Protein AF-0000000083491959 (afdb_homodimer)

Secondary structure (DSSP, 8-state):
-------------------EEE----EEEETTS-EEEEEEEETT--EEEEEETTEEEEEEETTTEEE--STTEEEEEEEETTEEEEEEEE-S--GGG-EEEEEE-SSSSPPEEEEEEEEB--EEEESS-S-EEETT-EEEEEEEEEEEBSPPEEEEEETTEEPPGGGEEEEEEE-STT-EEEEEEEEEE-SS-EEEEEEEE-TT-SS-EEEEEEEEEE-----TTHHHHHHHHHHHHHHHHHHHHHHHHHHHHHHHHHHHHHHHHHTTGGGTS-------------------------------/-------------------EEE----EEEETTS-EEEEEEEETT--EEEEEETTEEEEEEETTTEEE--STTEEEEEEEETTEEEEEEEE-S--GGG-EEEEEE-SSSSPPEEEEEEEEB--EEEESS-S-EEETT-EEEEEEEEEEEBSPPEEEEEETTEEPPGGGEEEEEEE-STT-EEEEEEEEEE-SS-EEEEEEEE-TT-SS-EEEEEEEEEE-----TTHHHHHHHHHHHHHHHHHHHHHHHHHHHHHHHHHHHHHHHHHTTGGGSS-------------------------------

pLDDT: mean 78.05, std 27.42, range [15.56, 98.88]

Radius of gyration: 73.19 Å; Cα contacts (8 Å, |Δi|>4): 1102; chains: 2; bounding box: 113×275×173 Å

Foldseek 3Di:
DPPPPPPPPPPVCPVPPKDWPDWWEEDEAEAQAKDKTKTKIFAPQAKKFKDQVRHTQWMQGPVPGIDHDDVQWDWDWDDDDGMIMIMIMGGRDDQVSWAKMWIDSPPPDDTGIYTYHYWYFFDKEKPPFADEAEAQDKDKIKMKGPFTPPFWDKWKDKPNHTDDPVQKDKDWDADPPRGIMIMIIGIDGDRAKIKMKMWTDDPNDPGTDIYIGIYGYDYPPPPCVVVVVVVVVVVVVVVVVVVVVVVVVVVVVVVVVVVVVVVVVPVPPVVPDDDDPDDDDDDDDDDDDDDDDDDDDDDDDDDD/DPPPPPPPPPPVCPVPPKDWPDWWEEDEAEAQAKDKTKIKIFAPQAKKFKDQVNHTQWMQGPVPGIDHDDVQWDWDWDDDDGMIMIMIMGGRDDQVSWAKMWIDSPPPDDTGIYTYHYWYFFDKEKPPFADEDEAQDKDKIKMKGPFTPPFWDKWKDKPNHTDDPVQKDKDWDADPPRGIMIMIIGIDGDRAKIKMKMWTDDPNDPGTDIYIGIYGYDYPPPPCCVVVVVVVVVVVCVVVVVVVVVVVVVVVVVVVVVVVVVVVVPVPPVVPDPPDDDDDDDDPDDDDDDDDDYDDDDDDDDDD

InterPro domains:
  IPR003599 Immunoglobulin domain subtype [SM00409] (24-119)
  IPR003599 Immunoglobulin domain subtype [SM00409] (128-218)
  IPR007110 Immunoglobulin-like domain [PS50835] (12-106)
  IPR007110 Immunoglobulin-like domain [PS50835] (110-214)
  IPR013151 Immunoglobulin-like beta-sandwich domain [PF00047] (26-104)
  IPR013783 Immunoglobulin-like fold [G3DSA:2.60.40.10] (18-122)
  IPR013783 Immunoglobulin-like fold [G3DSA:2.60.40.10] (125-220)
  IPR036179 Immunoglobulin-like domain superfamily [SSF48726] (19-121)
  IPR036179 Immunoglobulin-like domain superfamily [SSF48726] (123-214)
  IPR053896 Butyrophilin subfamily 3 member A2-like, Ig-C domain [PF22705] (133-201)

Organism: NCBI:txid38772

Nearest PDB structures (foldseek):
  2jll-assembly1_A  TM=4.864E-01  e=1.071E-10  Homo sapiens
  2xyc-assembly1_A  TM=4.582E-01  e=5.267E-10  Homo sapiens
  6x4g-assembly1_C  TM=5.563E-01  e=1.494E-08  Homo sapiens
  4i0k-assembly1_A-2  TM=4.812E-01  e=1.847E-08  Mus musculus
  1f97-assembly1_A  TM=4.291E-01  e=1.444E-09  Mus musculus

Sequence (608 aa):
CWYIYNLVFFFPGFGFGYSVINGPANATVLAGSEARFNCTVSQGWQIIIWLLNGNAVLTTTHLGGAVVTIDRFTQQNYTSGETFTSELIIHNVQQNDSGKIECSIQLGIPNSYAFLSVQVNGSLFIKDHNSTVRKNETIEIVCEALGWAPAPNMTWMINNSFVDKSRYVTNHSQGSNDLHNEVSTLTLTLMANETLTCLAYIEALPKPQNATVTLIVQDSLAENGNQEDSTRTRTIILAVTLSIGFLLLIIIIFIIIYCCLKNKESTYQKELRKVSTKKTNDGSVKTRRSSGNDNSGYSPEDPVCWYIYNLVFFFPGFGFGYSVINGPANATVLAGSEARFNCTVSQGWQIIIWLLNGNAVLTTTHLGGAVVTIDRFTQQNYTSGETFTSELIIHNVQQNDSGKIECSIQLGIPNSYAFLSVQVNGSLFIKDHNSTVRKNETIEIVCEALGWAPAPNMTWMINNSFVDKSRYVTNHSQGSNDLHNEVSTLTLTLMANETLTCLAYIEALPKPQNATVTLIVQDSLAENGNQEDSTRTRTIILAVTLSIGFLLLIIIIFIIIYCCLKNKESTYQKELRKVSTKKTNDGSVKTRRSSGNDNSGYSPEDPV

Structure (mmCIF, N/CA/C/O backbone):
data_AF-0000000083491959-model_v1
#
loop_
_entity.id
_entity.type
_entity.pdbx_description
1 polymer 'Ig-like domain-containing protein'
#
loop_
_atom_site.group_PDB
_atom_site.id
_atom_site.type_symbol
_atom_site.label_atom_id
_atom_site.label_alt_id
_atom_site.label_comp_id
_atom_site.label_asym_id
_atom_site.label_entity_id
_atom_site.label_seq_id
_atom_site.pdbx_PDB_ins_code
_atom_site.Cartn_x
_atom_site.Cartn_y
_atom_site.Cartn_z
_atom_site.occupancy
_atom_site.B_iso_or_equiv
_atom_site.auth_seq_id
_atom_site.auth_comp_id
_atom_site.auth_asym_id
_atom_site.auth_atom_id
_atom_site.pdb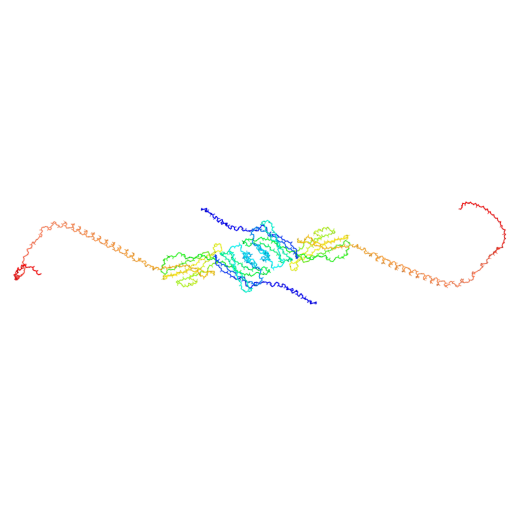x_PDB_model_num
ATOM 1 N N . CYS A 1 1 ? -52.469 -21.266 -32.625 1 30.16 1 CYS A N 1
ATOM 2 C CA . CYS A 1 1 ? -51.219 -21.734 -32.062 1 30.16 1 CYS A CA 1
ATOM 3 C C . CYS A 1 1 ? -50.125 -20.672 -32.219 1 30.16 1 CYS A C 1
ATOM 5 O O . CYS A 1 1 ? -49.5 -20.578 -33.281 1 30.16 1 CYS A O 1
ATOM 7 N N . TRP A 1 2 ? -50.406 -19.453 -31.734 1 33.31 2 TRP A N 1
ATOM 8 C CA . TRP A 1 2 ? -49.562 -18.25 -31.688 1 33.31 2 TRP A CA 1
ATOM 9 C C . TRP A 1 2 ? -48.281 -18.531 -30.938 1 33.31 2 TRP A C 1
ATOM 11 O O . TRP A 1 2 ? -48.281 -19 -29.797 1 33.31 2 TRP A O 1
ATOM 21 N N . TYR A 1 3 ? -47.125 -18.859 -31.703 1 34.81 3 TYR A N 1
ATOM 22 C CA . TYR A 1 3 ? -45.75 -19 -31.234 1 34.81 3 TYR A CA 1
ATOM 23 C C . TYR A 1 3 ? -45.281 -17.734 -30.516 1 34.81 3 TYR A C 1
ATOM 25 O O . TYR A 1 3 ? -45.219 -16.656 -31.109 1 34.81 3 TYR A O 1
ATOM 33 N N . ILE A 1 4 ? -45.625 -17.531 -29.234 1 36.09 4 ILE A N 1
ATOM 34 C CA . ILE A 1 4 ? -44.969 -16.531 -28.375 1 36.09 4 ILE A CA 1
ATOM 35 C C . ILE A 1 4 ? -43.469 -16.797 -28.297 1 36.09 4 ILE A C 1
ATOM 37 O O . ILE A 1 4 ? -43.031 -17.828 -27.797 1 36.09 4 ILE A O 1
ATOM 41 N N . TYR A 1 5 ? -42.75 -16.281 -29.344 1 35.59 5 TYR A N 1
ATOM 42 C CA . TYR A 1 5 ? -41.281 -16.188 -29.234 1 35.59 5 TYR A CA 1
ATOM 43 C C . TYR A 1 5 ? -40.875 -15.422 -27.984 1 35.59 5 TYR A C 1
ATOM 45 O O . TYR A 1 5 ? -41.125 -14.211 -27.891 1 35.59 5 TYR A O 1
ATOM 53 N N . ASN A 1 6 ? -40.875 -16.078 -26.812 1 34.25 6 ASN A N 1
ATOM 54 C CA . ASN A 1 6 ? -40.188 -15.508 -25.641 1 34.25 6 ASN A CA 1
ATOM 55 C C . ASN A 1 6 ? -38.75 -15.109 -25.953 1 34.25 6 ASN A C 1
ATOM 57 O O . ASN A 1 6 ? -37.906 -15.977 -26.141 1 34.25 6 ASN A O 1
ATOM 61 N N . LEU A 1 7 ? -38.562 -14.047 -26.688 1 31.81 7 LEU A N 1
ATOM 62 C CA . LEU A 1 7 ? -37.219 -13.477 -26.766 1 31.81 7 LEU A CA 1
ATOM 63 C C . LEU A 1 7 ? -36.656 -13.227 -25.359 1 31.81 7 LEU A C 1
ATOM 65 O O . LEU A 1 7 ? -37.125 -12.336 -24.656 1 31.81 7 LEU A O 1
ATOM 69 N N . VAL A 1 8 ? -36.188 -14.258 -24.719 1 35.12 8 VAL A N 1
ATOM 70 C CA . VAL A 1 8 ? -35.312 -14.023 -23.562 1 35.12 8 VAL A CA 1
ATOM 71 C C . VAL A 1 8 ? -34.188 -13.086 -23.922 1 35.12 8 VAL A C 1
ATOM 73 O O . VAL A 1 8 ? -33.344 -13.43 -24.75 1 35.12 8 VAL A O 1
ATOM 76 N N . PHE A 1 9 ? -34.469 -11.797 -24.016 1 35.19 9 PHE A N 1
ATOM 77 C CA . PHE A 1 9 ? -33.375 -10.828 -24.016 1 35.19 9 PHE A CA 1
ATOM 78 C C . PHE A 1 9 ? -32.344 -11.148 -22.938 1 35.19 9 PHE A C 1
ATOM 80 O O . PHE A 1 9 ? -32.688 -11.141 -21.75 1 35.19 9 PHE A O 1
ATOM 87 N N . PHE A 1 10 ? -31.547 -12.094 -23.219 1 32.41 10 PHE A N 1
ATOM 88 C CA . PHE A 1 10 ? -30.328 -12.148 -22.406 1 32.41 10 PHE A CA 1
ATOM 89 C C . PHE A 1 10 ? -29.641 -10.789 -22.391 1 32.41 10 PHE A C 1
ATOM 91 O O . PHE A 1 10 ? -29.141 -10.32 -23.406 1 32.41 10 PHE A O 1
ATOM 98 N N . PHE A 1 11 ? -30.188 -9.852 -21.641 1 34.31 11 PHE A N 1
ATOM 99 C CA . PHE A 1 11 ? -29.312 -8.719 -21.406 1 34.31 11 PHE A CA 1
ATOM 100 C C . PHE A 1 11 ? -27.906 -9.195 -21.047 1 34.31 11 PHE A C 1
ATOM 102 O O . PHE A 1 11 ? -27.734 -10 -20.125 1 34.31 11 PHE A O 1
ATOM 109 N N . PRO A 1 12 ? -27.156 -9.391 -22.016 1 37.5 12 PRO A N 1
ATOM 110 C CA . PRO A 1 12 ? -25.797 -9.516 -21.469 1 37.5 12 PRO A CA 1
ATOM 111 C C . PRO A 1 12 ? -25.547 -8.57 -20.297 1 37.5 12 PRO A C 1
ATOM 113 O O . PRO A 1 12 ? -25.984 -7.414 -20.328 1 37.5 12 PRO A O 1
ATOM 116 N N . GLY A 1 13 ? -25.812 -8.945 -19.109 1 35.78 13 GLY A N 1
ATOM 117 C CA . GLY A 1 13 ? -25.266 -8.117 -18.031 1 35.78 13 GLY A CA 1
ATOM 118 C C . GLY A 1 13 ? -23.984 -7.418 -18.406 1 35.78 13 GLY A C 1
ATOM 119 O O . GLY A 1 13 ? -22.906 -8.016 -18.328 1 35.78 13 GLY A O 1
ATOM 120 N N . PHE A 1 14 ? -23.891 -6.844 -19.562 1 39.88 14 PHE A N 1
ATOM 121 C CA . PHE A 1 14 ? -22.781 -5.902 -19.5 1 39.88 14 PHE A CA 1
ATOM 122 C C . PHE A 1 14 ? -22.688 -5.266 -18.125 1 39.88 14 PHE A C 1
ATOM 124 O O . PHE A 1 14 ? -23.516 -4.43 -17.766 1 39.88 14 PHE A O 1
ATOM 131 N N . GLY A 1 15 ? -22.547 -5.969 -17.109 1 44.03 15 GLY A N 1
ATOM 132 C CA . GLY A 1 15 ? -22.312 -5.238 -15.875 1 44.03 15 GLY A CA 1
ATOM 133 C C . GLY A 1 15 ? -21.75 -3.848 -16.109 1 44.03 15 GLY A C 1
ATOM 134 O O . GLY A 1 15 ? -20.609 -3.701 -16.547 1 44.03 15 GLY A O 1
ATOM 135 N N . PHE A 1 16 ? -22.328 -2.969 -16.781 1 52.81 16 PHE A N 1
ATOM 136 C CA . PHE A 1 16 ? -21.969 -1.559 -16.844 1 52.81 16 PHE A CA 1
ATOM 137 C C . PHE A 1 16 ? -21.234 -1.128 -15.586 1 52.81 16 PHE A C 1
ATOM 139 O O . PHE A 1 16 ? -21.844 -0.979 -14.523 1 52.81 16 PHE A O 1
ATOM 146 N N . GLY A 1 17 ? -19.984 -1.666 -15.375 1 74.94 17 GLY A N 1
ATOM 147 C CA . GLY A 1 17 ? -19.156 -1.394 -14.211 1 74.94 17 GLY A CA 1
ATOM 148 C C . GLY A 1 17 ? -19.125 0.077 -13.836 1 74.94 17 GLY A C 1
ATOM 149 O O . GLY A 1 17 ? -19.344 0.944 -14.688 1 74.94 17 GLY A O 1
ATOM 150 N N . TYR A 1 18 ? -19.656 0.54 -12.805 1 90.75 18 TYR A N 1
ATOM 151 C CA . TYR A 1 18 ? -19.547 1.89 -12.266 1 90.75 18 TYR A CA 1
ATOM 152 C C . TYR A 1 18 ? -18.078 2.314 -12.172 1 90.75 18 TYR A C 1
ATOM 154 O O . TYR A 1 18 ? -17.188 1.493 -12.352 1 90.75 18 TYR A O 1
ATOM 162 N N . SER A 1 19 ? -17.906 3.631 -12.242 1 95 19 SER A N 1
ATOM 163 C CA . SER A 1 19 ? -16.547 4.172 -12.242 1 95 19 SER A CA 1
ATOM 164 C C . SER A 1 19 ? -16.453 5.418 -11.367 1 95 19 SER A C 1
ATOM 166 O O . SER A 1 19 ? -17.469 5.98 -10.961 1 95 19 SER A O 1
ATOM 168 N N . VAL A 1 20 ? -15.266 5.742 -11.133 1 96.81 20 VAL A N 1
ATOM 169 C CA . VAL A 1 20 ? -15.008 7.012 -10.461 1 96.81 20 VAL A CA 1
ATOM 170 C C . VAL A 1 20 ? -15.07 8.156 -11.477 1 96.81 20 VAL A C 1
ATOM 172 O O . VAL A 1 20 ? -14.352 8.141 -12.477 1 96.81 20 VAL A O 1
ATOM 175 N N . ILE A 1 21 ? -15.93 9.07 -11.227 1 96.69 21 ILE A N 1
ATOM 176 C CA . ILE A 1 21 ? -16.078 10.242 -12.086 1 96.69 21 ILE A CA 1
ATOM 177 C C . ILE A 1 21 ? -15.086 11.32 -11.656 1 96.69 21 ILE A C 1
ATOM 179 O O . ILE A 1 21 ? -14.391 11.906 -12.492 1 96.69 21 ILE A O 1
ATOM 183 N N . ASN A 1 22 ? -15.039 11.656 -10.344 1 97.19 22 ASN A N 1
ATOM 184 C CA . ASN A 1 22 ? -14.094 12.602 -9.75 1 97.19 22 ASN A CA 1
ATOM 185 C C . ASN A 1 22 ? -13.43 12.023 -8.508 1 97.19 22 ASN A C 1
ATOM 187 O O . ASN A 1 22 ? -14.109 11.594 -7.574 1 97.19 22 ASN A O 1
ATOM 191 N N . GLY A 1 23 ? -12.086 12.078 -8.5 1 98.25 23 GLY A N 1
ATOM 192 C CA . GLY A 1 23 ? -11.328 11.625 -7.344 1 98.25 23 GLY A CA 1
ATOM 193 C C . GLY A 1 23 ? -11.023 12.734 -6.359 1 98.25 23 GLY A C 1
ATOM 194 O O . GLY A 1 23 ? -11.406 13.883 -6.578 1 98.25 23 GLY A O 1
ATOM 195 N N . PRO A 1 24 ? -10.43 12.336 -5.281 1 98.81 24 PRO A N 1
ATOM 196 C CA . PRO A 1 24 ? -10.086 13.352 -4.277 1 98.81 24 PRO A CA 1
ATOM 197 C C . PRO A 1 24 ? -9.016 14.328 -4.77 1 98.81 24 PRO A C 1
ATOM 199 O O . PRO A 1 24 ? -8.297 14.031 -5.727 1 98.81 24 PRO A O 1
ATOM 202 N N . ALA A 1 25 ? -9 15.477 -4.105 1 98.69 25 ALA A N 1
ATOM 203 C CA . ALA A 1 25 ? -7.996 16.5 -4.402 1 98.69 25 ALA A CA 1
ATOM 204 C C . ALA A 1 25 ? -7.039 16.688 -3.225 1 98.69 25 ALA A C 1
ATOM 206 O O . ALA A 1 25 ? -7.414 16.453 -2.072 1 98.69 25 ALA A O 1
ATOM 207 N N . ASN A 1 26 ? -5.844 17.125 -3.609 1 98.75 26 ASN A N 1
ATOM 208 C CA . ASN A 1 26 ? -4.859 17.391 -2.564 1 98.75 26 ASN A CA 1
ATOM 209 C C . ASN A 1 26 ? -5.379 18.391 -1.549 1 98.75 26 ASN A C 1
ATOM 211 O O . ASN A 1 26 ? -6.172 19.281 -1.892 1 98.75 26 ASN A O 1
ATOM 215 N N . ALA A 1 27 ? -4.945 18.234 -0.367 1 98.62 27 ALA A N 1
ATOM 216 C CA . ALA A 1 27 ? -5.316 19.156 0.695 1 98.62 27 ALA A CA 1
ATOM 217 C C . ALA A 1 27 ? -4.129 19.453 1.612 1 98.62 27 ALA A C 1
ATOM 219 O O . ALA A 1 27 ? -3.34 18.547 1.915 1 98.62 27 ALA A O 1
ATOM 220 N N . THR A 1 28 ? -3.982 20.641 2.002 1 98.56 28 THR A N 1
ATOM 221 C CA . THR A 1 28 ? -3.037 21.078 3.02 1 98.56 28 THR A CA 1
ATOM 222 C C . THR A 1 28 ? -3.771 21.719 4.203 1 98.56 28 THR A C 1
ATOM 224 O O . THR A 1 28 ? -4.469 22.719 4.043 1 98.56 28 THR A O 1
ATOM 227 N N . VAL A 1 29 ? -3.561 21.141 5.391 1 98.5 29 VAL A N 1
ATOM 228 C CA . VAL A 1 29 ? -4.328 21.609 6.539 1 98.5 29 VAL A CA 1
ATOM 229 C C . VAL A 1 29 ? -3.42 21.719 7.762 1 98.5 29 VAL A C 1
ATOM 231 O O . VAL A 1 29 ? -2.297 21.203 7.754 1 98.5 29 VAL A O 1
ATOM 234 N N . LEU A 1 30 ? -3.965 22.438 8.789 1 98.06 30 LEU A N 1
ATOM 235 C CA . LEU A 1 30 ? -3.242 22.562 10.047 1 98.06 30 LEU A CA 1
ATOM 236 C C . LEU A 1 30 ? -3.529 21.359 10.953 1 98.06 30 LEU A C 1
ATOM 238 O O . LEU A 1 30 ? -4.664 20.891 11.016 1 98.06 30 LEU A O 1
ATOM 242 N N . ALA A 1 31 ? -2.496 20.969 11.664 1 97.38 31 ALA A N 1
ATOM 243 C CA . ALA A 1 31 ? -2.713 19.938 12.672 1 97.38 31 ALA A CA 1
ATOM 244 C C . ALA A 1 31 ? -3.832 20.328 13.633 1 97.38 31 ALA A C 1
ATOM 246 O O . ALA A 1 31 ? -3.932 21.484 14.039 1 97.38 31 ALA A O 1
ATOM 247 N N . GLY A 1 32 ? -4.672 19.328 13.922 1 97.56 32 GLY A N 1
ATOM 248 C CA . GLY A 1 32 ? -5.777 19.562 14.828 1 97.56 32 GLY A CA 1
ATOM 249 C C . GLY A 1 32 ? -7.062 19.953 14.125 1 97.56 32 GLY A C 1
ATOM 250 O O . GLY A 1 32 ? -8.141 19.906 14.711 1 97.56 32 GLY A O 1
ATOM 251 N N . SER A 1 33 ? -6.949 20.344 12.875 1 97.75 33 SER A N 1
ATOM 252 C CA . SER A 1 33 ? -8.125 20.75 12.109 1 97.75 33 SER A CA 1
ATOM 253 C C . SER A 1 33 ? -8.758 19.547 11.406 1 97.75 33 SER A C 1
ATOM 255 O O . SER A 1 33 ? -8.492 18.406 11.766 1 97.75 33 SER A O 1
ATOM 257 N N . GLU A 1 34 ? -9.68 19.828 10.445 1 98.31 34 GLU A N 1
ATOM 258 C CA . GLU A 1 34 ? -10.336 18.781 9.672 1 98.31 34 GLU A CA 1
ATOM 259 C C . GLU A 1 34 ? -9.844 18.781 8.227 1 98.31 34 GLU A C 1
ATOM 261 O O . GLU A 1 34 ? -9.5 19.828 7.676 1 98.31 34 GLU A O 1
ATOM 266 N N . ALA A 1 35 ? -9.75 17.641 7.707 1 98.75 35 ALA A N 1
ATOM 267 C CA . ALA A 1 35 ? -9.492 17.484 6.277 1 98.75 35 ALA A CA 1
ATOM 268 C C . ALA A 1 35 ? -10.672 16.781 5.59 1 98.75 35 ALA A C 1
ATOM 270 O O . ALA A 1 35 ? -11.305 15.906 6.168 1 98.75 35 ALA A O 1
ATOM 271 N N . ARG A 1 36 ? -10.945 17.172 4.34 1 98.69 36 ARG A N 1
ATOM 272 C CA . ARG A 1 36 ? -12.094 16.656 3.605 1 98.69 36 ARG A CA 1
ATOM 273 C C . ARG A 1 36 ? -11.695 16.203 2.205 1 98.69 36 ARG A C 1
ATOM 275 O O . ARG A 1 36 ? -10.93 16.875 1.523 1 98.69 36 ARG A O 1
ATOM 282 N N . PHE A 1 37 ? -12.195 15.094 1.801 1 98.88 37 PHE A N 1
ATOM 283 C CA . PHE A 1 37 ? -11.906 14.547 0.48 1 98.88 37 PHE A CA 1
ATOM 284 C C . PHE A 1 37 ? -13.172 13.992 -0.159 1 98.88 37 PHE A C 1
ATOM 286 O O . PHE A 1 37 ? -13.969 13.328 0.508 1 98.88 37 PHE A O 1
ATOM 293 N N . ASN A 1 38 ? -13.297 14.227 -1.499 1 98.69 38 ASN A N 1
ATOM 294 C CA . ASN A 1 38 ? -14.484 13.758 -2.209 1 98.69 38 ASN A CA 1
ATOM 295 C C . ASN A 1 38 ? -14.125 12.703 -3.252 1 98.69 38 ASN A C 1
ATOM 297 O O . ASN A 1 38 ? -13.109 12.82 -3.941 1 98.69 38 ASN A O 1
ATOM 301 N N . CYS A 1 39 ? -14.961 11.75 -3.381 1 98.56 39 CYS A N 1
ATOM 302 C CA . CYS A 1 39 ? -14.93 10.742 -4.441 1 98.56 39 CYS A CA 1
ATOM 303 C C . CYS A 1 39 ? -16.312 10.547 -5.047 1 98.56 39 CYS A C 1
ATOM 305 O O . CYS A 1 39 ? -17.234 10.102 -4.359 1 98.56 39 CYS A O 1
ATOM 307 N N . THR A 1 40 ? -16.422 10.891 -6.305 1 98.25 40 THR A N 1
ATOM 308 C CA . THR A 1 40 ? -17.688 10.805 -6.996 1 98.25 40 THR A CA 1
ATOM 309 C C . THR A 1 40 ? -17.719 9.609 -7.938 1 98.25 40 THR A C 1
ATOM 311 O O . THR A 1 40 ? -16.812 9.422 -8.742 1 98.25 40 THR A O 1
ATOM 314 N N . VAL A 1 41 ? -18.797 8.836 -7.789 1 97.69 41 VAL A N 1
ATOM 315 C CA . VAL A 1 41 ? -18.906 7.633 -8.602 1 97.69 41 VAL A CA 1
ATOM 316 C C . VAL A 1 41 ? -20.219 7.664 -9.398 1 97.69 41 VAL A C 1
ATOM 318 O O . VAL A 1 41 ? -21.156 8.375 -9.031 1 97.69 41 VAL A O 1
ATOM 321 N N . SER A 1 42 ? -20.188 6.965 -10.438 1 96.56 42 SER A N 1
ATOM 322 C CA . SER A 1 42 ? -21.359 6.891 -11.297 1 96.56 42 SER A CA 1
ATOM 323 C C . SER A 1 42 ? -22.422 5.961 -10.719 1 96.56 42 SER A C 1
ATOM 325 O O . SER A 1 42 ? -22.188 5.301 -9.703 1 96.56 42 SER A O 1
ATOM 327 N N . GLN A 1 43 ? -23.547 5.965 -11.344 1 93.38 43 GLN A N 1
ATOM 328 C CA . GLN A 1 43 ? -24.641 5.105 -10.914 1 93.38 43 GLN A CA 1
ATOM 329 C C . GLN A 1 43 ? -24.234 3.637 -10.93 1 93.38 43 GLN A C 1
ATOM 331 O O . GLN A 1 43 ? -23.406 3.227 -11.742 1 93.38 43 GLN A O 1
ATOM 336 N N . GLY A 1 44 ? -24.875 2.873 -10.008 1 93.62 44 GLY A N 1
ATOM 337 C CA . GLY A 1 44 ? -24.594 1.446 -9.961 1 93.62 44 GLY A CA 1
ATOM 338 C C . GLY A 1 44 ? -23.422 1.098 -9.062 1 93.62 44 GLY A C 1
ATOM 339 O O . GLY A 1 44 ? -22.953 -0.046 -9.055 1 93.62 44 GLY A O 1
ATOM 340 N N . TRP A 1 45 ? -22.922 2.104 -8.391 1 94.75 45 TRP A N 1
ATOM 341 C CA . TRP A 1 45 ? -21.781 1.852 -7.508 1 94.75 45 TRP A CA 1
ATOM 342 C C . TRP A 1 45 ? -22.172 0.883 -6.395 1 94.75 45 TRP A C 1
ATOM 344 O O . TRP A 1 45 ? -23.344 0.824 -5.988 1 94.75 45 TRP A O 1
ATOM 354 N N . GLN A 1 46 ? -21.188 0.108 -5.906 1 96.25 46 GLN A N 1
ATOM 355 C CA . GLN A 1 46 ? -21.469 -0.902 -4.891 1 96.25 46 GLN A CA 1
ATOM 356 C C . GLN A 1 46 ? -20.734 -0.594 -3.59 1 96.25 46 GLN A C 1
ATOM 358 O O . GLN A 1 46 ? -21.25 -0.836 -2.502 1 96.25 46 GLN A O 1
ATOM 363 N N . ILE A 1 47 ? -19.562 -0.016 -3.801 1 97.62 47 ILE A N 1
ATOM 364 C CA . ILE A 1 47 ? -18.766 0.142 -2.598 1 97.62 47 ILE A CA 1
ATOM 365 C C . ILE A 1 47 ? -17.703 1.215 -2.828 1 97.62 47 ILE A C 1
ATOM 367 O O . ILE A 1 47 ? -17.188 1.358 -3.939 1 97.62 47 ILE A O 1
ATOM 371 N N . ILE A 1 48 ? -17.406 1.97 -1.847 1 98.31 48 ILE A N 1
ATOM 372 C CA . ILE A 1 48 ? -16.297 2.916 -1.807 1 98.31 48 ILE A CA 1
ATOM 373 C C . ILE A 1 48 ? -15.484 2.707 -0.528 1 98.31 48 ILE A C 1
ATOM 375 O O . ILE A 1 48 ? -16.031 2.723 0.574 1 98.31 48 ILE A O 1
ATOM 379 N N . ILE A 1 49 ? -14.18 2.482 -0.674 1 98.75 49 ILE A N 1
ATOM 380 C CA . ILE A 1 49 ? -13.281 2.305 0.458 1 98.75 49 ILE A CA 1
ATOM 381 C C . ILE A 1 49 ? -12.25 3.432 0.477 1 98.75 49 ILE A C 1
ATOM 383 O O . ILE A 1 49 ? -11.508 3.623 -0.492 1 98.75 49 ILE A O 1
ATOM 387 N N . TRP A 1 50 ? -12.242 4.137 1.552 1 98.69 50 TRP A N 1
ATOM 388 C CA . TRP A 1 50 ? -11.219 5.16 1.736 1 98.69 50 TRP A CA 1
ATOM 389 C C . TRP A 1 50 ? -9.984 4.578 2.418 1 98.69 50 TRP A C 1
ATOM 391 O O . TRP A 1 50 ? -10.102 3.895 3.438 1 98.69 50 TRP A O 1
ATOM 401 N N . LEU A 1 51 ? -8.828 4.852 1.798 1 98.44 51 LEU A N 1
ATOM 402 C CA . LEU A 1 51 ? -7.555 4.406 2.352 1 98.44 51 LEU A CA 1
ATOM 403 C C . LEU A 1 51 ? -6.672 5.598 2.707 1 98.44 51 LEU A C 1
ATOM 405 O O . LEU A 1 51 ? -6.566 6.551 1.932 1 98.44 51 LEU A O 1
ATOM 409 N N . LEU A 1 52 ? -6.148 5.539 3.865 1 98.25 52 LEU A N 1
ATOM 410 C CA . LEU A 1 52 ? -5.109 6.469 4.289 1 98.25 52 LEU A CA 1
ATOM 411 C C . LEU A 1 52 ? -3.77 5.754 4.438 1 98.25 52 LEU A C 1
ATOM 413 O O . LEU A 1 52 ? -3.604 4.914 5.324 1 98.25 52 LEU A O 1
ATOM 417 N N . ASN A 1 53 ? -2.84 6.113 3.543 1 97 53 ASN A N 1
ATOM 418 C CA . ASN A 1 53 ? -1.53 5.469 3.527 1 97 53 ASN A CA 1
ATOM 419 C C . ASN A 1 53 ? -1.651 3.951 3.459 1 97 53 ASN A C 1
ATOM 421 O O . ASN A 1 53 ? -0.989 3.236 4.211 1 97 53 ASN A O 1
ATOM 425 N N . GLY A 1 54 ? -2.627 3.51 2.635 1 95.06 54 GLY A N 1
ATOM 426 C CA . GLY A 1 54 ? -2.764 2.088 2.359 1 95.06 54 GLY A CA 1
ATOM 427 C C . GLY A 1 54 ? -3.67 1.374 3.344 1 95.06 54 GLY A C 1
ATOM 428 O O . GLY A 1 54 ? -4.02 0.209 3.143 1 95.06 54 GLY A O 1
ATOM 429 N N . ASN A 1 55 ? -4.105 2.059 4.363 1 96.81 55 ASN A N 1
ATOM 430 C CA . ASN A 1 55 ? -4.98 1.468 5.367 1 96.81 55 ASN A CA 1
ATOM 431 C C . ASN A 1 55 ? -6.426 1.924 5.188 1 96.81 55 ASN A C 1
ATOM 433 O O . ASN A 1 55 ? -6.691 3.117 5.035 1 96.81 55 ASN A O 1
ATOM 437 N N . ALA A 1 56 ? -7.25 0.96 5.254 1 98.31 56 ALA A N 1
ATOM 438 C CA . ALA A 1 56 ? -8.664 1.312 5.16 1 98.31 56 ALA A CA 1
ATOM 439 C C . ALA A 1 56 ? -9.125 2.051 6.414 1 98.31 56 ALA A C 1
ATOM 441 O O . ALA A 1 56 ? -8.875 1.606 7.535 1 98.31 56 ALA A O 1
ATOM 442 N N . VAL A 1 57 ? -9.891 3.162 6.18 1 98.12 57 VAL A N 1
ATOM 443 C CA . VAL A 1 57 ? -10.281 3.949 7.344 1 98.12 57 VAL A CA 1
ATOM 444 C C . VAL A 1 57 ? -11.797 4.148 7.344 1 98.12 57 VAL A C 1
ATOM 446 O O . VAL A 1 57 ? -12.391 4.426 8.383 1 98.12 57 VAL A O 1
ATOM 449 N N . LEU A 1 58 ? -12.391 4.031 6.195 1 98.44 58 LEU A N 1
ATOM 450 C CA . LEU A 1 58 ? -13.836 4.195 6.051 1 98.44 58 LEU A CA 1
ATOM 451 C C . LEU A 1 58 ? -14.344 3.471 4.812 1 98.44 58 LEU A C 1
ATOM 453 O O . LEU A 1 58 ? -13.719 3.539 3.748 1 98.44 58 LEU A O 1
ATOM 457 N N . THR A 1 59 ? -15.477 2.809 4.957 1 98.56 59 THR A N 1
ATOM 458 C CA . THR A 1 59 ? -16.094 2.094 3.844 1 98.56 59 THR A CA 1
ATOM 459 C C . THR A 1 59 ? -17.578 2.418 3.75 1 98.56 59 THR A C 1
ATOM 461 O O . THR A 1 59 ? -18.281 2.475 4.766 1 98.56 59 THR A O 1
ATOM 464 N N . THR A 1 60 ? -18.031 2.674 2.57 1 97.56 60 THR A N 1
ATOM 465 C CA . THR A 1 60 ? -19.453 2.855 2.326 1 97.56 60 THR A CA 1
ATOM 466 C C . THR A 1 60 ? -19.953 1.867 1.278 1 97.56 60 THR A C 1
ATOM 468 O O . THR A 1 60 ? -19.344 1.726 0.213 1 97.56 60 THR A O 1
ATOM 471 N N . THR A 1 61 ? -20.953 1.146 1.64 1 96.81 61 THR A N 1
ATOM 472 C CA . THR A 1 61 ? -21.578 0.238 0.687 1 96.81 61 THR A CA 1
ATOM 473 C C . THR A 1 61 ? -22.938 0.781 0.237 1 96.81 61 THR A C 1
ATOM 475 O O . THR A 1 61 ? -23.625 1.452 1.005 1 96.81 61 THR A O 1
ATOM 478 N N . HIS A 1 62 ? -23.234 0.465 -0.943 1 93.88 62 HIS A N 1
ATOM 479 C CA . HIS A 1 62 ? -24.484 0.962 -1.502 1 93.88 62 HIS A CA 1
ATOM 480 C C . HIS A 1 62 ? -25.688 0.504 -0.672 1 93.88 62 HIS A C 1
ATOM 482 O O . HIS A 1 62 ? -26.594 1.292 -0.394 1 93.88 62 HIS A O 1
ATOM 488 N N . LEU A 1 63 ? -25.656 -0.655 -0.191 1 90.31 63 LEU A N 1
ATOM 489 C CA . LEU A 1 63 ? -26.797 -1.248 0.502 1 90.31 63 LEU A CA 1
ATOM 490 C C . LEU A 1 63 ? -26.734 -0.958 1.997 1 90.31 63 LEU A C 1
ATOM 492 O O . LEU A 1 63 ? -27.766 -0.727 2.633 1 90.31 63 LEU A O 1
ATOM 496 N N . GLY A 1 64 ? -25.578 -0.867 2.572 1 90.81 64 GLY A N 1
ATOM 497 C CA . GLY A 1 64 ? -25.453 -0.819 4.02 1 90.81 64 GLY A CA 1
ATOM 498 C C . GLY A 1 64 ? -25.031 0.541 4.539 1 90.81 64 GLY A C 1
ATOM 499 O O . GLY A 1 64 ? -25.062 0.789 5.746 1 90.81 64 GLY A O 1
ATOM 500 N N . GLY A 1 65 ? -24.609 1.414 3.639 1 93.75 65 GLY A N 1
ATOM 501 C CA . GLY A 1 65 ? -24.141 2.719 4.074 1 93.75 65 GLY A CA 1
ATOM 502 C C . GLY A 1 65 ? -22.719 2.693 4.594 1 93.75 65 GLY A C 1
ATOM 503 O O . GLY A 1 65 ? -21.953 1.786 4.27 1 93.75 65 GLY A O 1
ATOM 504 N N . ALA A 1 66 ? -22.469 3.707 5.391 1 96 66 ALA A N 1
ATOM 505 C CA . ALA A 1 66 ? -21.094 3.879 5.867 1 96 66 ALA A CA 1
ATOM 506 C C . ALA A 1 66 ? -20.812 2.975 7.062 1 96 66 ALA A C 1
ATOM 508 O O . ALA A 1 66 ? -21.641 2.844 7.961 1 96 66 ALA A O 1
ATOM 509 N N . VAL A 1 67 ? -19.703 2.336 7.008 1 97 67 VAL A N 1
ATOM 510 C CA . VAL A 1 67 ? -19.188 1.575 8.141 1 97 67 VAL A CA 1
ATOM 511 C C . VAL A 1 67 ? -18.062 2.352 8.82 1 97 67 VAL A C 1
ATOM 513 O O . VAL A 1 67 ? -16.922 2.373 8.32 1 97 67 VAL A O 1
ATOM 516 N N . VAL A 1 68 ? -18.375 2.949 9.945 1 96.69 68 VAL A N 1
ATOM 517 C CA . VAL A 1 68 ? -17.406 3.738 10.711 1 96.69 68 VAL A CA 1
ATOM 518 C C . VAL A 1 68 ? -16.875 2.908 11.875 1 96.69 68 VAL A C 1
ATOM 520 O O . VAL A 1 68 ? -17.625 2.492 12.75 1 96.69 68 VAL A O 1
ATOM 523 N N . THR A 1 69 ? -15.57 2.678 11.836 1 96.88 69 THR A N 1
ATOM 524 C CA . THR A 1 69 ? -14.984 1.859 12.891 1 96.88 69 THR A CA 1
ATOM 525 C C . THR A 1 69 ? -14.078 2.701 13.789 1 96.88 69 THR A C 1
ATOM 527 O O . THR A 1 69 ? -13.766 2.309 14.914 1 96.88 69 THR A O 1
ATOM 530 N N . ILE A 1 70 ? -13.562 3.74 13.281 1 95.88 70 ILE A N 1
ATOM 531 C CA . ILE A 1 70 ? -12.766 4.723 14.008 1 95.88 70 ILE A CA 1
ATOM 532 C C . ILE A 1 70 ? -13.484 6.07 14.016 1 95.88 70 ILE A C 1
ATOM 534 O O . ILE A 1 70 ? -13.742 6.648 12.953 1 95.88 70 ILE A O 1
ATOM 538 N N . ASP A 1 71 ? -13.719 6.684 15.062 1 95.94 71 ASP A N 1
ATOM 539 C CA . ASP A 1 71 ? -14.609 7.828 15.242 1 95.94 71 ASP A CA 1
ATOM 540 C C . ASP A 1 71 ? -14.086 9.055 14.5 1 95.94 71 ASP A C 1
ATOM 542 O O . ASP A 1 71 ? -14.867 9.891 14.047 1 95.94 71 ASP A O 1
ATOM 546 N N . ARG A 1 72 ? -12.781 9.141 14.352 1 97 72 ARG A N 1
ATOM 547 C CA . ARG A 1 72 ? -12.242 10.359 13.758 1 97 72 ARG A CA 1
ATOM 548 C C . ARG A 1 72 ? -12.445 10.375 12.25 1 97 72 ARG A C 1
ATOM 550 O O . ARG A 1 72 ? -12.195 11.383 11.586 1 97 72 ARG A O 1
ATOM 557 N N . PHE A 1 73 ? -12.844 9.258 11.656 1 98.31 73 PHE A N 1
ATOM 558 C CA . PHE A 1 73 ? -13.164 9.203 10.234 1 98.31 73 PHE A CA 1
ATOM 559 C C . PHE A 1 73 ? -14.672 9.125 10.023 1 98.31 73 PHE A C 1
ATOM 561 O O . PHE A 1 73 ? -15.305 8.125 10.367 1 98.31 73 PHE A O 1
ATOM 568 N N . THR A 1 74 ? -15.227 10.156 9.422 1 98.12 74 THR A N 1
ATOM 569 C CA . THR A 1 74 ? -16.656 10.188 9.172 1 98.12 74 THR A CA 1
ATOM 570 C C . THR A 1 74 ? -16.953 10.484 7.707 1 98.12 74 THR A C 1
ATOM 572 O O . THR A 1 74 ? -16.047 10.797 6.938 1 98.12 74 THR A O 1
ATOM 575 N N . GLN A 1 75 ? -18.234 10.281 7.363 1 97 75 GLN A N 1
ATOM 576 C CA . GLN A 1 75 ? -18.625 10.461 5.969 1 97 75 GLN A CA 1
ATOM 577 C C . GLN A 1 75 ? -19.828 11.375 5.852 1 97 75 GLN A C 1
ATOM 579 O O . GLN A 1 75 ? -20.719 11.359 6.707 1 97 75 GLN A O 1
ATOM 584 N N . GLN A 1 76 ? -19.781 12.195 4.898 1 96.5 76 GLN A N 1
ATOM 585 C CA . GLN A 1 76 ? -20.953 12.867 4.363 1 96.5 76 GLN A CA 1
ATOM 586 C C . GLN A 1 76 ? -21.219 12.453 2.916 1 96.5 76 GLN A C 1
ATOM 588 O O . GLN A 1 76 ? -20.266 12.25 2.146 1 96.5 76 GLN A O 1
ATOM 593 N N . ASN A 1 77 ? -22.453 12.203 2.547 1 94.38 77 ASN A N 1
ATOM 594 C CA . ASN A 1 77 ? -22.766 11.773 1.187 1 94.38 77 ASN A CA 1
ATOM 595 C C . ASN A 1 77 ? -23.656 12.797 0.473 1 94.38 77 ASN A C 1
ATOM 597 O O . ASN A 1 77 ? -24.469 13.461 1.106 1 94.38 77 ASN A O 1
ATOM 601 N N . TYR A 1 78 ? -23.375 12.883 -0.816 1 92.38 78 TYR A N 1
ATOM 602 C CA . TYR A 1 78 ? -24.172 13.711 -1.708 1 92.38 78 TYR A CA 1
ATOM 603 C C . TYR A 1 78 ? -24.625 12.93 -2.93 1 92.38 78 TYR A C 1
ATOM 605 O O . TYR A 1 78 ? -23.844 12.148 -3.5 1 92.38 78 TYR A O 1
ATOM 613 N N . THR A 1 79 ? -25.922 13.016 -3.227 1 89.88 79 THR A N 1
ATOM 614 C CA . THR A 1 79 ? -26.438 12.367 -4.43 1 89.88 79 THR A CA 1
ATOM 615 C C . THR A 1 79 ? -26.953 13.406 -5.422 1 89.88 79 THR A C 1
ATOM 617 O O . THR A 1 79 ? -27.688 14.328 -5.043 1 89.88 79 THR A O 1
ATOM 620 N N . SER A 1 80 ? -26.375 13.453 -6.512 1 87.44 80 SER A N 1
ATOM 621 C CA . SER A 1 80 ? -26.844 14.336 -7.574 1 87.44 80 SER A CA 1
ATOM 622 C C . SER A 1 80 ? -27.203 13.547 -8.828 1 87.44 80 SER A C 1
ATOM 624 O O . SER A 1 80 ? -26.312 13.094 -9.562 1 87.44 80 SER A O 1
ATOM 626 N N . GLY A 1 81 ? -28.469 13.438 -9.133 1 85.56 81 GLY A N 1
ATOM 627 C CA . GLY A 1 81 ? -28.859 12.727 -10.336 1 85.56 81 GLY A CA 1
ATOM 628 C C . GLY A 1 81 ? -28.406 11.273 -10.344 1 85.56 81 GLY A C 1
ATOM 629 O O . GLY A 1 81 ? -28.797 10.492 -9.484 1 85.56 81 GLY A O 1
ATOM 630 N N . GLU A 1 82 ? -27.359 11.055 -11.25 1 89.94 82 GLU A N 1
ATOM 631 C CA . GLU A 1 82 ? -26.891 9.688 -11.484 1 89.94 82 GLU A CA 1
ATOM 632 C C . GLU A 1 82 ? -25.531 9.453 -10.828 1 89.94 82 GLU A C 1
ATOM 634 O O . GLU A 1 82 ? -24.844 8.484 -11.156 1 89.94 82 GLU A O 1
ATOM 639 N N . THR A 1 83 ? -25.203 10.461 -9.93 1 95.25 83 THR A N 1
ATOM 640 C CA . THR A 1 83 ? -23.891 10.297 -9.328 1 95.25 83 THR A CA 1
ATOM 641 C C . THR A 1 83 ? -23.984 10.281 -7.805 1 95.25 83 THR A C 1
ATOM 643 O O . THR A 1 83 ? -24.969 10.766 -7.238 1 95.25 83 THR A O 1
ATOM 646 N N . PHE A 1 84 ? -23.141 9.633 -7.164 1 96.88 84 PHE A N 1
ATOM 647 C CA . PHE A 1 84 ? -23 9.594 -5.711 1 96.88 84 PHE A CA 1
ATOM 648 C C . PHE A 1 84 ? -21.609 10.078 -5.289 1 96.88 84 PHE A C 1
ATOM 650 O O . PHE A 1 84 ? -20.609 9.641 -5.844 1 96.88 84 PHE A O 1
ATOM 657 N N . THR A 1 85 ? -21.547 10.984 -4.332 1 97.94 85 THR A N 1
ATOM 658 C CA . THR A 1 85 ? -20.281 11.492 -3.816 1 97.94 85 THR A CA 1
ATOM 659 C C . THR A 1 85 ? -20.109 11.117 -2.348 1 97.94 85 THR A C 1
ATOM 661 O O . THR A 1 85 ? -20.953 11.445 -1.515 1 97.94 85 THR A O 1
ATOM 664 N N . SER A 1 86 ? -19.109 10.391 -2.074 1 98.12 86 SER A N 1
ATOM 665 C CA . SER A 1 86 ? -18.688 10.141 -0.696 1 98.12 86 SER A CA 1
ATOM 666 C C . SER A 1 86 ? -17.641 11.148 -0.243 1 98.12 86 SER A C 1
ATOM 668 O O . SER A 1 86 ? -16.578 11.258 -0.853 1 98.12 86 SER A O 1
ATOM 670 N N . GLU A 1 87 ? -17.969 11.836 0.806 1 98.5 87 GLU A N 1
ATOM 671 C CA . GLU A 1 87 ? -17 12.758 1.393 1 98.5 87 GLU A CA 1
ATOM 672 C C . GLU A 1 87 ? -16.391 12.188 2.672 1 98.5 87 GLU A C 1
ATOM 674 O O . GLU A 1 87 ? -17.109 11.93 3.641 1 98.5 87 GLU A O 1
ATOM 679 N N . LEU A 1 88 ? -15.141 12.016 2.668 1 98.75 88 LEU A N 1
ATOM 680 C CA . LEU A 1 88 ? -14.414 11.633 3.873 1 98.75 88 LEU A CA 1
ATOM 681 C C . LEU A 1 88 ? -14.023 12.867 4.684 1 98.75 88 LEU A C 1
ATOM 683 O O . LEU A 1 88 ? -13.438 13.805 4.148 1 98.75 88 LEU A O 1
ATOM 687 N N . ILE A 1 89 ? -14.336 12.82 5.91 1 98.81 89 ILE A N 1
ATOM 688 C CA . ILE A 1 89 ? -13.922 13.867 6.832 1 98.81 89 ILE A CA 1
ATOM 689 C C . ILE A 1 89 ? -13 13.281 7.902 1 98.81 89 ILE A C 1
ATOM 691 O O . ILE A 1 89 ? -13.391 12.367 8.633 1 98.81 89 ILE A O 1
ATOM 695 N N . ILE A 1 90 ? -11.836 13.805 7.953 1 98.75 90 ILE A N 1
ATOM 696 C CA . ILE A 1 90 ? -10.883 13.414 8.984 1 98.75 90 ILE A CA 1
ATOM 697 C C . ILE A 1 90 ? -10.828 14.492 10.062 1 98.75 90 ILE A C 1
ATOM 699 O O . ILE A 1 90 ? -10.453 15.633 9.797 1 98.75 90 ILE A O 1
ATOM 703 N N . HIS A 1 91 ? -11.156 14.086 11.219 1 98.56 91 HIS A N 1
ATOM 704 C CA . HIS A 1 91 ? -11.148 15.023 12.336 1 98.56 91 HIS A CA 1
ATOM 705 C C . HIS A 1 91 ? -9.82 14.984 13.086 1 98.56 91 HIS A C 1
ATOM 707 O O . HIS A 1 91 ? -9.148 13.945 13.102 1 98.56 91 HIS A O 1
ATOM 713 N N . ASN A 1 92 ? -9.438 16.141 13.688 1 98.06 92 ASN A N 1
ATOM 714 C CA . ASN A 1 92 ? -8.227 16.234 14.5 1 98.06 92 ASN A CA 1
ATOM 715 C C . ASN A 1 92 ? -7.027 15.633 13.781 1 98.06 92 ASN A C 1
ATOM 717 O O . ASN A 1 92 ? -6.359 14.75 14.328 1 98.06 92 ASN A O 1
ATOM 721 N N . VAL A 1 93 ? -6.789 16.172 12.641 1 98.12 93 VAL A N 1
ATOM 722 C CA . VAL A 1 93 ? -5.723 15.648 11.797 1 98.12 93 VAL A CA 1
ATOM 723 C C . VAL A 1 93 ? -4.379 15.789 12.508 1 98.12 93 VAL A C 1
ATOM 725 O O . VAL A 1 93 ? -4.117 16.812 13.148 1 98.12 93 VAL A O 1
ATOM 728 N N . GLN A 1 94 ? -3.516 14.766 12.344 1 96.62 94 GLN A N 1
ATOM 729 C CA . GLN A 1 94 ? -2.184 14.75 12.938 1 96.62 94 GLN A CA 1
ATOM 730 C C . GLN A 1 94 ? -1.1 14.75 11.867 1 96.62 94 GLN A C 1
ATOM 732 O O . GLN A 1 94 ? -1.36 14.406 10.711 1 96.62 94 GLN A O 1
ATOM 737 N N . GLN A 1 95 ? 0.073 15.133 12.289 1 95.62 95 GLN A N 1
ATOM 738 C CA . GLN A 1 95 ? 1.182 15.188 11.344 1 95.62 95 GLN A CA 1
ATOM 739 C C . GLN A 1 95 ? 1.403 13.836 10.672 1 95.62 95 GLN A C 1
ATOM 741 O O . GLN A 1 95 ? 1.726 13.781 9.484 1 95.62 95 GLN A O 1
ATOM 746 N N . ASN A 1 96 ? 1.161 12.789 11.422 1 95 96 ASN A N 1
ATOM 747 C CA . ASN A 1 96 ? 1.41 11.445 10.906 1 95 96 ASN A CA 1
ATOM 748 C C . ASN A 1 96 ? 0.323 11.008 9.93 1 95 96 ASN A C 1
ATOM 750 O O . ASN A 1 96 ? 0.442 9.961 9.297 1 95 96 ASN A O 1
ATOM 754 N N . ASP A 1 97 ? -0.688 11.844 9.789 1 97.75 97 ASP A N 1
ATOM 755 C CA . ASP A 1 97 ? -1.722 11.562 8.797 1 97.75 97 ASP A CA 1
ATOM 756 C C . ASP A 1 97 ? -1.263 11.969 7.402 1 97.75 97 ASP A C 1
ATOM 758 O O . ASP A 1 97 ? -1.882 11.586 6.406 1 97.75 97 ASP A O 1
ATOM 762 N N . SER A 1 98 ? -0.219 12.719 7.336 1 98.31 98 SER A N 1
ATOM 763 C CA . SER A 1 98 ? 0.25 13.148 6.02 1 98.31 98 SER A CA 1
ATOM 764 C C . SER A 1 98 ? 0.55 11.953 5.125 1 98.31 98 SER A C 1
ATOM 766 O O . SER A 1 98 ? 1.133 10.961 5.574 1 98.31 98 SER A O 1
ATOM 768 N N . GLY A 1 99 ? 0.121 12.078 3.912 1 98.56 99 GLY A N 1
ATOM 769 C CA . GLY A 1 99 ? 0.371 10.992 2.979 1 98.56 99 GLY A CA 1
ATOM 770 C C . GLY A 1 99 ? -0.731 10.82 1.95 1 98.56 99 GLY A C 1
ATOM 771 O O . GLY A 1 99 ? -1.437 11.781 1.626 1 98.56 99 GLY A O 1
ATOM 772 N N . LYS A 1 100 ? -0.763 9.688 1.436 1 98.62 100 LYS A N 1
ATOM 773 C CA . LYS A 1 100 ? -1.646 9.383 0.312 1 98.62 100 LYS A CA 1
ATOM 774 C C . LYS A 1 100 ? -3.053 9.047 0.794 1 98.62 100 LYS A C 1
ATOM 776 O O . LYS A 1 100 ? -3.221 8.281 1.749 1 98.62 100 LYS A O 1
ATOM 781 N N . ILE A 1 101 ? -4.023 9.656 0.192 1 98.75 101 ILE A N 1
ATOM 782 C CA . ILE A 1 101 ? -5.445 9.375 0.377 1 98.75 101 ILE A CA 1
ATOM 783 C C . ILE A 1 101 ? -6.016 8.75 -0.894 1 98.75 101 ILE A C 1
ATOM 785 O O . ILE A 1 101 ? -5.828 9.273 -1.992 1 98.75 101 ILE A O 1
ATOM 789 N N . GLU A 1 102 ? -6.711 7.609 -0.691 1 98.62 102 GLU A N 1
ATOM 790 C CA . GLU A 1 102 ? -7.234 6.926 -1.871 1 98.62 102 GLU A CA 1
ATOM 791 C C . GLU A 1 102 ? -8.711 6.57 -1.693 1 98.62 102 GLU A C 1
ATOM 793 O O . GLU A 1 102 ? -9.172 6.352 -0.571 1 98.62 102 GLU A O 1
ATOM 798 N N . CYS A 1 103 ? -9.391 6.566 -2.766 1 98.38 103 CYS A N 1
ATOM 799 C CA . CYS A 1 103 ? -10.734 5.988 -2.801 1 98.38 103 CYS A CA 1
ATOM 800 C C . CYS A 1 103 ? -10.789 4.809 -3.764 1 98.38 103 CYS A C 1
ATOM 802 O O . CYS A 1 103 ? -10.547 4.965 -4.961 1 98.38 103 CYS A O 1
ATOM 804 N N . SER A 1 104 ? -11.086 3.629 -3.219 1 98.38 104 SER A N 1
ATOM 805 C CA . SER A 1 104 ? -11.164 2.383 -3.975 1 98.38 104 SER A CA 1
ATOM 806 C C . SER A 1 104 ? -12.617 1.973 -4.211 1 98.38 104 SER A C 1
ATOM 808 O O . SER A 1 104 ? -13.453 2.092 -3.314 1 98.38 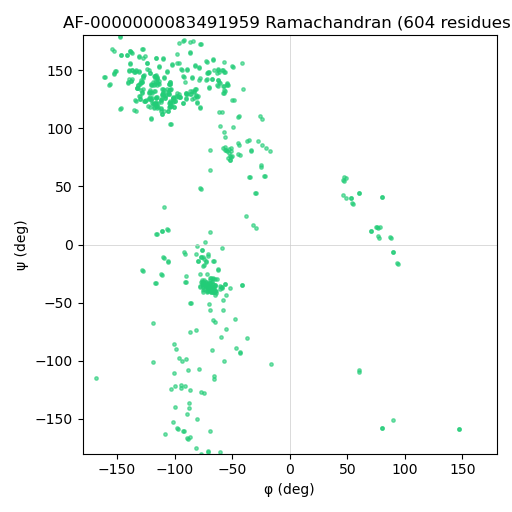104 SER A O 1
ATOM 810 N N . ILE A 1 105 ? -12.859 1.514 -5.434 1 98.19 105 ILE A N 1
ATOM 811 C CA . ILE A 1 105 ? -14.203 1.021 -5.715 1 98.19 105 ILE A CA 1
ATOM 812 C C . ILE A 1 105 ? -14.172 -0.494 -5.902 1 98.19 105 ILE A C 1
ATOM 814 O O . ILE A 1 105 ? -15.109 -1.078 -6.453 1 98.19 105 ILE A O 1
ATOM 818 N N . GLN A 1 106 ? -13.102 -1.144 -5.578 1 97.69 106 GLN A N 1
ATOM 819 C CA . GLN A 1 106 ? -12.914 -2.59 -5.496 1 97.69 106 GLN A CA 1
ATOM 820 C C . GLN A 1 106 ? -13.172 -3.252 -6.848 1 97.69 106 GLN A C 1
ATOM 822 O O . GLN A 1 106 ? -13.891 -4.25 -6.93 1 97.69 106 GLN A O 1
ATOM 827 N N . LEU A 1 107 ? -12.625 -2.643 -7.949 1 95.5 107 LEU A N 1
ATOM 828 C CA . LEU A 1 107 ? -12.789 -3.201 -9.281 1 95.5 107 LEU A CA 1
ATOM 829 C C . LEU A 1 107 ? -11.445 -3.637 -9.867 1 95.5 107 LEU A C 1
ATOM 831 O O . LEU A 1 107 ? -11.352 -3.939 -11.055 1 95.5 107 LEU A O 1
ATOM 835 N N . GLY A 1 108 ? -10.414 -3.623 -9.07 1 90.56 108 GLY A N 1
ATOM 836 C CA . GLY A 1 108 ? -9.117 -4.086 -9.523 1 90.56 108 GLY A CA 1
ATOM 837 C C . GLY A 1 108 ? -8.398 -3.076 -10.398 1 90.56 108 GLY A C 1
ATOM 838 O O . GLY A 1 108 ? -7.422 -3.414 -11.07 1 90.56 108 GLY A O 1
ATOM 839 N N . ILE A 1 109 ? -8.984 -1.973 -10.492 1 92.62 109 ILE A N 1
ATOM 840 C CA . ILE A 1 109 ? -8.336 -0.882 -11.219 1 92.62 109 ILE A CA 1
ATOM 841 C C . ILE A 1 109 ? -7.605 0.031 -10.234 1 92.62 109 ILE A C 1
ATOM 843 O O . ILE A 1 109 ? -7.883 0.009 -9.031 1 92.62 109 ILE A O 1
ATOM 847 N N . PRO A 1 110 ? -6.598 0.759 -10.727 1 94.31 110 PRO A N 1
ATOM 848 C CA . PRO A 1 110 ? -5.895 1.67 -9.82 1 94.31 110 PRO A CA 1
ATOM 849 C C . PRO A 1 110 ? -6.84 2.641 -9.109 1 94.31 110 PRO A C 1
ATOM 851 O O . PRO A 1 110 ? -7.77 3.166 -9.727 1 94.31 110 PRO A O 1
ATOM 854 N N . ASN A 1 111 ? -6.625 2.854 -7.934 1 97.88 111 ASN A N 1
ATOM 855 C CA . ASN A 1 111 ? -7.441 3.76 -7.137 1 97.88 111 ASN A CA 1
ATOM 856 C C . ASN A 1 111 ? -7.199 5.219 -7.516 1 97.88 111 ASN A C 1
ATOM 858 O O . ASN A 1 111 ? -6.098 5.578 -7.934 1 97.88 111 ASN A O 1
ATOM 862 N N . SER A 1 112 ? -8.258 6.039 -7.402 1 98.12 112 SER A N 1
ATOM 863 C CA . SER A 1 112 ? -8.055 7.484 -7.418 1 98.12 112 SER A CA 1
ATOM 864 C C . SER A 1 112 ? -7.406 7.965 -6.125 1 98.12 112 SER A C 1
ATOM 866 O O . SER A 1 112 ? -7.723 7.461 -5.043 1 98.12 112 SER A O 1
ATOM 868 N N . TYR A 1 113 ? -6.496 8.953 -6.27 1 98.5 113 TYR A N 1
ATOM 869 C CA . TYR A 1 113 ? -5.797 9.305 -5.043 1 98.5 113 TYR A CA 1
ATOM 870 C C . TYR A 1 113 ? -5.473 10.797 -5.012 1 98.5 113 TYR A C 1
ATOM 872 O O . TYR A 1 113 ? -5.605 11.484 -6.027 1 98.5 113 TYR A O 1
ATOM 880 N N . ALA A 1 114 ? -5.176 11.25 -3.877 1 98.88 114 ALA A N 1
ATOM 881 C CA . ALA A 1 114 ? -4.66 12.578 -3.561 1 98.88 114 ALA A CA 1
ATOM 882 C C . ALA A 1 114 ? -3.719 12.531 -2.361 1 98.88 114 ALA A C 1
ATOM 884 O O . ALA A 1 114 ? -3.434 11.453 -1.83 1 98.88 114 ALA A O 1
ATOM 885 N N . PHE A 1 115 ? -3.172 13.727 -2.006 1 98.88 115 PHE A N 1
ATOM 886 C CA . PHE A 1 115 ? -2.266 13.773 -0.864 1 98.88 115 PHE A CA 1
ATOM 887 C C . PHE A 1 115 ? -2.793 14.719 0.206 1 98.88 115 PHE A C 1
ATOM 889 O O . PHE A 1 115 ? -3.322 15.789 -0.11 1 98.88 115 PHE A O 1
ATOM 896 N N . LEU A 1 116 ? -2.645 14.234 1.351 1 98.88 116 LEU A N 1
ATOM 897 C CA . LEU A 1 116 ? -2.895 15.07 2.525 1 98.88 116 LEU A CA 1
ATOM 898 C C . LEU A 1 116 ? -1.587 15.594 3.109 1 98.88 116 LEU A C 1
ATOM 900 O O . LEU A 1 116 ? -0.673 14.812 3.393 1 98.88 116 LEU A O 1
ATOM 904 N N . SER A 1 117 ? -1.463 16.891 3.225 1 98.56 117 SER A N 1
ATOM 905 C CA . SER A 1 117 ? -0.335 17.531 3.896 1 98.56 117 SER A CA 1
ATOM 906 C C . SER A 1 117 ? -0.773 18.219 5.188 1 98.56 117 SER A C 1
ATOM 908 O O . SER A 1 117 ? -1.594 19.141 5.164 1 98.56 117 SER A O 1
ATOM 910 N N . VAL A 1 118 ? -0.23 17.734 6.234 1 98.38 118 VAL A N 1
ATOM 911 C CA . VAL A 1 118 ? -0.561 18.312 7.531 1 98.38 118 VAL A CA 1
ATOM 912 C C . VAL A 1 118 ? 0.603 19.172 8.023 1 98.38 118 VAL A C 1
ATOM 914 O O . VAL A 1 118 ? 1.713 18.672 8.219 1 98.38 118 VAL A O 1
ATOM 917 N N . GLN A 1 119 ? 0.313 20.422 8.258 1 98.25 119 GLN A N 1
ATOM 918 C CA . GLN A 1 119 ? 1.336 21.344 8.734 1 98.25 119 GLN A CA 1
ATOM 919 C C . GLN A 1 119 ? 1.077 21.75 10.18 1 98.25 119 GLN A C 1
ATOM 921 O O . GLN A 1 119 ? -0.026 21.562 10.695 1 98.25 119 GLN A O 1
ATOM 926 N N . VAL A 1 120 ? 2.121 22.25 10.844 1 97.44 120 VAL A N 1
ATOM 927 C CA . VAL A 1 120 ? 2.045 22.625 12.25 1 97.44 120 VAL A CA 1
ATOM 928 C C . VAL A 1 120 ? 2.518 24.062 12.438 1 97.44 120 VAL A C 1
ATOM 930 O O . VAL A 1 120 ? 3.609 24.422 11.992 1 97.44 120 VAL A O 1
ATOM 933 N N . ASN A 1 121 ? 1.671 24.844 13.008 1 96.75 121 ASN A N 1
ATOM 934 C CA . ASN A 1 121 ? 2.141 26.156 13.422 1 96.75 121 ASN A CA 1
ATOM 935 C C . ASN A 1 121 ? 2.68 26.156 14.844 1 96.75 121 ASN A C 1
ATOM 937 O O . ASN A 1 121 ? 2.055 25.578 15.742 1 96.75 121 ASN A O 1
ATOM 941 N N . GLY A 1 122 ? 3.857 26.703 14.961 1 96.88 122 GLY A N 1
ATOM 942 C CA . GLY A 1 122 ? 4.48 26.781 16.266 1 96.88 122 GLY A CA 1
ATOM 943 C C . GLY A 1 122 ? 4.293 28.141 16.938 1 96.88 122 GLY A C 1
ATOM 944 O O . GLY A 1 122 ? 3.287 28.812 16.703 1 96.88 122 GLY A O 1
ATOM 945 N N . SER A 1 123 ? 5.246 28.344 17.875 1 97 123 SER A N 1
ATOM 946 C CA . SER A 1 123 ? 5.223 29.625 18.594 1 97 123 SER A CA 1
ATOM 947 C C . SER A 1 123 ? 6.059 30.672 17.859 1 97 123 SER A C 1
ATOM 949 O O . SER A 1 123 ? 6.98 30.328 17.125 1 97 123 SER A O 1
ATOM 951 N N . LEU A 1 124 ? 5.641 31.906 18.031 1 97.88 124 LEU A N 1
ATOM 952 C CA . LEU A 1 124 ? 6.348 33.062 17.484 1 97.88 124 LEU A CA 1
ATOM 953 C C . LEU A 1 124 ? 6.504 34.156 18.516 1 97.88 124 LEU A C 1
ATOM 955 O O . LEU A 1 124 ? 5.512 34.594 19.109 1 97.88 124 LEU A O 1
ATOM 959 N N . PHE A 1 125 ? 7.785 34.531 18.719 1 95.69 125 PHE A N 1
ATOM 960 C CA . PHE A 1 125 ? 7.957 35.625 19.688 1 95.69 125 PHE A CA 1
ATOM 961 C C . PHE A 1 125 ? 9.219 36.406 19.391 1 95.69 125 PHE A C 1
ATOM 963 O O . PHE A 1 125 ? 10.164 35.906 18.797 1 95.69 125 PHE A O 1
ATOM 970 N N . ILE A 1 126 ? 9.25 37.688 19.656 1 94.69 126 ILE A N 1
ATOM 971 C CA . ILE A 1 126 ? 10.398 38.594 19.578 1 94.69 126 ILE A CA 1
ATOM 972 C C . ILE A 1 126 ? 11.125 38.625 20.922 1 94.69 126 ILE A C 1
ATOM 974 O O . ILE A 1 126 ? 10.508 38.812 21.969 1 94.69 126 ILE A O 1
ATOM 978 N N . LYS A 1 127 ? 12.461 38.344 20.75 1 89.62 127 LYS A N 1
ATOM 979 C CA . LYS A 1 127 ? 13.242 38.281 21.984 1 89.62 127 LYS A CA 1
ATOM 980 C C . LYS A 1 127 ? 13.438 39.688 22.562 1 89.62 127 LYS A C 1
ATOM 982 O O . LYS A 1 127 ? 13.625 40.656 21.828 1 89.62 127 LYS A O 1
ATOM 987 N N . ASP A 1 128 ? 13.719 39.844 23.859 1 70.94 128 ASP A N 1
ATOM 988 C CA . ASP A 1 128 ? 14.156 40.969 24.672 1 70.94 128 ASP A CA 1
ATOM 989 C C . ASP A 1 128 ? 13.328 42.219 24.344 1 70.94 128 ASP A C 1
ATOM 991 O O . ASP A 1 128 ? 13.828 43.156 23.719 1 70.94 128 ASP A O 1
ATOM 995 N N . HIS A 1 129 ? 12.039 42.312 24.391 1 60.66 129 HIS A N 1
ATOM 996 C CA . HIS A 1 129 ? 10.945 43.219 24.062 1 60.66 129 HIS A CA 1
ATOM 997 C C . HIS A 1 129 ? 11.289 44.656 24.469 1 60.66 129 HIS A C 1
ATOM 999 O O . HIS A 1 129 ? 11.172 45.594 23.656 1 60.66 129 HIS A O 1
ATOM 1005 N N . ASN A 1 130 ? 10.906 45.062 25.625 1 57.34 130 ASN A N 1
ATOM 1006 C CA . ASN A 1 130 ? 10.539 46.406 26.047 1 57.34 130 ASN A CA 1
ATOM 1007 C C . ASN A 1 130 ? 11.766 47.281 26.297 1 57.34 130 ASN A C 1
ATOM 1009 O O . ASN A 1 130 ? 12.016 47.719 27.422 1 57.34 130 ASN A O 1
ATOM 1013 N N . SER A 1 131 ? 12.688 47.219 25.25 1 66.56 131 SER A N 1
ATOM 1014 C CA . SER A 1 131 ? 13.844 47.906 25.797 1 66.56 131 SER A CA 1
ATOM 1015 C C . SER A 1 131 ? 14.016 49.281 25.141 1 66.56 131 SER A C 1
ATOM 1017 O O . SER A 1 131 ? 13.555 49.5 24.016 1 66.56 131 SER A O 1
ATOM 1019 N N . THR A 1 132 ? 14.156 50.344 25.781 1 77.06 132 THR A N 1
ATOM 1020 C CA . THR A 1 132 ? 14.625 51.688 25.406 1 77.06 132 THR A CA 1
ATOM 1021 C C . THR A 1 132 ? 15.961 51.594 24.672 1 77.06 132 THR A C 1
ATOM 1023 O O . THR A 1 132 ? 16.859 50.844 25.094 1 77.06 132 THR A O 1
ATOM 1026 N N . VAL A 1 133 ? 15.852 52.219 23.453 1 82.5 133 VAL A N 1
ATOM 1027 C CA . VAL A 1 133 ? 17.078 52.25 22.656 1 82.5 133 VAL A CA 1
ATOM 1028 C C . VAL A 1 133 ? 17.562 53.688 22.469 1 82.5 133 VAL A C 1
ATOM 1030 O O . VAL A 1 133 ? 16.75 54.594 22.391 1 82.5 133 VAL A O 1
ATOM 1033 N N . ARG A 1 134 ? 18.875 53.844 22.484 1 85.81 134 ARG A N 1
ATOM 1034 C CA . ARG A 1 134 ? 19.438 55.156 22.219 1 85.81 134 ARG A CA 1
ATOM 1035 C C . ARG A 1 134 ? 19.266 55.562 20.75 1 85.81 134 ARG A C 1
ATOM 1037 O O . ARG A 1 134 ? 19.359 54.719 19.875 1 85.81 134 ARG A O 1
ATOM 1044 N N . LYS A 1 135 ? 19.141 56.844 20.656 1 86.5 135 LYS A N 1
ATOM 1045 C CA . LYS A 1 135 ? 19.031 57.375 19.297 1 86.5 135 LYS A CA 1
ATOM 1046 C C . LYS A 1 135 ? 20.281 57.094 18.484 1 86.5 135 LYS A C 1
ATOM 1048 O O . LYS A 1 135 ? 21.406 57.219 18.984 1 86.5 135 LYS A O 1
ATOM 1053 N N . ASN A 1 136 ? 20.109 56.656 17.203 1 86.5 136 ASN A N 1
ATOM 1054 C CA . ASN A 1 136 ? 21.172 56.406 16.219 1 86.5 136 ASN A CA 1
ATOM 1055 C C . ASN A 1 136 ? 21.984 55.188 16.594 1 86.5 136 ASN A C 1
ATOM 1057 O O . ASN A 1 136 ? 23.125 55.031 16.156 1 86.5 136 ASN A O 1
ATOM 1061 N N . GLU A 1 137 ? 21.469 54.469 17.547 1 86.06 137 GLU A N 1
ATOM 1062 C CA . GLU A 1 137 ? 22.125 53.219 17.891 1 86.06 137 GLU A CA 1
ATOM 1063 C C . GLU A 1 137 ? 21.656 52.094 17 1 86.06 137 GLU A C 1
ATOM 1065 O O . GLU A 1 137 ? 20.453 51.938 16.75 1 86.06 137 GLU A O 1
ATOM 1070 N N . THR A 1 138 ? 22.609 51.312 16.453 1 89.69 138 THR A N 1
ATOM 1071 C CA . THR A 1 138 ? 22.25 50.125 15.695 1 89.69 138 THR A CA 1
ATOM 1072 C C . THR A 1 138 ? 22.031 48.906 16.625 1 89.69 138 THR A C 1
ATOM 1074 O O . THR A 1 138 ? 22.875 48.594 17.453 1 89.69 138 THR A O 1
ATOM 1077 N N . ILE A 1 139 ? 20.828 48.375 16.422 1 89.19 139 ILE A N 1
ATOM 1078 C CA . ILE A 1 139 ? 20.5 47.25 17.297 1 89.19 139 ILE A CA 1
ATOM 1079 C C . ILE A 1 139 ? 20.078 46.031 16.453 1 89.19 139 ILE A C 1
ATOM 1081 O O . ILE A 1 139 ? 19.797 46.188 15.266 1 89.19 139 ILE A O 1
ATOM 1085 N N . GLU A 1 140 ? 20.141 44.844 17.156 1 92.25 140 GLU A N 1
ATOM 1086 C CA . GLU A 1 140 ? 19.625 43.594 16.578 1 92.25 140 GLU A CA 1
ATOM 1087 C C . GLU A 1 140 ? 18.391 43.125 17.328 1 92.25 140 GLU A C 1
ATOM 1089 O O . GLU A 1 140 ? 18.406 43 18.547 1 92.25 140 GLU A O 1
ATOM 1094 N N . ILE A 1 141 ? 17.406 43 16.594 1 92.88 141 ILE A N 1
ATOM 1095 C CA . ILE A 1 141 ? 16.172 42.438 17.156 1 92.88 141 ILE A CA 1
ATOM 1096 C C . ILE A 1 141 ? 15.969 41 16.625 1 92.88 141 ILE A C 1
ATOM 1098 O O . ILE A 1 141 ? 16.047 40.781 15.414 1 92.88 141 ILE A O 1
ATOM 1102 N N . VAL A 1 142 ? 15.641 40.125 17.562 1 95.69 142 VAL A N 1
ATOM 1103 C CA . VAL A 1 142 ? 15.586 38.719 17.188 1 95.69 142 VAL A CA 1
ATOM 1104 C C . VAL A 1 142 ? 14.156 38.188 17.328 1 95.69 142 VAL A C 1
ATOM 1106 O O . VAL A 1 142 ? 13.516 38.406 18.359 1 95.69 142 VAL A O 1
ATOM 1109 N N . CYS A 1 143 ? 13.641 37.625 16.328 1 97.06 143 CYS A N 1
ATOM 1110 C CA . CYS A 1 143 ? 12.359 36.938 16.312 1 97.06 143 CYS A CA 1
ATOM 1111 C C . CYS A 1 143 ? 12.555 35.438 16.156 1 97.06 143 CYS A C 1
ATOM 1113 O O . CYS A 1 143 ? 13.289 35 15.281 1 97.06 143 CYS A O 1
ATOM 1115 N N . GLU A 1 144 ? 11.82 34.688 17.016 1 97.19 144 GLU A N 1
ATOM 1116 C CA . GLU A 1 144 ? 11.992 33.219 17.016 1 97.19 144 GLU A CA 1
ATOM 1117 C C . GLU A 1 144 ? 10.68 32.5 16.688 1 97.19 144 GLU A C 1
ATOM 1119 O O . GLU A 1 144 ? 9.656 32.781 17.328 1 97.19 144 GLU A O 1
ATOM 1124 N N . ALA A 1 145 ? 10.719 31.703 15.734 1 97.94 145 ALA A N 1
ATOM 1125 C CA . ALA A 1 145 ? 9.648 30.766 15.43 1 97.94 145 ALA A CA 1
ATOM 1126 C C . ALA A 1 145 ? 10.039 29.344 15.852 1 97.94 145 ALA A C 1
ATOM 1128 O O . ALA A 1 145 ? 10.953 28.75 15.281 1 97.94 145 ALA A O 1
ATOM 1129 N N . LEU A 1 146 ? 9.242 28.75 16.812 1 97.38 146 LEU A N 1
ATOM 1130 C CA . LEU A 1 146 ? 9.648 27.469 17.375 1 97.38 146 LEU A CA 1
ATOM 1131 C C . LEU A 1 146 ? 8.57 26.406 17.141 1 97.38 146 LEU A C 1
ATOM 1133 O O . LEU A 1 146 ? 7.391 26.656 17.391 1 97.38 146 LEU A O 1
ATOM 1137 N N . GLY A 1 147 ? 9 25.203 16.656 1 97 147 GLY A N 1
ATOM 1138 C CA . GLY A 1 147 ? 8.125 24.047 16.578 1 97 147 GLY A CA 1
ATOM 1139 C C . GLY A 1 147 ? 7.195 24.078 15.375 1 97 147 GLY A C 1
ATOM 1140 O O . GLY A 1 147 ? 6 23.812 15.508 1 97 147 GLY A O 1
ATOM 1141 N N . TRP A 1 148 ? 7.727 24.484 14.281 1 97.62 148 TRP A N 1
ATOM 1142 C CA . TRP A 1 148 ? 6.918 24.594 13.078 1 97.62 148 TRP A CA 1
ATOM 1143 C C . TRP A 1 148 ? 7.188 23.406 12.141 1 97.62 148 TRP A C 1
ATOM 1145 O O . TRP A 1 148 ? 8.258 22.797 12.203 1 97.62 148 TRP A O 1
ATOM 1155 N N . ALA A 1 149 ? 6.234 23.125 11.344 1 97.44 149 ALA A N 1
ATOM 1156 C CA . ALA A 1 149 ? 6.402 22.172 10.25 1 97.44 149 ALA A CA 1
ATOM 1157 C C . ALA A 1 149 ? 5.547 22.547 9.047 1 97.44 149 ALA A C 1
ATOM 1159 O O . ALA A 1 149 ? 4.316 22.516 9.117 1 97.44 149 ALA A O 1
ATOM 1160 N N . PRO A 1 150 ? 6.035 22.859 7.898 1 96.81 150 PRO A N 1
ATOM 1161 C CA . PRO A 1 150 ? 7.465 23.047 7.641 1 96.81 150 PRO A CA 1
ATOM 1162 C C . PRO A 1 150 ? 8.008 24.328 8.281 1 96.81 150 PRO A C 1
ATOM 1164 O O . PRO A 1 150 ? 7.293 25 9.023 1 96.81 150 PRO A O 1
ATOM 1167 N N . ALA A 1 151 ? 9.273 24.531 8.031 1 96.75 151 ALA A N 1
ATOM 1168 C CA . ALA A 1 151 ? 9.828 25.812 8.469 1 96.75 151 ALA A CA 1
ATOM 1169 C C . ALA A 1 151 ? 9.047 26.984 7.875 1 96.75 151 ALA A C 1
ATOM 1171 O O . ALA A 1 151 ? 8.805 27.016 6.668 1 96.75 151 ALA A O 1
ATOM 1172 N N . PRO A 1 152 ? 8.719 27.906 8.719 1 98 152 PRO A N 1
ATOM 1173 C CA . PRO A 1 152 ? 7.898 29 8.203 1 98 152 PRO A CA 1
ATOM 1174 C C . PRO A 1 152 ? 8.719 30.031 7.422 1 98 152 PRO A C 1
ATOM 1176 O O . PRO A 1 152 ? 9.93 30.156 7.629 1 98 152 PRO A O 1
ATOM 1179 N N . ASN A 1 153 ? 8.055 30.672 6.527 1 97.31 153 ASN A N 1
ATOM 1180 C CA . ASN A 1 153 ? 8.609 31.859 5.91 1 97.31 153 ASN A CA 1
ATOM 1181 C C . ASN A 1 153 ? 8.477 33.062 6.824 1 97.31 153 ASN A C 1
ATOM 1183 O O . ASN A 1 153 ? 7.367 33.5 7.156 1 97.31 153 ASN A O 1
ATOM 1187 N N . MET A 1 154 ? 9.602 33.594 7.184 1 98 154 MET A N 1
ATOM 1188 C CA . MET A 1 154 ? 9.586 34.719 8.125 1 98 154 MET A CA 1
ATOM 1189 C C . MET A 1 154 ? 9.852 36.031 7.406 1 98 154 MET A C 1
ATOM 1191 O O . MET A 1 154 ? 10.695 36.094 6.512 1 98 154 MET A O 1
ATOM 1195 N N . THR A 1 155 ? 9.125 37.094 7.801 1 98.06 155 THR A N 1
ATOM 1196 C CA . THR A 1 155 ? 9.305 38.438 7.281 1 98.06 155 THR A CA 1
ATOM 1197 C C . THR A 1 155 ? 9.141 39.469 8.391 1 98.06 155 THR A C 1
ATOM 1199 O O . THR A 1 155 ? 8.664 39.156 9.484 1 98.06 155 THR A O 1
ATOM 1202 N N . TRP A 1 156 ? 9.625 40.688 8.125 1 97.75 156 TRP A N 1
ATOM 1203 C CA . TRP A 1 156 ? 9.539 41.781 9.086 1 97.75 156 TRP A CA 1
ATOM 1204 C C . TRP A 1 156 ? 8.781 42.969 8.5 1 97.75 156 TRP A C 1
ATOM 1206 O O . TRP A 1 156 ? 8.867 43.219 7.301 1 97.75 156 TRP A O 1
ATOM 1216 N N . MET A 1 157 ? 8.117 43.625 9.391 1 97.62 157 MET A N 1
ATOM 1217 C CA . MET A 1 157 ? 7.492 44.906 9.055 1 97.62 157 MET A CA 1
ATOM 1218 C C . MET A 1 157 ? 7.867 45.969 10.078 1 97.62 157 MET A C 1
ATOM 1220 O O . MET A 1 157 ? 7.949 45.688 11.273 1 97.62 157 MET A O 1
ATOM 1224 N N . ILE A 1 158 ? 8.07 47.156 9.547 1 95.25 158 ILE A N 1
ATOM 1225 C CA . ILE A 1 158 ? 8.227 48.312 10.383 1 95.25 158 ILE A CA 1
ATOM 1226 C C . ILE A 1 158 ? 7.082 49.312 10.125 1 95.25 158 ILE A C 1
ATOM 1228 O O . ILE A 1 158 ? 6.91 49.781 9 1 95.25 158 ILE A O 1
ATOM 1232 N N . ASN A 1 159 ? 6.398 49.594 11.125 1 95.44 159 ASN A N 1
ATOM 1233 C CA . ASN A 1 159 ? 5.23 50.469 10.984 1 95.44 159 ASN A CA 1
ATOM 1234 C C . ASN A 1 159 ? 4.344 50 9.82 1 95.44 159 ASN A C 1
ATOM 1236 O O . ASN A 1 159 ? 3.998 50.812 8.961 1 95.44 159 ASN A O 1
ATOM 1240 N N . ASN A 1 160 ? 4.168 48.781 9.664 1 95.5 160 ASN A N 1
ATOM 1241 C CA . ASN A 1 160 ? 3.229 48.125 8.75 1 95.5 160 ASN A CA 1
ATOM 1242 C C . ASN A 1 160 ? 3.754 48.125 7.32 1 95.5 160 ASN A C 1
ATOM 1244 O O . ASN A 1 160 ? 2.99 47.938 6.371 1 95.5 160 ASN A O 1
ATOM 1248 N N . SER A 1 161 ? 4.988 48.406 7.23 1 96.56 161 SER A N 1
ATOM 1249 C CA . SER A 1 161 ? 5.629 48.281 5.926 1 96.56 161 SER A CA 1
ATOM 1250 C C . SER A 1 161 ? 6.676 47.188 5.918 1 96.56 161 SER A C 1
ATOM 1252 O O . SER A 1 161 ? 7.492 47.094 6.836 1 96.56 161 SER A O 1
ATOM 1254 N N . PHE A 1 162 ? 6.668 46.469 4.84 1 97.31 162 PHE A N 1
ATOM 1255 C CA . PHE A 1 162 ? 7.594 45.344 4.75 1 97.31 162 PHE A CA 1
ATOM 1256 C C . PHE A 1 162 ? 9.039 45.844 4.68 1 97.31 162 PHE A C 1
ATOM 1258 O O . PHE A 1 162 ? 9.328 46.844 4.016 1 97.31 162 PHE A O 1
ATOM 1265 N N . VAL A 1 163 ? 9.812 45.062 5.348 1 96.19 163 VAL A N 1
ATOM 1266 C CA . VAL A 1 163 ? 11.25 45.344 5.375 1 96.19 163 VAL A CA 1
ATOM 1267 C C . VAL A 1 163 ? 11.938 44.562 4.258 1 96.19 163 VAL A C 1
ATOM 1269 O O . VAL A 1 163 ? 11.547 43.438 3.932 1 96.19 163 VAL A O 1
ATOM 1272 N N . ASP A 1 164 ? 12.961 45.188 3.684 1 96.06 164 ASP A N 1
ATOM 1273 C CA . ASP A 1 164 ? 13.758 44.5 2.666 1 96.06 164 ASP A CA 1
ATOM 1274 C C . ASP A 1 164 ? 14.445 43.25 3.238 1 96.06 164 ASP A C 1
ATOM 1276 O O . ASP A 1 164 ? 14.984 43.312 4.344 1 96.06 164 ASP A O 1
ATOM 1280 N N . LYS A 1 165 ? 14.445 42.25 2.447 1 95.56 165 LYS A N 1
ATOM 1281 C CA . LYS A 1 165 ? 14.984 40.969 2.885 1 95.56 165 LYS A CA 1
ATOM 1282 C C . LYS A 1 165 ? 16.469 41.062 3.225 1 95.56 165 LYS A C 1
ATOM 1284 O O . LYS A 1 165 ? 17 40.25 3.996 1 95.56 165 LYS A O 1
ATOM 1289 N N . SER A 1 166 ? 17.141 42.062 2.695 1 95.19 166 SER A N 1
ATOM 1290 C CA . SER A 1 166 ? 18.562 42.25 2.93 1 95.19 166 SER A CA 1
ATOM 1291 C C . SER A 1 166 ? 18.828 42.75 4.348 1 95.19 166 SER A C 1
ATOM 1293 O O . SER A 1 166 ? 19.969 42.688 4.824 1 95.19 166 SER A O 1
ATOM 1295 N N . ARG A 1 167 ? 17.875 43.219 5.09 1 95.75 167 ARG A N 1
ATOM 1296 C CA . ARG A 1 167 ? 18.062 43.844 6.398 1 95.75 167 ARG A CA 1
ATOM 1297 C C . ARG A 1 167 ? 17.953 42.812 7.512 1 95.75 167 ARG A C 1
ATOM 1299 O O . ARG A 1 167 ? 18.141 43.125 8.688 1 95.75 167 ARG A O 1
ATOM 1306 N N . TYR A 1 168 ? 17.578 41.594 7.133 1 97.06 168 TYR A N 1
ATOM 1307 C CA . TYR A 1 168 ? 17.531 40.562 8.164 1 97.06 168 TYR A CA 1
ATOM 1308 C C . TYR A 1 168 ? 18.078 39.25 7.629 1 97.06 168 TYR A C 1
ATOM 1310 O O . TYR A 1 168 ? 18.156 39.062 6.414 1 97.06 168 TYR A O 1
ATOM 1318 N N . VAL A 1 169 ? 18.562 38.438 8.578 1 97.31 169 VAL A N 1
ATOM 1319 C CA . VAL A 1 169 ? 19.062 37.094 8.297 1 97.31 169 VAL A CA 1
ATOM 1320 C C . VAL A 1 169 ? 18.25 36.062 9.07 1 97.31 169 VAL A C 1
ATOM 1322 O O . VAL A 1 169 ? 17.984 36.25 10.266 1 97.31 169 VAL A O 1
ATOM 1325 N N . THR A 1 170 ? 17.781 35.156 8.312 1 97.56 170 THR A N 1
ATOM 1326 C CA . THR A 1 170 ? 17.016 34.094 8.945 1 97.56 170 THR A CA 1
ATOM 1327 C C . THR A 1 170 ? 17.781 32.75 8.914 1 97.56 170 THR A C 1
ATOM 1329 O O . THR A 1 170 ? 18.266 32.344 7.863 1 97.56 170 THR A O 1
ATOM 1332 N N . ASN A 1 171 ? 17.891 32.156 10.086 1 96.88 171 ASN A N 1
ATOM 1333 C CA . ASN A 1 171 ? 18.578 30.875 10.219 1 96.88 171 ASN A CA 1
ATOM 1334 C C . ASN A 1 171 ? 17.625 29.75 10.609 1 96.88 171 ASN A C 1
ATOM 1336 O O . ASN A 1 171 ? 16.75 29.938 11.445 1 96.88 171 ASN A O 1
ATOM 1340 N N . HIS A 1 172 ? 17.906 28.562 9.953 1 95 172 HIS A N 1
ATOM 1341 C CA . HIS A 1 172 ? 17.062 27.391 10.172 1 95 172 HIS A CA 1
ATOM 1342 C C . HIS A 1 172 ? 17.766 26.375 11.062 1 95 172 HIS A C 1
ATOM 1344 O O . HIS A 1 172 ? 18.984 26.172 10.953 1 95 172 HIS A O 1
ATOM 1350 N N . SER A 1 173 ? 16.953 25.844 11.969 1 93.31 173 SER A N 1
ATOM 1351 C CA . SER A 1 173 ? 17.453 24.734 12.766 1 93.31 173 SER A CA 1
ATOM 1352 C C . SER A 1 173 ? 16.391 23.656 12.961 1 93.31 173 SER A C 1
ATOM 1354 O O . SER A 1 173 ? 15.195 23.969 12.969 1 93.31 173 SER A O 1
ATOM 1356 N N . GLN A 1 174 ? 16.844 22.422 13.086 1 92.69 174 GLN A N 1
ATOM 1357 C CA . GLN A 1 174 ? 15.93 21.312 13.305 1 92.69 174 GLN A CA 1
ATOM 1358 C C . GLN A 1 174 ? 15.516 21.219 14.773 1 92.69 174 GLN A C 1
ATOM 1360 O O . GLN A 1 174 ? 16.344 21.375 15.672 1 92.69 174 GLN A O 1
ATOM 1365 N N . GLY A 1 175 ? 14.242 21.203 14.812 1 89.69 175 GLY A N 1
ATOM 1366 C CA . GLY A 1 175 ? 13.719 20.969 16.156 1 89.69 175 GLY A CA 1
ATOM 1367 C C . G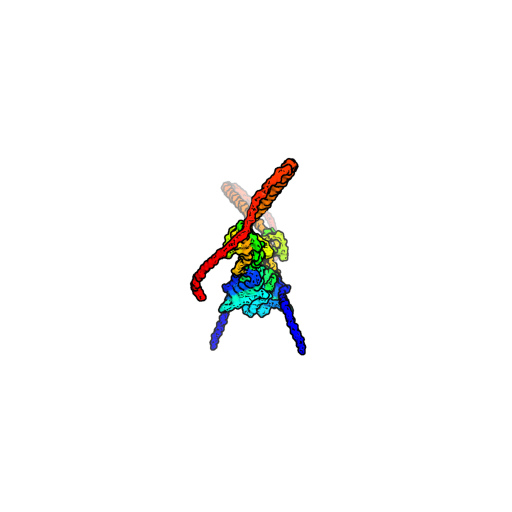LY A 1 175 ? 13.477 19.5 16.453 1 89.69 175 GLY A C 1
ATOM 1368 O O . GLY A 1 175 ? 14.133 18.641 15.883 1 89.69 175 GLY A O 1
ATOM 1369 N N . SER A 1 176 ? 12.656 19.281 17.453 1 86.12 176 SER A N 1
ATOM 1370 C CA . SER A 1 176 ? 12.281 17.938 17.844 1 86.12 176 SER A CA 1
ATOM 1371 C C . SER A 1 176 ? 11.148 17.406 16.969 1 86.12 176 SER A C 1
ATOM 1373 O O . SER A 1 176 ? 10.352 18.172 16.438 1 86.12 176 SER A O 1
ATOM 1375 N N . ASN A 1 177 ? 11.07 16.031 16.844 1 87.06 177 ASN A N 1
ATOM 1376 C CA . ASN A 1 177 ? 9.938 15.359 16.219 1 87.06 177 ASN A CA 1
ATOM 1377 C C . ASN A 1 177 ? 9.656 15.891 14.82 1 87.06 177 ASN A C 1
ATOM 1379 O O . ASN A 1 177 ? 8.508 16.172 14.477 1 87.06 177 ASN A O 1
ATOM 1383 N N . ASP A 1 178 ? 10.727 16.266 14.039 1 88.5 178 ASP A N 1
ATOM 1384 C CA . ASP A 1 178 ? 10.648 16.703 12.648 1 88.5 178 ASP A CA 1
ATOM 1385 C C . ASP A 1 178 ? 10.094 18.109 12.547 1 88.5 178 ASP A C 1
ATOM 1387 O O . ASP A 1 178 ? 9.57 18.516 11.5 1 88.5 178 ASP A O 1
ATOM 1391 N N . LEU A 1 179 ? 10.086 18.797 13.688 1 95.81 179 LEU A N 1
ATOM 1392 C CA . LEU A 1 179 ? 9.711 20.203 13.695 1 95.81 179 LEU A CA 1
ATOM 1393 C C . LEU A 1 179 ? 10.922 21.094 13.398 1 95.81 179 LEU A C 1
ATOM 1395 O O . LEU A 1 179 ? 12.055 20.609 13.383 1 95.81 179 LEU A O 1
ATOM 1399 N N . HIS A 1 180 ? 10.539 22.359 13.086 1 97.06 180 HIS A N 1
ATOM 1400 C CA . HIS A 1 180 ? 11.586 23.297 12.664 1 97.06 180 HIS A CA 1
ATOM 1401 C C . HIS A 1 180 ? 11.547 24.562 13.5 1 97.06 180 HIS A C 1
ATOM 1403 O O . HIS A 1 180 ? 10.477 25.016 13.914 1 97.06 180 HIS A O 1
ATOM 1409 N N . ASN A 1 181 ? 12.719 25.047 13.695 1 97.19 181 ASN A N 1
ATOM 1410 C CA . ASN A 1 181 ? 12.891 26.328 14.359 1 97.19 181 ASN A CA 1
ATOM 1411 C C . ASN A 1 181 ? 13.578 27.344 13.438 1 97.19 181 ASN A C 1
ATOM 1413 O O . ASN A 1 181 ? 14.469 26.984 12.672 1 97.19 181 ASN A O 1
ATOM 1417 N N . GLU A 1 182 ? 13.062 28.516 13.547 1 97.25 182 GLU A N 1
ATOM 1418 C CA . GLU A 1 182 ? 13.68 29.609 12.789 1 97.25 182 GLU A CA 1
ATOM 1419 C C . GLU A 1 182 ? 13.953 30.812 13.672 1 97.25 182 GLU A C 1
ATOM 1421 O O . GLU A 1 182 ? 13.141 31.156 14.539 1 97.25 182 GLU A O 1
ATOM 1426 N N . VAL A 1 183 ? 15.164 31.344 13.375 1 97.31 183 VAL A N 1
ATOM 1427 C CA . VAL A 1 183 ? 15.547 32.562 14.07 1 97.31 183 VAL A CA 1
ATOM 1428 C C . VAL A 1 183 ? 15.867 33.656 13.055 1 97.31 183 VAL A C 1
ATOM 1430 O O . VAL A 1 183 ? 16.766 33.5 12.227 1 97.31 183 VAL A O 1
ATOM 1433 N N . SER A 1 184 ? 15.117 34.719 13.133 1 97.62 184 SER A N 1
ATOM 1434 C CA . SER A 1 184 ? 15.359 35.844 12.242 1 97.62 184 SER A CA 1
ATOM 1435 C C . SER A 1 184 ? 15.875 37.062 13.016 1 97.62 184 SER A C 1
ATOM 1437 O O . SER A 1 184 ? 15.242 37.5 13.977 1 97.62 184 SER A O 1
ATOM 1439 N N . THR A 1 185 ? 16.969 37.562 12.609 1 96.56 185 THR A N 1
ATOM 1440 C CA . THR A 1 185 ? 17.594 38.688 13.258 1 96.56 185 THR A CA 1
ATOM 1441 C C . THR A 1 185 ? 17.547 39.938 12.352 1 96.56 185 THR A C 1
ATOM 1443 O O . THR A 1 185 ? 18.156 39.938 11.281 1 96.56 185 THR A O 1
ATOM 1446 N N . LEU A 1 186 ? 16.844 40.906 12.789 1 95.69 186 LEU A N 1
ATOM 1447 C CA . LEU A 1 186 ? 16.719 42.188 12.078 1 95.69 186 LEU A CA 1
ATOM 1448 C C . LEU A 1 186 ? 17.719 43.188 12.617 1 95.69 186 LEU A C 1
ATOM 1450 O O . LEU A 1 186 ? 17.797 43.406 13.828 1 95.69 186 LEU A O 1
ATOM 1454 N N . THR A 1 187 ? 18.469 43.75 11.734 1 93.31 187 THR A N 1
ATOM 1455 C CA . THR A 1 187 ? 19.375 44.844 12.102 1 93.31 187 THR A CA 1
ATOM 1456 C C . THR A 1 187 ? 18.781 46.188 11.695 1 93.31 187 THR A C 1
ATOM 1458 O O . THR A 1 187 ? 18.422 46.375 10.531 1 93.31 187 THR A O 1
ATOM 1461 N N . LEU A 1 188 ? 18.719 47.125 12.766 1 90.5 188 LEU A N 1
ATOM 1462 C CA . LEU A 1 188 ? 18.125 48.438 12.406 1 90.5 188 LEU A CA 1
ATOM 1463 C C . LEU A 1 188 ? 18.703 49.531 13.273 1 90.5 188 LEU A C 1
ATOM 1465 O O . LEU A 1 188 ? 19.203 49.281 14.375 1 90.5 188 LEU A O 1
ATOM 1469 N N . THR A 1 189 ? 18.734 50.625 12.664 1 90.19 189 THR A N 1
ATOM 1470 C CA . THR A 1 189 ? 19.078 51.875 13.352 1 90.19 189 THR A CA 1
ATOM 1471 C C . THR A 1 189 ? 17.859 52.75 13.5 1 90.19 189 THR A C 1
ATOM 1473 O O . THR A 1 189 ? 17.219 53.125 12.5 1 90.19 189 THR A O 1
ATOM 1476 N N . LEU A 1 190 ? 17.609 53.156 14.789 1 87.75 190 LEU A N 1
ATOM 1477 C CA . LEU A 1 190 ? 16.359 53.844 15.023 1 87.75 190 LEU A CA 1
ATOM 1478 C C . LEU A 1 190 ? 16.578 55.344 15.219 1 87.75 190 LEU A C 1
ATOM 1480 O O . LEU A 1 190 ? 17.5 55.75 15.93 1 87.75 190 LEU A O 1
ATOM 1484 N N . MET A 1 191 ? 15.789 56.094 14.469 1 87.5 191 MET A N 1
ATOM 1485 C CA . MET A 1 191 ? 15.789 57.531 14.641 1 87.5 191 MET A CA 1
ATOM 1486 C C . MET A 1 191 ? 14.531 58 15.359 1 87.5 191 MET A C 1
ATOM 1488 O O . MET A 1 191 ? 14.477 59.125 15.859 1 87.5 191 MET A O 1
ATOM 1492 N N . ALA A 1 192 ? 13.609 57.188 15.445 1 88.94 192 ALA A N 1
ATOM 1493 C CA . ALA A 1 192 ? 12.328 57.5 16.094 1 88.94 192 ALA A CA 1
ATOM 1494 C C . ALA A 1 192 ? 11.68 56.188 16.609 1 88.94 192 ALA A C 1
ATOM 1496 O O . ALA A 1 192 ? 12.18 55.094 16.359 1 88.94 192 ALA A O 1
ATOM 1497 N N . ASN A 1 193 ? 10.672 56.5 17.406 1 89.94 193 ASN A N 1
ATOM 1498 C CA . ASN A 1 193 ? 9.891 55.344 17.859 1 89.94 193 ASN A CA 1
ATOM 1499 C C . ASN A 1 193 ? 9.312 54.562 16.688 1 89.94 193 ASN A C 1
ATOM 1501 O O . ASN A 1 193 ? 8.789 55.156 15.734 1 89.94 193 ASN A O 1
ATOM 1505 N N . GLU A 1 194 ? 9.516 53.219 16.719 1 90.25 194 GLU A N 1
ATOM 1506 C CA . GLU A 1 194 ? 9.023 52.375 15.648 1 90.25 194 GLU A CA 1
ATOM 1507 C C . GLU A 1 194 ? 8.344 51.125 16.203 1 90.25 194 GLU A C 1
ATOM 1509 O O . GLU A 1 194 ? 8.664 50.688 17.312 1 90.25 194 GLU A O 1
ATOM 1514 N N . THR A 1 195 ? 7.332 50.688 15.422 1 92.69 195 THR A N 1
ATOM 1515 C CA . THR A 1 195 ? 6.707 49.406 15.727 1 92.69 195 THR A CA 1
ATOM 1516 C C . THR A 1 195 ? 7.223 48.344 14.789 1 92.69 195 THR A C 1
ATOM 1518 O O . THR A 1 195 ? 7.117 48.469 13.57 1 92.69 195 THR A O 1
ATOM 1521 N N . LEU A 1 196 ? 7.777 47.281 15.414 1 94.31 196 LEU A N 1
ATOM 1522 C CA . LEU A 1 196 ? 8.305 46.156 14.648 1 94.31 196 LEU A CA 1
ATOM 1523 C C . LEU A 1 196 ? 7.367 44.969 14.734 1 94.31 196 LEU A C 1
ATOM 1525 O O . LEU A 1 196 ? 6.852 44.656 15.812 1 94.31 196 LEU A O 1
ATOM 1529 N N . THR A 1 197 ? 7.094 44.375 13.594 1 96.38 197 THR A N 1
ATOM 1530 C CA . THR A 1 197 ? 6.27 43.188 13.539 1 96.38 197 THR A CA 1
ATOM 1531 C C . THR A 1 197 ? 7.004 42.062 12.82 1 96.38 197 THR A C 1
ATOM 1533 O O . THR A 1 197 ? 7.512 42.25 11.711 1 96.38 197 THR A O 1
ATOM 1536 N N . CYS A 1 198 ? 7.113 40.969 13.484 1 97.56 198 CYS A N 1
ATOM 1537 C CA . CYS A 1 198 ? 7.648 39.75 12.906 1 97.56 198 CYS A CA 1
ATOM 1538 C C . CYS A 1 198 ? 6.527 38.812 12.453 1 97.56 198 CYS A C 1
ATOM 1540 O O . CYS A 1 198 ? 5.59 38.562 13.211 1 97.56 198 CYS A O 1
ATOM 1542 N N . LEU A 1 199 ? 6.602 38.312 11.211 1 98.38 199 LEU A N 1
ATOM 1543 C CA . LEU A 1 199 ? 5.551 37.5 10.648 1 98.38 199 LEU A CA 1
ATOM 1544 C C . LEU A 1 199 ? 6.098 36.125 10.281 1 98.38 199 LEU A C 1
ATOM 1546 O O . LEU A 1 199 ? 7.207 36 9.758 1 98.38 199 LEU A O 1
ATOM 1550 N N . ALA A 1 200 ? 5.312 35.125 10.609 1 98.44 200 ALA A N 1
ATOM 1551 C CA . ALA A 1 200 ? 5.613 33.75 10.203 1 98.44 200 ALA A CA 1
ATOM 1552 C C . ALA A 1 200 ? 4.465 33.156 9.391 1 98.44 200 ALA A C 1
ATOM 1554 O O . ALA A 1 200 ? 3.309 33.188 9.82 1 98.44 200 ALA A O 1
ATOM 1555 N N . TYR A 1 201 ? 4.828 32.562 8.227 1 97.62 201 TYR A N 1
ATOM 1556 C CA . TYR A 1 201 ? 3.797 32.094 7.316 1 97.62 201 TYR A CA 1
ATOM 1557 C C . TYR A 1 201 ? 4.105 30.656 6.852 1 97.62 201 TYR A C 1
ATOM 1559 O O . TYR A 1 201 ? 5.258 30.328 6.555 1 97.62 201 TYR A O 1
ATOM 1567 N N . ILE A 1 202 ? 3.014 29.844 6.895 1 98.12 202 ILE A N 1
ATOM 1568 C CA . ILE A 1 202 ? 2.984 28.562 6.188 1 98.12 202 ILE A CA 1
ATOM 1569 C C . ILE A 1 202 ? 1.694 28.453 5.379 1 98.12 202 ILE A C 1
ATOM 1571 O O . ILE A 1 202 ? 0.712 29.141 5.668 1 98.12 202 ILE A O 1
ATOM 1575 N N . GLU A 1 203 ? 1.681 27.562 4.402 1 97.62 203 GLU A N 1
ATOM 1576 C CA . GLU A 1 203 ? 0.593 27.469 3.432 1 97.62 203 GLU A CA 1
ATOM 1577 C C . GLU A 1 203 ? -0.742 27.203 4.125 1 97.62 203 GLU A C 1
ATOM 1579 O O . GLU A 1 203 ? -1.771 27.75 3.723 1 97.62 203 GLU A O 1
ATOM 1584 N N . ALA A 1 204 ? -0.762 26.438 5.16 1 97.94 204 ALA A N 1
ATOM 1585 C CA . ALA A 1 204 ? -1.991 26 5.816 1 97.94 204 ALA A CA 1
ATOM 1586 C C . ALA A 1 204 ? -2.611 27.141 6.633 1 97.94 204 ALA A C 1
ATOM 1588 O O . ALA A 1 204 ? -3.775 27.062 7.035 1 97.94 204 ALA A O 1
ATOM 1589 N N . LEU A 1 205 ? -1.823 28.141 6.918 1 97.44 205 LEU A N 1
ATOM 1590 C CA . LEU A 1 205 ? -2.342 29.281 7.676 1 97.44 205 LEU A CA 1
ATOM 1591 C C . LEU A 1 205 ? -3.092 30.25 6.766 1 97.44 205 LEU A C 1
ATOM 1593 O O . LEU A 1 205 ? -2.553 30.688 5.75 1 97.44 205 LEU A O 1
ATOM 1597 N N . PRO A 1 206 ? -4.305 30.594 7.137 1 95.12 206 PRO A N 1
ATOM 1598 C CA . PRO A 1 206 ? -5.016 31.578 6.324 1 95.12 206 PRO A CA 1
ATOM 1599 C C . PRO A 1 206 ? -4.34 32.938 6.344 1 95.12 206 PRO A C 1
ATOM 1601 O O . PRO A 1 206 ? -4.426 33.688 5.363 1 95.12 206 PRO A O 1
ATOM 1604 N N . LYS A 1 207 ? -3.756 33.281 7.523 1 97 207 LYS A N 1
ATOM 1605 C CA . LYS A 1 207 ? -2.982 34.5 7.707 1 97 207 LYS A CA 1
ATOM 1606 C C . LYS A 1 207 ? -1.711 34.219 8.508 1 97 207 LYS A C 1
ATOM 1608 O O . LYS A 1 207 ? -1.686 33.344 9.359 1 97 207 LYS A O 1
ATOM 1613 N N . PRO A 1 208 ? -0.682 35 8.234 1 97.75 208 PRO A N 1
ATOM 1614 C CA . PRO A 1 208 ? 0.553 34.781 8.992 1 97.75 208 PRO A CA 1
ATOM 1615 C C . PRO A 1 208 ? 0.37 35 10.492 1 97.75 208 PRO A C 1
ATOM 1617 O O . PRO A 1 208 ? -0.471 35.812 10.898 1 97.75 208 PRO A O 1
ATOM 1620 N N . GLN A 1 209 ? 1.113 34.281 11.172 1 98.12 209 GLN A N 1
ATOM 1621 C CA . GLN A 1 209 ? 1.223 34.562 12.602 1 98.12 209 GLN A CA 1
ATOM 1622 C C . GLN A 1 209 ? 2.156 35.75 12.844 1 98.12 209 GLN A C 1
ATOM 1624 O O . GLN A 1 209 ? 3.197 35.875 12.195 1 98.12 209 GLN A O 1
ATOM 1629 N N . ASN A 1 210 ? 1.826 36.625 13.828 1 97.69 210 ASN A N 1
ATOM 1630 C CA . ASN A 1 210 ? 2.652 37.812 14.016 1 97.69 210 ASN A CA 1
ATOM 1631 C C . ASN A 1 210 ? 2.996 38.031 15.484 1 97.69 210 ASN A C 1
ATOM 1633 O O . ASN A 1 210 ? 2.289 37.562 16.375 1 97.69 210 ASN A O 1
ATOM 1637 N N . ALA A 1 211 ? 4.055 38.562 15.688 1 96.62 211 ALA A N 1
ATOM 1638 C CA . ALA A 1 211 ? 4.535 39.125 16.953 1 96.62 211 ALA A CA 1
ATOM 1639 C C . ALA A 1 211 ? 5.016 40.562 16.797 1 96.62 211 ALA A C 1
ATOM 1641 O O . ALA A 1 211 ? 5.758 40.875 15.852 1 96.62 211 ALA A O 1
ATOM 1642 N N . THR A 1 212 ? 4.578 41.438 17.734 1 94.25 212 THR A N 1
ATOM 1643 C CA . THR A 1 212 ? 4.871 42.844 17.562 1 94.25 212 THR A CA 1
ATOM 1644 C C . THR A 1 212 ? 5.531 43.406 18.812 1 94.25 212 THR A C 1
ATOM 1646 O O . THR A 1 212 ? 5.242 42.969 19.922 1 94.25 212 THR A O 1
ATOM 1649 N N . VAL A 1 213 ? 6.449 44.344 18.562 1 93.12 213 VAL A N 1
ATOM 1650 C CA . VAL A 1 213 ? 7.078 45.094 19.641 1 93.12 213 VAL A CA 1
ATOM 1651 C C . VAL A 1 213 ? 7.219 46.562 19.25 1 93.12 213 VAL A C 1
ATOM 1653 O O . VAL A 1 213 ? 7.43 46.875 18.078 1 93.12 213 VAL A O 1
ATOM 1656 N N . THR A 1 214 ? 7.016 47.406 20.203 1 91.38 214 THR A N 1
ATOM 1657 C CA . THR A 1 214 ? 7.242 48.812 19.984 1 91.38 214 THR A CA 1
ATOM 1658 C C . THR A 1 214 ? 8.547 49.281 20.641 1 91.38 214 THR A C 1
ATOM 1660 O O . THR A 1 214 ? 8.75 49.062 21.828 1 91.38 214 THR A O 1
ATOM 1663 N N . LEU A 1 215 ? 9.391 49.844 19.844 1 89.38 215 LEU A N 1
ATOM 1664 C CA . LEU A 1 215 ? 10.664 50.344 20.359 1 89.38 215 LEU A CA 1
ATOM 1665 C C . LEU A 1 215 ? 10.602 51.844 20.594 1 89.38 215 LEU A C 1
ATOM 1667 O O . LEU A 1 215 ? 10.219 52.594 19.703 1 89.38 215 LEU A O 1
ATOM 1671 N N . ILE A 1 216 ? 10.977 52.156 21.812 1 88.75 216 ILE A N 1
ATOM 1672 C CA . ILE A 1 216 ? 11.016 53.594 22.172 1 88.75 216 ILE A CA 1
ATOM 1673 C C . ILE A 1 216 ? 12.453 54.094 22.125 1 88.75 216 ILE A C 1
ATOM 1675 O O . ILE A 1 216 ? 13.344 53.5 22.75 1 88.75 216 ILE A O 1
ATOM 1679 N N . VAL A 1 217 ? 12.641 55.156 21.375 1 87.75 217 VAL A N 1
ATOM 1680 C CA . VAL A 1 217 ? 13.977 55.719 21.203 1 87.75 217 VAL A CA 1
ATOM 1681 C C . VAL A 1 217 ? 14.172 56.906 22.188 1 87.75 217 VAL A C 1
ATOM 1683 O O . VAL A 1 217 ? 13.32 57.781 22.281 1 87.75 217 VAL A O 1
ATOM 1686 N N . GLN A 1 218 ? 15.227 56.875 22.938 1 86.12 218 GLN A N 1
ATOM 1687 C CA . GLN A 1 218 ? 15.562 57.938 23.859 1 86.12 218 GLN A CA 1
ATOM 1688 C C . GLN A 1 218 ? 16.797 58.719 23.375 1 86.12 218 GLN A C 1
ATOM 1690 O O . GLN A 1 218 ? 17.734 58.125 22.844 1 86.12 218 GLN A O 1
ATOM 1695 N N . ASP A 1 219 ? 16.672 60.031 23.375 1 78.5 219 ASP A N 1
ATOM 1696 C CA . ASP A 1 219 ? 17.812 60.875 23.016 1 78.5 219 ASP A CA 1
ATOM 1697 C C . ASP A 1 219 ? 18.984 60.688 23.969 1 78.5 219 ASP A C 1
ATOM 1699 O O . ASP A 1 219 ? 18.781 60.375 25.156 1 78.5 219 ASP A O 1
ATOM 1703 N N . SER A 1 220 ? 19.984 60.188 23.5 1 63.78 220 SER A N 1
ATOM 1704 C CA . SER A 1 220 ? 21.141 60.156 24.375 1 63.78 220 SER A CA 1
ATOM 1705 C C . SER A 1 220 ? 21.188 61.375 25.297 1 63.78 220 SER A C 1
ATOM 1707 O O . SER A 1 220 ? 21.094 62.5 24.844 1 63.78 220 SER A O 1
ATOM 1709 N N . LEU A 1 221 ? 20.516 61.406 26.312 1 53.03 221 LEU A N 1
ATOM 1710 C CA . LEU A 1 221 ? 20.828 62.531 27.203 1 53.03 221 LEU A CA 1
ATOM 1711 C C . LEU A 1 221 ? 22.266 63 26.984 1 53.03 221 LEU A C 1
ATOM 1713 O O . LEU A 1 221 ? 23.172 62.188 26.812 1 53.03 221 LEU A O 1
ATOM 1717 N N . ALA A 1 222 ? 22.609 64.125 26.453 1 48.56 222 ALA A N 1
ATOM 1718 C CA . ALA A 1 222 ? 23.875 64.812 26.75 1 48.56 222 ALA A CA 1
ATOM 1719 C C . ALA A 1 222 ? 24.359 64.438 28.156 1 48.56 222 ALA A C 1
ATOM 1721 O O . ALA A 1 222 ? 23.625 64.562 29.125 1 48.56 222 ALA A O 1
ATOM 1722 N N . GLU A 1 223 ? 25.109 63.406 28.281 1 45.56 223 GLU A N 1
ATOM 1723 C CA . GLU A 1 223 ? 25.891 63.469 29.516 1 45.56 223 GLU A CA 1
ATOM 1724 C C . GLU A 1 223 ? 25.984 64.938 30.031 1 45.56 223 GLU A C 1
ATOM 1726 O O . GLU A 1 223 ? 26.469 65.812 29.328 1 45.56 223 GLU A O 1
ATOM 1731 N N . ASN A 1 224 ? 24.984 65.438 30.75 1 42.34 224 ASN A N 1
ATOM 1732 C CA . ASN A 1 224 ? 25.375 66.562 31.641 1 42.34 224 ASN A CA 1
ATOM 1733 C C . ASN A 1 224 ? 26.812 66.375 32.125 1 42.34 224 ASN A C 1
ATOM 1735 O O . ASN A 1 224 ? 27.031 66 33.281 1 42.34 224 ASN A O 1
ATOM 1739 N N . GLY A 1 225 ? 27.578 65.562 31.516 1 41.78 225 GLY A N 1
ATOM 1740 C CA . GLY A 1 225 ? 29 65.562 31.875 1 41.78 225 GLY A CA 1
ATOM 1741 C C . GLY A 1 225 ? 29.562 66.938 32.062 1 41.78 225 GLY A C 1
ATOM 1742 O O . GLY A 1 225 ? 30.734 67.125 32.438 1 41.78 225 GLY A O 1
ATOM 1743 N N . ASN A 1 226 ? 29.109 67.938 31.281 1 43.81 226 ASN A N 1
ATOM 1744 C CA . ASN A 1 226 ? 29.797 69.188 31.531 1 43.81 226 ASN A CA 1
ATOM 1745 C C . ASN A 1 226 ? 29.391 69.75 32.875 1 43.81 226 ASN A C 1
ATOM 1747 O O . ASN A 1 226 ? 29.719 70.938 33.188 1 43.81 226 ASN A O 1
ATOM 1751 N N . GLN A 1 227 ? 28.406 69.188 33.562 1 45.25 227 GLN A N 1
ATOM 1752 C CA . GLN A 1 227 ? 28.141 69.812 34.875 1 45.25 227 GLN A CA 1
ATOM 1753 C C . GLN A 1 227 ? 29.203 69.375 35.906 1 45.25 227 GLN A C 1
ATOM 1755 O O . GLN A 1 227 ? 29.422 70.062 36.906 1 45.25 227 GLN A O 1
ATOM 1760 N N . GLU A 1 228 ? 29.766 68.125 35.812 1 50.44 228 GLU A N 1
ATOM 1761 C CA . GLU A 1 228 ? 30.781 67.75 36.75 1 50.44 228 GLU A CA 1
ATOM 1762 C C . GLU A 1 228 ? 32.031 68.562 36.594 1 50.44 228 GLU A C 1
ATOM 1764 O O . GLU A 1 228 ? 32.719 68.875 37.594 1 50.44 228 GLU A O 1
ATOM 1769 N N . ASP A 1 229 ? 32.375 68.875 35.312 1 51.5 229 ASP A N 1
ATOM 1770 C CA . ASP A 1 229 ? 33.562 69.75 35.156 1 51.5 229 ASP A CA 1
ATOM 1771 C C . ASP A 1 229 ? 33.312 71.125 35.781 1 51.5 229 ASP A C 1
ATOM 1773 O O . ASP A 1 229 ? 34.219 71.75 36.312 1 51.5 229 ASP A O 1
ATOM 1777 N N . SER A 1 230 ? 32 71.562 35.781 1 56.19 230 SER A N 1
ATOM 1778 C CA . SER A 1 230 ? 31.719 72.875 36.375 1 56.19 230 SER A CA 1
ATOM 1779 C C . SER A 1 230 ? 31.781 72.812 37.906 1 56.19 230 SER A C 1
ATOM 1781 O O . SER A 1 230 ? 32.25 73.75 38.562 1 56.19 230 SER A O 1
ATOM 1783 N N . THR A 1 231 ? 31.453 71.688 38.562 1 57.06 231 THR A N 1
ATOM 1784 C CA . THR A 1 231 ? 31.531 71.562 40 1 57.06 231 THR A CA 1
ATOM 1785 C C . THR A 1 231 ? 32.969 71.438 40.469 1 57.06 231 THR A C 1
ATOM 1787 O O . THR A 1 231 ? 33.344 71.938 41.531 1 57.06 231 THR A O 1
ATOM 1790 N N . ARG A 1 232 ? 33.844 70.688 39.688 1 59.19 232 ARG A N 1
ATOM 1791 C CA . ARG A 1 232 ? 35.25 70.562 40.062 1 59.19 232 ARG A CA 1
ATOM 1792 C C . ARG A 1 232 ? 35.938 71.938 39.938 1 59.19 232 ARG A C 1
ATOM 1794 O O . ARG A 1 232 ? 36.75 72.312 40.781 1 59.19 232 ARG A O 1
ATOM 1801 N N . THR A 1 233 ? 35.656 72.75 38.875 1 59.94 233 THR A N 1
ATOM 1802 C CA . THR A 1 233 ? 36.219 74.062 38.75 1 59.94 233 THR A CA 1
ATOM 1803 C C . THR A 1 233 ? 35.719 75 39.812 1 59.94 233 THR A C 1
ATOM 1805 O O . THR A 1 233 ? 36.5 75.812 40.344 1 59.94 233 THR A O 1
ATOM 1808 N N . ARG A 1 234 ? 34.438 74.812 40.344 1 62.28 234 ARG A N 1
ATOM 1809 C CA . ARG A 1 234 ? 33.938 75.688 41.438 1 62.28 234 ARG A CA 1
ATOM 1810 C C . ARG A 1 234 ? 34.562 75.312 42.75 1 62.28 234 ARG A C 1
ATOM 1812 O O . ARG A 1 234 ? 34.844 76.188 43.594 1 62.28 234 ARG A O 1
ATOM 1819 N N . THR A 1 235 ? 34.969 74 43.094 1 64.38 235 THR A N 1
ATOM 1820 C CA . THR A 1 235 ? 35.594 73.625 44.312 1 64.38 235 THR A CA 1
ATOM 1821 C C . THR A 1 235 ? 37.062 74.062 44.344 1 64.38 235 THR A C 1
ATOM 1823 O O . THR A 1 235 ? 37.562 74.5 45.375 1 64.38 235 THR A O 1
ATOM 1826 N N . ILE A 1 236 ? 37.844 74.062 43.188 1 67.5 236 ILE A N 1
ATOM 1827 C CA . ILE A 1 236 ? 39.219 74.562 43.156 1 67.5 236 ILE A CA 1
ATOM 1828 C C . ILE A 1 236 ? 39.281 76.062 43.344 1 67.5 236 ILE A C 1
ATOM 1830 O O . ILE A 1 236 ? 40.094 76.562 44.094 1 67.5 236 ILE A O 1
ATOM 1834 N N . ILE A 1 237 ? 38.281 76.875 42.781 1 67.56 237 ILE A N 1
ATOM 1835 C CA . ILE A 1 237 ? 38.281 78.312 42.969 1 67.56 237 ILE A CA 1
ATOM 1836 C C . ILE A 1 237 ? 37.969 78.688 44.438 1 67.56 237 ILE A C 1
ATOM 1838 O O . ILE A 1 237 ? 38.625 79.562 45.031 1 67.56 237 ILE A O 1
ATOM 1842 N N . LEU A 1 238 ? 37.125 77.812 45.188 1 73.12 238 LEU A N 1
ATOM 1843 C CA . LEU A 1 238 ? 36.844 78.062 46.594 1 73.12 238 LEU A CA 1
ATOM 1844 C C . LEU A 1 238 ? 38.031 77.688 47.438 1 73.12 238 LEU A C 1
ATOM 1846 O O . LEU A 1 238 ? 38.344 78.438 48.406 1 73.12 238 LEU A O 1
ATOM 1850 N N . ALA A 1 239 ? 38.875 76.625 47.062 1 76.5 239 ALA A N 1
ATOM 1851 C CA . ALA A 1 239 ? 40.062 76.25 47.844 1 76.5 239 ALA A CA 1
ATOM 1852 C C . ALA A 1 239 ? 41.156 77.312 47.688 1 76.5 239 ALA A C 1
ATOM 1854 O O . ALA A 1 239 ? 41.844 77.688 48.656 1 76.5 239 ALA A O 1
ATOM 1855 N N . VAL A 1 240 ? 41.344 77.938 46.438 1 77.38 240 VAL A N 1
ATOM 1856 C CA . VAL A 1 240 ? 42.406 78.875 46.188 1 77.38 240 VAL A CA 1
ATOM 1857 C C . VAL A 1 240 ? 42.031 80.25 46.875 1 77.38 240 VAL A C 1
ATOM 1859 O O . VAL A 1 240 ? 42.875 80.875 47.469 1 77.38 240 VAL A O 1
ATOM 1862 N N . THR A 1 241 ? 40.688 80.625 46.906 1 76.69 241 THR A N 1
ATOM 1863 C CA . THR A 1 241 ? 40.25 81.875 47.5 1 76.69 241 THR A CA 1
ATOM 1864 C C . THR A 1 241 ? 40.375 81.75 49.031 1 76.69 241 THR A C 1
ATOM 1866 O O . THR A 1 241 ? 40.781 82.75 49.688 1 76.69 241 THR A O 1
ATOM 1869 N N . LEU A 1 242 ? 40.156 80.562 49.688 1 77.75 242 LEU A N 1
ATOM 1870 C CA . LEU A 1 242 ? 40.25 80.438 51.125 1 77.75 242 LEU A CA 1
ATOM 1871 C C . LEU A 1 242 ? 41.719 80.375 51.562 1 77.75 242 LEU A C 1
ATOM 1873 O O . LEU A 1 242 ? 42.094 80.938 52.594 1 77.75 242 LEU A O 1
ATOM 1877 N N . SER A 1 243 ? 42.719 79.938 50.75 1 76.19 243 SER A N 1
ATOM 1878 C CA . SER A 1 243 ? 44.125 79.875 51.094 1 76.19 243 SER A CA 1
ATOM 1879 C C . SER A 1 243 ? 44.75 81.312 51 1 76.19 243 SER A C 1
ATOM 1881 O O . SER A 1 243 ? 45.562 81.688 51.844 1 76.19 243 SER A O 1
ATOM 1883 N N . ILE A 1 244 ? 44.344 82.188 50.062 1 80.56 244 ILE A N 1
ATOM 1884 C CA . ILE A 1 244 ? 44.812 83.562 49.969 1 80.56 244 ILE A CA 1
ATOM 1885 C C . ILE A 1 244 ? 44.281 84.375 51.125 1 80.56 244 ILE A C 1
ATOM 1887 O O . ILE A 1 244 ? 45 85.188 51.719 1 80.56 244 ILE A O 1
ATOM 1891 N N . GLY A 1 245 ? 43.031 84.062 51.625 1 77.88 245 GLY A N 1
ATOM 1892 C CA . GLY A 1 245 ? 42.5 84.688 52.781 1 77.88 245 GLY A CA 1
ATOM 1893 C C . GLY A 1 245 ? 43.219 84.375 54.062 1 77.88 245 GLY A C 1
ATOM 1894 O O . GLY A 1 245 ? 43.5 85.25 54.906 1 77.88 245 GLY A O 1
ATOM 1895 N N . PHE A 1 246 ? 43.656 83.125 54.219 1 79.12 246 PHE A N 1
ATOM 1896 C CA . PHE A 1 246 ? 44.406 82.688 55.375 1 79.12 246 PHE A CA 1
ATOM 1897 C C . PHE A 1 246 ? 45.812 83.25 55.375 1 79.12 246 PHE A C 1
ATOM 1899 O O . PHE A 1 246 ? 46.344 83.688 56.406 1 79.12 246 PHE A O 1
ATOM 1906 N N . LEU A 1 247 ? 46.531 83.438 54.219 1 81.25 247 LEU A N 1
ATOM 1907 C CA . LEU A 1 247 ? 47.844 84.062 54.125 1 81.25 247 LEU A CA 1
ATOM 1908 C C . LEU A 1 247 ? 47.781 85.562 54.469 1 81.25 247 LEU A C 1
ATOM 1910 O O . LEU A 1 247 ? 48.625 86.062 55.156 1 81.25 247 LEU A O 1
ATOM 1914 N N . LEU A 1 248 ? 46.688 86.25 54.062 1 81.81 248 LEU A N 1
ATOM 1915 C CA . LEU A 1 248 ? 46.5 87.625 54.406 1 81.81 248 LEU A CA 1
ATOM 1916 C C . LEU A 1 248 ? 46.25 87.875 55.875 1 81.81 248 LEU A C 1
ATOM 1918 O O . LEU A 1 248 ? 46.75 88.812 56.5 1 81.81 248 LEU A O 1
ATOM 1922 N N . LEU A 1 249 ? 45.562 86.875 56.562 1 82.12 249 LEU A N 1
ATOM 1923 C CA . LEU A 1 249 ? 45.312 86.938 58 1 82.12 249 LEU A CA 1
ATOM 1924 C C . LEU A 1 249 ? 46.625 86.75 58.75 1 82.12 249 LEU A C 1
ATOM 1926 O O . LEU A 1 249 ? 46.875 87.438 59.75 1 82.12 249 LEU A O 1
ATOM 1930 N N . ILE A 1 250 ? 47.562 85.938 58.344 1 83.44 250 ILE A N 1
ATOM 1931 C CA . ILE A 1 250 ? 48.844 85.688 58.969 1 83.44 250 ILE A CA 1
ATOM 1932 C C . ILE A 1 250 ? 49.719 86.938 58.812 1 83.44 250 ILE A C 1
ATOM 1934 O O . ILE A 1 250 ? 50.375 87.375 59.781 1 83.44 250 ILE A O 1
ATOM 1938 N N . ILE A 1 251 ? 49.75 87.688 57.688 1 84.25 251 ILE A N 1
ATOM 1939 C CA . ILE A 1 251 ? 50.562 88.875 57.469 1 84.25 251 ILE A CA 1
ATOM 1940 C C . ILE A 1 251 ? 50.031 90 58.375 1 84.25 251 ILE A C 1
ATOM 1942 O O . ILE A 1 251 ? 50.781 90.688 59 1 84.25 251 ILE A O 1
ATOM 1946 N N . ILE A 1 252 ? 48.625 90.125 58.5 1 83.06 252 ILE A N 1
ATOM 1947 C CA . ILE A 1 252 ? 48.031 91.125 59.344 1 83.06 252 ILE A CA 1
ATOM 1948 C C . ILE A 1 252 ? 48.406 90.875 60.812 1 83.06 252 ILE A C 1
ATOM 1950 O O . ILE A 1 252 ? 48.812 91.812 61.531 1 83.06 252 ILE A O 1
ATOM 1954 N N . ILE A 1 253 ? 48.438 89.625 61.312 1 83.94 253 ILE A N 1
ATOM 1955 C CA . ILE A 1 253 ? 48.812 89.312 62.688 1 83.94 253 ILE A CA 1
ATOM 1956 C C . ILE A 1 253 ? 50.312 89.625 62.875 1 83.94 253 ILE A C 1
ATOM 1958 O O . ILE A 1 253 ? 50.688 90.188 63.906 1 83.94 253 ILE A O 1
ATOM 1962 N N . PHE A 1 254 ? 51.219 89.375 61.938 1 80.75 254 PHE A N 1
ATOM 1963 C CA . PHE A 1 254 ? 52.656 89.688 62.062 1 80.75 254 PHE A CA 1
ATOM 1964 C C . PHE A 1 254 ? 52.875 91.188 62.094 1 80.75 254 PHE A C 1
ATOM 1966 O O . PHE A 1 254 ? 53.719 91.688 62.875 1 80.75 254 PHE A O 1
ATOM 1973 N N . ILE A 1 255 ? 52.156 92 61.344 1 81.5 255 ILE A N 1
ATOM 1974 C CA . ILE A 1 255 ? 52.312 93.438 61.375 1 81.5 255 ILE A CA 1
ATOM 1975 C C . ILE A 1 255 ? 51.844 94 62.719 1 81.5 255 ILE A C 1
ATOM 1977 O O . ILE A 1 255 ? 52.5 94.875 63.281 1 81.5 255 ILE A O 1
ATOM 1981 N N . ILE A 1 256 ? 50.781 93.438 63.281 1 79.31 256 ILE A N 1
ATOM 1982 C CA . ILE A 1 256 ? 50.312 93.875 64.562 1 79.31 256 ILE A CA 1
ATOM 1983 C C . ILE A 1 256 ? 51.344 93.562 65.688 1 79.31 256 ILE A C 1
ATOM 1985 O O . ILE A 1 256 ? 51.656 94.375 66.5 1 79.31 256 ILE A O 1
ATOM 1989 N N . ILE A 1 257 ? 51.969 92.375 65.625 1 78.75 257 ILE A N 1
ATOM 1990 C CA . ILE A 1 257 ? 52.969 92 66.625 1 78.75 257 ILE A CA 1
ATOM 1991 C C . ILE A 1 257 ? 54.219 92.812 66.438 1 78.75 257 ILE A C 1
ATOM 1993 O O . ILE A 1 257 ? 54.781 93.312 67.438 1 78.75 257 ILE A O 1
ATOM 1997 N N . TYR A 1 258 ? 54.656 93.125 65.25 1 77.75 258 TYR A N 1
ATOM 1998 C CA . TYR A 1 258 ? 55.812 94 65 1 77.75 258 TYR A CA 1
ATOM 1999 C C . TYR A 1 258 ? 55.562 95.438 65.5 1 77.75 258 TYR A C 1
ATOM 2001 O O . TYR A 1 258 ? 56.406 96.062 66.125 1 77.75 258 TYR A O 1
ATOM 2009 N N . CYS A 1 259 ? 54.344 95.938 65.25 1 71.75 259 CYS A N 1
ATOM 2010 C CA . CYS A 1 259 ? 54 97.312 65.75 1 71.75 259 CYS A CA 1
ATOM 2011 C C . CYS A 1 259 ? 53.875 97.312 67.25 1 71.75 259 CYS A C 1
ATOM 2013 O O . CYS A 1 259 ? 54.281 98.25 67.938 1 71.75 259 CYS A O 1
ATOM 2015 N N . CYS A 1 260 ? 53.344 96.25 67.875 1 64.75 260 CYS A N 1
ATOM 2016 C CA . CYS A 1 260 ? 53.25 96.188 69.375 1 64.75 260 CYS A CA 1
ATOM 2017 C C . CYS A 1 260 ? 54.625 96.062 70 1 64.75 260 CYS A C 1
ATOM 2019 O O . CYS A 1 260 ? 54.875 96.625 71.062 1 64.75 260 CYS A O 1
ATOM 2021 N N . LEU A 1 261 ? 55.594 95.312 69.438 1 63.88 261 LEU A N 1
ATOM 2022 C CA . LEU A 1 261 ? 56.938 95.188 70 1 63.88 261 LEU A CA 1
ATOM 2023 C C . LEU A 1 261 ? 57.781 96.438 69.75 1 63.88 261 LEU A C 1
ATOM 2025 O O . LEU A 1 261 ? 58.594 96.812 70.625 1 63.88 261 LEU A O 1
ATOM 2029 N N . LYS A 1 262 ? 57.75 97.125 68.625 1 61.78 262 LYS A N 1
ATOM 2030 C CA . LYS A 1 262 ? 58.562 98.312 68.438 1 61.78 262 LYS A CA 1
ATOM 2031 C C . LYS A 1 262 ? 58.031 99.5 69.312 1 61.78 262 LYS A C 1
ATOM 2033 O O . LYS A 1 262 ? 58.812 100.312 69.75 1 61.78 262 LYS A O 1
ATOM 2038 N N . ASN A 1 263 ? 56.75 99.688 69.438 1 57.25 263 ASN A N 1
ATOM 2039 C CA . ASN A 1 263 ? 56.281 100.812 70.25 1 57.25 263 ASN A CA 1
ATOM 2040 C C . ASN A 1 263 ? 56.625 100.625 71.75 1 57.25 263 ASN A C 1
ATOM 2042 O O . ASN A 1 263 ? 56.438 101.5 72.562 1 57.25 263 ASN A O 1
ATOM 2046 N N . LYS A 1 264 ? 57.031 99.375 72.188 1 48.47 264 LYS A N 1
ATOM 2047 C CA . LYS A 1 264 ? 57.469 99.375 73.625 1 48.47 264 LYS A CA 1
ATOM 2048 C C . LYS A 1 264 ? 58.781 100.062 73.812 1 48.47 264 LYS A C 1
ATOM 2050 O O . LYS A 1 264 ? 59.156 100.438 74.938 1 48.47 264 LYS A O 1
ATOM 2055 N N . GLU A 1 265 ? 59.719 100.188 72.875 1 47.62 265 GLU A N 1
ATOM 2056 C CA . GLU A 1 265 ? 60.938 100.938 73.188 1 47.62 265 GLU A CA 1
ATOM 2057 C C . GLU A 1 265 ? 60.656 102.438 73.188 1 47.62 265 GLU A C 1
ATOM 2059 O O . GLU A 1 265 ? 61.25 103.188 74 1 47.62 265 GLU A O 1
ATOM 2064 N N . SER A 1 266 ? 59.906 103 72.312 1 43.38 266 SER A N 1
ATOM 2065 C CA . SER A 1 266 ? 59.906 104.438 72.188 1 43.38 266 SER A CA 1
ATOM 2066 C C . SER A 1 266 ? 59 105.125 73.25 1 43.38 266 SER A C 1
ATOM 2068 O O . SER A 1 266 ? 58.938 106.312 73.312 1 43.38 266 SER A O 1
ATOM 2070 N N . THR A 1 267 ? 58.188 104.438 74.062 1 38.22 267 THR A N 1
ATOM 2071 C CA . THR A 1 267 ? 57.375 105.25 75 1 38.22 267 THR A CA 1
ATOM 2072 C C . THR A 1 267 ? 58.25 105.75 76.125 1 38.22 267 THR A C 1
ATOM 2074 O O . THR A 1 267 ? 57.781 106.438 77 1 38.22 267 THR A O 1
ATOM 2077 N N . TYR A 1 268 ? 59.5 105.438 76.5 1 39 268 TYR A N 1
ATOM 2078 C CA . TYR A 1 268 ? 60.125 106.25 77.625 1 39 268 TYR A CA 1
ATOM 2079 C C . TYR A 1 268 ? 60.344 107.688 77.188 1 39 268 TYR A C 1
ATOM 2081 O O . TYR A 1 268 ? 60.094 108.625 77.938 1 39 268 TYR A O 1
ATOM 2089 N N . GLN A 1 269 ? 61.156 108.062 76.25 1 33.94 269 GLN A N 1
ATOM 2090 C CA . GLN A 1 269 ? 61.625 109.375 76 1 33.94 269 GLN A CA 1
ATOM 2091 C C . GLN A 1 269 ? 60.469 110.375 75.75 1 33.94 269 GLN A C 1
ATOM 2093 O O . GLN A 1 269 ? 60.531 111.5 76.062 1 33.94 269 GLN A O 1
ATOM 2098 N N . LYS A 1 270 ? 59.625 109.938 74.938 1 33.59 270 LYS A N 1
ATOM 2099 C CA . LYS A 1 270 ? 58.781 111.062 74.438 1 33.59 270 LYS A CA 1
ATOM 2100 C C . LYS A 1 270 ? 57.906 111.562 75.562 1 33.59 270 LYS A C 1
ATOM 2102 O O . LYS A 1 270 ? 57.031 112.438 75.312 1 33.59 270 LYS A O 1
ATOM 2107 N N . GLU A 1 271 ? 57.938 111.25 77.062 1 33.34 271 GLU A N 1
ATOM 2108 C CA . GLU A 1 271 ? 57.375 112.125 78.062 1 33.34 271 GLU A CA 1
ATOM 2109 C C . GLU A 1 271 ? 58 113.5 78 1 33.34 271 GLU A C 1
ATOM 2111 O O . GLU A 1 271 ? 57.438 114.5 78.562 1 33.34 271 GLU A O 1
ATOM 2116 N N . LEU A 1 272 ? 59.5 113.75 78.125 1 29.16 272 LEU A N 1
ATOM 2117 C CA . LEU A 1 272 ? 59.969 115.062 78.5 1 29.16 272 LEU A CA 1
ATOM 2118 C C . LEU A 1 272 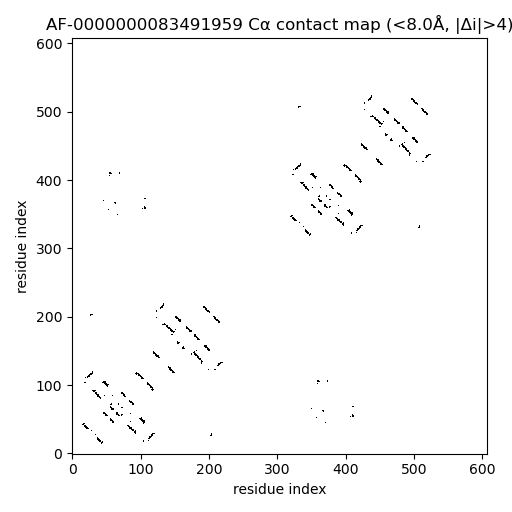? 59.375 116.125 77.5 1 29.16 272 LEU A C 1
ATOM 2120 O O . LEU A 1 272 ? 59.062 117.188 77.938 1 29.16 272 LEU A O 1
ATOM 2124 N N . ARG A 1 273 ? 59.938 116.062 76.312 1 23.67 273 ARG A N 1
ATOM 2125 C CA . ARG A 1 273 ? 59.812 117.438 75.75 1 23.67 273 ARG A CA 1
ATOM 2126 C C . ARG A 1 273 ? 58.375 117.875 75.625 1 23.67 273 ARG A C 1
ATOM 2128 O O . ARG A 1 273 ? 58.031 119 76 1 23.67 273 ARG A O 1
ATOM 2135 N N . LYS A 1 274 ? 58 117.25 74.5 1 27.02 274 LYS A N 1
ATOM 2136 C CA . LYS A 1 274 ? 57.156 118.188 73.75 1 27.02 274 LYS A CA 1
ATOM 2137 C C . LYS A 1 274 ? 55.969 118.625 74.625 1 27.02 274 LYS A C 1
ATOM 2139 O O . LYS A 1 274 ? 55.531 117.938 75.5 1 27.02 274 LYS A O 1
ATOM 2144 N N . VAL A 1 275 ? 55.688 119.562 74.188 1 24.33 275 VAL A N 1
ATOM 2145 C CA . VAL A 1 275 ? 55.438 120.938 73.75 1 24.33 275 VAL A CA 1
ATOM 2146 C C . VAL A 1 275 ? 54 121.312 74.125 1 24.33 275 VAL A C 1
ATOM 2148 O O . VAL A 1 275 ? 53.156 120.438 74.375 1 24.33 275 VAL A O 1
ATOM 2151 N N . SER A 1 276 ? 53.812 122.125 73.562 1 19.75 276 SER A N 1
ATOM 2152 C CA . SER A 1 276 ? 53.312 123.438 73.062 1 19.75 276 SER A CA 1
ATOM 2153 C C . SER A 1 276 ? 51.812 123.375 72.812 1 19.75 276 SER A C 1
ATOM 2155 O O . SER A 1 276 ? 51.344 122.75 71.875 1 19.75 276 SER A O 1
ATOM 2157 N N . THR A 1 277 ? 51.094 123.125 74.188 1 20.98 277 THR A N 1
ATOM 2158 C CA . THR A 1 277 ? 49.656 123.25 74.312 1 20.98 277 THR A CA 1
ATOM 2159 C C . THR A 1 277 ? 49.156 124.438 73.438 1 20.98 277 THR A C 1
ATOM 2161 O O . THR A 1 277 ? 49 125.5 73.938 1 20.98 277 THR A O 1
ATOM 2164 N N . LYS A 1 278 ? 49.906 124.812 72.375 1 20.84 278 LYS A N 1
ATOM 2165 C CA . LYS A 1 278 ? 49.281 126 71.812 1 20.84 278 LYS A CA 1
ATOM 2166 C C . LYS A 1 278 ? 47.75 125.875 71.812 1 20.84 278 LYS A C 1
ATOM 2168 O O . LYS A 1 278 ? 47.25 124.812 71.5 1 20.84 278 LYS A O 1
ATOM 2173 N N . LYS A 1 279 ? 47.062 126.938 72.25 1 19.27 279 LYS A N 1
ATOM 2174 C CA . LYS A 1 279 ? 46 127.812 72.688 1 19.27 279 LYS A CA 1
ATOM 2175 C C . LYS A 1 279 ? 44.875 127.875 71.625 1 19.27 279 LYS A C 1
ATOM 2177 O O . LYS A 1 279 ? 43.688 127.875 72 1 19.27 279 LYS A O 1
ATOM 2182 N N . THR A 1 280 ? 45.188 128 70.25 1 16.91 280 THR A N 1
ATOM 2183 C CA . THR A 1 280 ? 44.656 129.25 69.688 1 16.91 280 THR A CA 1
ATOM 2184 C C . THR A 1 280 ? 43.125 129.25 69.688 1 16.91 280 THR A C 1
ATOM 2186 O O . THR A 1 280 ? 42.5 128.125 69.562 1 16.91 280 THR A O 1
ATOM 2189 N N . ASN A 1 281 ? 42.469 130.5 69.812 1 15.78 281 ASN A N 1
ATOM 2190 C CA . ASN A 1 281 ? 41.438 131.5 70 1 15.78 281 ASN A CA 1
ATOM 2191 C C . ASN A 1 281 ? 40.281 131.375 69 1 15.78 281 ASN A C 1
ATOM 2193 O O . ASN A 1 281 ? 39.125 131.25 69.438 1 15.78 281 ASN A O 1
ATOM 2197 N N . ASP A 1 282 ? 40.219 132.125 68 1 15.56 282 ASP A N 1
ATOM 2198 C CA . ASP A 1 282 ? 39.344 133.25 67.75 1 15.56 282 ASP A CA 1
ATOM 2199 C C . ASP A 1 282 ? 38.062 132.875 67.062 1 15.56 282 ASP A C 1
ATOM 2201 O O . ASP A 1 282 ? 36.969 133.25 67.5 1 15.56 282 ASP A O 1
ATOM 2205 N N . GLY A 1 283 ? 37.875 133 65.812 1 15.6 283 GLY A N 1
ATOM 2206 C CA . GLY A 1 283 ? 37.031 134.125 65.25 1 15.6 283 GLY A CA 1
ATOM 2207 C C . GLY A 1 283 ? 35.625 133.625 64.938 1 15.6 283 GLY A C 1
ATOM 2208 O O . GLY A 1 283 ? 34.656 134.25 65.312 1 15.6 283 GLY A O 1
ATOM 2209 N N . SER A 1 284 ? 35.281 133.125 63.781 1 16.95 284 SER A N 1
ATOM 2210 C CA . SER A 1 284 ? 34.469 134 62.938 1 16.95 284 SER A CA 1
ATOM 2211 C C . SER A 1 284 ? 32.969 133.75 63.281 1 16.95 284 SER A C 1
ATOM 2213 O O . SER A 1 284 ? 32.594 132.75 63.875 1 16.95 284 SER A O 1
ATOM 2215 N N . VAL A 1 285 ? 32.156 133.875 62.188 1 18.72 285 VAL A N 1
ATOM 2216 C CA . VAL A 1 285 ? 31.078 134.75 61.812 1 18.72 285 VAL A CA 1
ATOM 2217 C C . VAL A 1 285 ? 29.734 134.25 62.312 1 18.72 285 VAL A C 1
ATOM 2219 O O . VAL A 1 285 ? 29.609 133 62.594 1 18.72 285 VAL A O 1
ATOM 2222 N N . LYS A 1 286 ? 28.672 134.875 61.719 1 17.45 286 LYS A N 1
ATOM 2223 C CA . LYS A 1 286 ? 27.562 135.75 62 1 17.45 286 LYS A CA 1
ATOM 2224 C C . LYS A 1 286 ? 26.328 135 62.438 1 17.45 286 LYS A C 1
ATOM 2226 O O . LYS A 1 286 ? 26.297 133.75 62.344 1 17.45 286 LYS A O 1
ATOM 2231 N N . THR A 1 287 ? 25.234 135.5 61.938 1 17 287 THR A N 1
ATOM 2232 C CA . THR A 1 287 ? 24.047 136.25 62.281 1 17 287 THR A CA 1
ATOM 2233 C C . THR A 1 287 ? 22.859 135.25 62.5 1 17 287 THR A C 1
ATOM 2235 O O . THR A 1 287 ? 22.812 134.125 61.938 1 17 287 THR A O 1
ATOM 2238 N N . ARG A 1 288 ? 21.766 135.75 63.156 1 16.73 288 ARG A N 1
ATOM 2239 C CA . ARG A 1 288 ? 20.609 135.875 64.062 1 16.73 288 ARG A CA 1
ATOM 2240 C C . ARG A 1 288 ? 19.328 135.375 63.344 1 16.73 288 ARG A C 1
ATOM 2242 O O . ARG A 1 288 ? 18.312 135.125 64 1 16.73 288 ARG A O 1
ATOM 2249 N N . ARG A 1 289 ? 19.094 135.375 62.062 1 16.77 289 ARG A N 1
ATOM 2250 C CA . ARG A 1 289 ? 17.828 136.125 62 1 16.77 289 ARG A CA 1
ATOM 2251 C C . ARG A 1 289 ? 16.703 135.25 62.625 1 16.77 289 ARG A C 1
ATOM 2253 O O . ARG A 1 289 ? 16.812 134 62.688 1 16.77 289 ARG A O 1
ATOM 2260 N N . SER A 1 290 ? 15.312 135.625 62.25 1 16.47 290 SER A N 1
ATOM 2261 C CA . SER A 1 290 ? 14.102 136.25 62.688 1 16.47 290 SER A CA 1
ATOM 2262 C C . SER A 1 290 ? 13.039 135.25 63.125 1 16.47 290 SER A C 1
ATOM 2264 O O . SER A 1 290 ? 12.539 135.25 64.25 1 16.47 290 SER A O 1
ATOM 2266 N N . SER A 1 291 ? 11.828 135 62.406 1 16.95 291 SER A N 1
ATOM 2267 C CA . SER A 1 291 ? 10.602 135.75 62.844 1 16.95 291 SER A CA 1
ATOM 2268 C C . SER A 1 291 ? 9.727 134.75 63.656 1 16.95 291 SER A C 1
ATOM 2270 O O . SER A 1 291 ? 9.992 133.5 63.688 1 16.95 291 SER A O 1
ATOM 2272 N N . GLY A 1 292 ? 8.375 134.5 63.281 1 16.38 292 GLY A N 1
ATOM 2273 C CA . GLY A 1 292 ? 7.117 135.125 63.812 1 16.38 292 GLY A CA 1
ATOM 2274 C C . GLY A 1 292 ? 6.266 134 64.438 1 16.38 292 GLY A C 1
ATOM 2275 O O . GLY A 1 292 ? 6.172 133.875 65.688 1 16.38 292 GLY A O 1
ATOM 2276 N N . ASN A 1 293 ? 5.086 133.375 63.719 1 18.58 293 ASN A N 1
ATOM 2277 C CA . ASN A 1 293 ? 3.703 133.625 64.125 1 18.58 293 ASN A CA 1
ATOM 2278 C C . ASN A 1 293 ? 3.174 132.5 65.062 1 18.58 293 ASN A C 1
ATOM 2280 O O . ASN A 1 293 ? 3.672 131.375 65 1 18.58 293 ASN A O 1
ATOM 2284 N N . ASP A 1 294 ? 1.89 132.5 65.75 1 18.39 294 ASP A N 1
ATOM 2285 C CA . ASP A 1 294 ? 1.156 132.5 67.062 1 18.39 294 ASP A CA 1
ATOM 2286 C C . ASP A 1 294 ? 0.339 131.25 67.125 1 18.39 294 ASP A C 1
ATOM 2288 O O . ASP A 1 294 ? 0.33 130.5 68.188 1 18.39 294 ASP A O 1
ATOM 2292 N N . ASN A 1 295 ? -0.727 131.125 66.25 1 21.05 295 ASN A N 1
ATOM 2293 C CA . ASN A 1 295 ? -2.02 130.625 66.75 1 21.05 295 ASN A CA 1
ATOM 2294 C C . ASN A 1 295 ? -1.924 129.25 67.312 1 21.05 295 ASN A C 1
ATOM 2296 O O . ASN A 1 295 ? -1.008 128.5 67 1 21.05 295 ASN A O 1
ATOM 2300 N N . SER A 1 296 ? -3.143 128.5 67.875 1 17.69 296 SER A N 1
ATOM 2301 C CA . SER A 1 296 ? -4.25 128.625 68.812 1 17.69 296 SER A CA 1
ATOM 2302 C C . SER A 1 296 ? -4.902 127.25 69 1 17.69 296 SER A C 1
ATOM 2304 O O 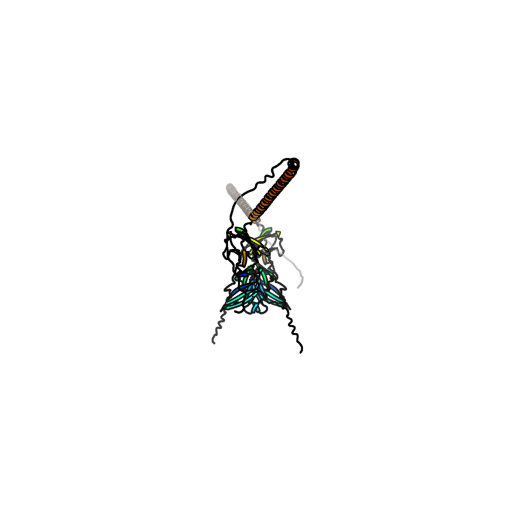. SER A 1 296 ? -4.742 126.625 70.062 1 17.69 296 SER A O 1
ATOM 2306 N N . GLY A 1 297 ? -6.352 127.125 68.5 1 18.55 297 GLY A N 1
ATOM 2307 C CA . GLY A 1 297 ? -7.594 127 69.25 1 18.55 297 GLY A CA 1
ATOM 2308 C C . GLY A 1 297 ? -8.102 125.625 69.438 1 18.55 297 GLY A C 1
ATOM 2309 O O . GLY A 1 297 ? -8.352 125.188 70.562 1 18.55 297 GLY A O 1
ATOM 2310 N N . TYR A 1 298 ? -9.18 125.125 68.5 1 23.55 298 TYR A N 1
ATOM 2311 C CA . TYR A 1 298 ? -10.57 124.75 68.688 1 23.55 298 TYR A CA 1
ATOM 2312 C C . TYR A 1 298 ? -10.664 123.25 69 1 23.55 298 TYR A C 1
ATOM 2314 O O . TYR A 1 298 ? -9.945 122.438 68.438 1 23.55 298 TYR A O 1
ATOM 2322 N N . SER A 1 299 ? -11.602 122.812 70 1 23.69 299 SER A N 1
ATOM 2323 C CA . SER A 1 299 ? -11.969 121.75 70.938 1 23.69 299 SER A CA 1
ATOM 2324 C C . SER A 1 299 ? -12.719 120.625 70.25 1 23.69 299 SER A C 1
ATOM 2326 O O . SER A 1 299 ? -12.438 119.5 70.438 1 23.69 299 SER A O 1
ATOM 2328 N N . PRO A 1 300 ? -14.07 121.062 69.938 1 23.48 300 PRO A N 1
ATOM 2329 C CA . PRO A 1 300 ? -15.312 120.438 70.375 1 23.48 300 PRO A CA 1
ATOM 2330 C C . PRO A 1 300 ? -15.5 119 69.75 1 23.48 300 PRO A C 1
ATOM 2332 O O . PRO A 1 300 ? -15.695 118.062 70.5 1 23.48 300 PRO A O 1
ATOM 2335 N N . GLU A 1 301 ? -16.703 119.062 68.875 1 22.06 301 GLU A N 1
ATOM 2336 C CA . GLU A 1 301 ? -18.047 118.5 68.75 1 22.06 301 GLU A CA 1
ATOM 2337 C C . GLU A 1 301 ? -18.047 117.062 68.188 1 22.06 301 GLU A C 1
ATOM 2339 O O . GLU A 1 301 ? -17.078 116.688 67.562 1 22.06 301 GLU A O 1
ATOM 2344 N N . ASP A 1 302 ? -19.438 116.5 68.062 1 24.91 302 ASP A N 1
ATOM 2345 C CA . ASP A 1 302 ? -20.516 115.562 68.125 1 24.91 302 ASP A CA 1
ATOM 2346 C C . ASP A 1 302 ? -20.5 114.562 66.938 1 24.91 302 ASP A C 1
ATOM 2348 O O . ASP A 1 302 ? -20.5 113.375 67.125 1 24.91 302 ASP A O 1
ATOM 2352 N N . PRO A 1 303 ? -21.703 115 66 1 28.45 303 PRO A N 1
ATOM 2353 C CA . PRO A 1 303 ? -22.859 114.375 65.312 1 28.45 303 PRO A CA 1
ATOM 2354 C C . PRO A 1 303 ? -22.453 113.438 64.188 1 28.45 303 PRO A C 1
ATOM 2356 O O . PRO A 1 303 ? -22.984 112.312 64.125 1 28.45 303 PRO A O 1
ATOM 2359 N N . VAL A 1 304 ? -22.359 114.125 62.938 1 23.08 304 VAL A N 1
ATOM 2360 C CA . VAL A 1 304 ? -22.906 113.5 61.75 1 23.08 304 VAL A CA 1
ATOM 2361 C C . VAL A 1 304 ? -22.078 112.312 61.375 1 23.08 304 VAL A C 1
ATOM 2363 O O . VAL A 1 304 ? -20.844 112.312 61.375 1 23.08 304 VAL A O 1
ATOM 2366 N N . CYS B 1 1 ? -43.438 6.824 47.812 1 31.11 1 CYS B N 1
ATOM 2367 C CA . CYS B 1 1 ? -42.594 7.668 46.969 1 31.11 1 CYS B CA 1
ATOM 2368 C C . CYS B 1 1 ? -41.219 7.039 46.719 1 31.11 1 CYS B C 1
ATOM 2370 O O . CYS B 1 1 ? -40.312 7.223 47.531 1 31.11 1 CYS B O 1
ATOM 2372 N N . TRP B 1 2 ? -41.219 5.754 46.312 1 34.38 2 TRP B N 1
ATOM 2373 C CA . TRP B 1 2 ? -40.094 4.887 45.969 1 34.38 2 TRP B CA 1
ATOM 2374 C C . TRP B 1 2 ? -39.25 5.5 44.875 1 34.38 2 TRP B C 1
ATOM 2376 O O . TRP B 1 2 ? -39.75 5.812 43.781 1 34.38 2 TRP B O 1
ATOM 2386 N N . TYR B 1 3 ? -38.156 6.285 45.281 1 35 3 TYR B N 1
ATOM 2387 C CA . TYR B 1 3 ? -37.125 6.812 44.375 1 35 3 TYR B CA 1
ATOM 2388 C C . TYR B 1 3 ? -36.469 5.695 43.594 1 35 3 TYR B C 1
ATOM 2390 O O . TYR B 1 3 ? -35.875 4.789 44.156 1 35 3 TYR B O 1
ATOM 2398 N N . ILE B 1 4 ? -37.062 5.25 42.469 1 36.16 4 ILE B N 1
ATOM 2399 C CA . ILE B 1 4 ? -36.406 4.434 41.438 1 36.16 4 ILE B CA 1
ATOM 2400 C C . ILE B 1 4 ? -35.156 5.156 40.938 1 36.16 4 ILE B C 1
ATOM 2402 O O . ILE B 1 4 ? -35.25 6.215 40.312 1 36.16 4 ILE B O 1
ATOM 2406 N N . TYR B 1 5 ? -34.062 5.047 41.688 1 36.12 5 TYR B N 1
ATOM 2407 C CA . TYR B 1 5 ? -32.75 5.406 41.156 1 36.12 5 TYR B CA 1
ATOM 2408 C C . TYR B 1 5 ? -32.469 4.684 39.844 1 36.12 5 TYR B C 1
ATOM 2410 O O . TYR B 1 5 ? -32.312 3.459 39.812 1 36.12 5 TYR B O 1
ATOM 2418 N N . ASN B 1 6 ? -33 5.219 38.688 1 33.97 6 ASN B N 1
ATOM 2419 C CA . ASN B 1 6 ? -32.531 4.785 37.375 1 33.97 6 ASN B CA 1
ATOM 2420 C C . ASN B 1 6 ? -31.031 4.871 37.25 1 33.97 6 ASN B C 1
ATOM 2422 O O . ASN B 1 6 ? -30.469 5.965 37.219 1 33.97 6 ASN B O 1
ATOM 2426 N N . LEU B 1 7 ? -30.297 4.012 37.875 1 32.53 7 LEU B N 1
ATOM 2427 C CA . LEU B 1 7 ? -28.891 3.885 37.531 1 32.53 7 LEU B CA 1
ATOM 2428 C C . LEU B 1 7 ? -28.703 3.709 36.031 1 32.53 7 LEU B C 1
ATOM 2430 O O . LEU B 1 7 ? -29.062 2.668 35.469 1 32.53 7 LEU B O 1
ATOM 2434 N N . VAL B 1 8 ? -28.75 4.777 35.312 1 35.19 8 VAL B N 1
ATOM 2435 C CA . VAL B 1 8 ? -28.25 4.734 33.938 1 35.19 8 VAL B CA 1
ATOM 2436 C C . VAL B 1 8 ? -26.828 4.199 33.906 1 35.19 8 VAL B C 1
ATOM 2438 O O . VAL B 1 8 ? -25.906 4.836 34.438 1 35.19 8 VAL B O 1
ATOM 2441 N N . PHE B 1 9 ? -26.656 2.895 34.094 1 35.19 9 PHE B N 1
ATOM 2442 C CA . PHE B 1 9 ? -25.375 2.293 33.719 1 35.19 9 PHE B CA 1
ATOM 2443 C C . PHE B 1 9 ? -24.906 2.812 32.375 1 35.19 9 PHE B C 1
ATOM 2445 O O . PHE B 1 9 ? -25.547 2.561 31.344 1 35.19 9 PHE B O 1
ATOM 2452 N N . PHE B 1 10 ? -24.406 3.994 32.406 1 32.56 10 PHE B N 1
ATOM 2453 C CA . PHE B 1 10 ? -23.578 4.324 31.234 1 32.56 10 PHE B CA 1
ATOM 2454 C C . PHE B 1 10 ? -22.547 3.229 30.984 1 32.56 10 PHE B C 1
ATOM 2456 O O . PHE B 1 10 ? -21.625 3.033 31.781 1 32.56 10 PHE B O 1
ATOM 2463 N N . PHE B 1 11 ? -22.969 2.111 30.438 1 34.44 11 PHE B N 1
ATOM 2464 C CA . PHE B 1 11 ? -21.906 1.266 29.906 1 34.44 11 PHE B CA 1
ATOM 2465 C C . PHE B 1 11 ? -20.891 2.098 29.141 1 34.44 11 PHE B C 1
ATOM 2467 O O . PHE B 1 11 ? -21.25 2.844 28.219 1 34.44 11 PHE B O 1
ATOM 2474 N N . PRO B 1 12 ? -19.984 2.604 29.828 1 37.41 12 PRO B N 1
ATOM 2475 C CA . PRO B 1 12 ? -18.969 3.055 28.875 1 37.41 12 PRO B CA 1
ATOM 2476 C C . PRO B 1 12 ? -18.828 2.129 27.672 1 37.41 12 PRO B C 1
ATOM 2478 O O . PRO B 1 12 ? -18.859 0.905 27.812 1 37.41 12 PRO B O 1
ATOM 2481 N N . GLY B 1 13 ? -19.531 2.324 26.625 1 35.72 13 GLY B N 1
ATOM 2482 C CA . GLY B 1 13 ? -19.156 1.604 25.422 1 35.72 13 GLY B CA 1
ATOM 2483 C C . GLY B 1 13 ? -17.672 1.313 25.344 1 35.72 13 GLY B C 1
ATOM 2484 O O . GLY B 1 13 ? -16.875 2.166 24.938 1 35.72 13 GLY B O 1
ATOM 2485 N N . PHE B 1 14 ? -17.062 0.877 26.406 1 39.88 14 PHE B N 1
ATOM 2486 C CA . PHE B 1 14 ? -15.812 0.273 25.969 1 39.88 14 PHE B CA 1
ATOM 2487 C C . PHE B 1 14 ? -15.984 -0.403 24.609 1 39.88 14 PHE B C 1
ATOM 2489 O O . PHE B 1 14 ? -16.625 -1.449 24.516 1 39.88 14 PHE B O 1
ATOM 2496 N N . GLY B 1 15 ? -16.375 0.26 23.625 1 43.94 15 GLY B N 1
ATOM 2497 C CA . GLY B 1 15 ? -16.344 -0.445 22.344 1 43.94 15 GLY B CA 1
ATOM 2498 C C . GLY B 1 15 ? -15.391 -1.623 22.344 1 43.94 15 GLY B C 1
ATOM 2499 O O . GLY B 1 15 ? -14.172 -1.441 22.375 1 43.94 15 GLY B O 1
ATOM 2500 N N . PHE B 1 16 ? -15.469 -2.584 23.125 1 52.78 16 PHE B N 1
ATOM 2501 C CA . PHE B 1 16 ? -14.75 -3.846 23.016 1 52.78 16 PHE B CA 1
ATOM 2502 C C . PHE B 1 16 ? -14.367 -4.129 21.578 1 52.78 16 PHE B C 1
ATOM 2504 O O . PHE B 1 16 ? -15.219 -4.465 20.75 1 52.78 16 PHE B O 1
ATOM 2511 N N . GLY B 1 17 ? -13.414 -3.303 21.016 1 75.06 17 GLY B N 1
ATOM 2512 C CA . GLY B 1 17 ? -12.969 -3.408 19.641 1 75.06 17 GLY B CA 1
ATOM 2513 C C . GLY B 1 17 ? -12.688 -4.836 19.203 1 75.06 17 GLY B C 1
ATOM 2514 O O . GLY B 1 17 ? -12.391 -5.695 20.031 1 75.06 17 GLY B O 1
ATOM 2515 N N . TYR B 1 18 ? -13.414 -5.453 18.391 1 90.81 18 TYR B N 1
ATOM 2516 C CA . TYR B 1 18 ? -13.156 -6.75 17.781 1 90.81 18 TYR B CA 1
ATOM 2517 C C . TYR B 1 18 ? -11.75 -6.801 17.188 1 90.81 18 TYR B C 1
ATOM 2519 O O . TYR B 1 18 ? -11.078 -5.773 17.078 1 90.81 18 TYR B O 1
ATOM 2527 N N . SER B 1 19 ? -11.25 -8.031 17.141 1 95.06 19 SER B N 1
ATOM 2528 C CA . SER B 1 19 ? -9.883 -8.219 16.656 1 95.06 19 SER B CA 1
ATOM 2529 C C . SER B 1 19 ? -9.773 -9.438 15.75 1 95.06 19 SER B C 1
ATOM 2531 O O . SER B 1 19 ? -10.695 -10.258 15.695 1 95.06 19 SER B O 1
ATOM 2533 N N . VAL B 1 20 ? -8.695 -9.461 15.117 1 96.94 20 VAL B N 1
ATOM 2534 C CA . VAL B 1 20 ? -8.367 -10.664 14.344 1 96.94 20 VAL B CA 1
ATOM 2535 C C . VAL B 1 20 ? -7.801 -11.734 15.273 1 96.94 20 VAL B C 1
ATOM 2537 O O . VAL B 1 20 ? -6.816 -11.5 15.977 1 96.94 20 VAL B O 1
ATOM 2540 N N . ILE B 1 21 ? -8.43 -12.836 15.281 1 96.75 21 ILE B N 1
ATOM 2541 C CA . ILE B 1 21 ? -7.98 -13.969 16.094 1 96.75 21 ILE B CA 1
ATOM 2542 C C . ILE B 1 21 ? -6.953 -14.781 15.305 1 96.75 21 ILE B C 1
ATOM 2544 O O . ILE B 1 21 ? -5.898 -15.141 15.836 1 96.75 21 ILE B O 1
ATOM 2548 N N . ASN B 1 22 ? -7.266 -15.164 14.047 1 97.19 22 ASN B N 1
ATOM 2549 C CA . ASN B 1 22 ? -6.367 -15.867 13.133 1 97.19 22 ASN B CA 1
ATOM 2550 C C . ASN B 1 22 ? -6.32 -15.195 11.766 1 97.19 22 ASN B C 1
ATOM 2552 O O . ASN B 1 22 ? -7.363 -14.984 11.133 1 97.19 22 ASN B O 1
ATOM 2556 N N . GLY B 1 23 ? -5.098 -14.906 11.312 1 98.31 23 GLY B N 1
ATOM 2557 C CA . GLY B 1 23 ? -4.91 -14.328 9.992 1 98.31 23 GLY B CA 1
ATOM 2558 C C . GLY B 1 23 ? -4.684 -15.367 8.914 1 98.31 23 GLY B C 1
ATOM 2559 O O . GLY B 1 23 ? -4.668 -16.562 9.195 1 98.31 23 GLY B O 1
ATOM 2560 N N . PRO B 1 24 ? -4.598 -14.883 7.719 1 98.81 24 PRO B N 1
ATOM 2561 C CA . PRO B 1 24 ? -4.371 -15.82 6.617 1 98.81 24 PRO B CA 1
ATOM 2562 C C . PRO B 1 24 ? -2.996 -16.484 6.676 1 98.81 24 PRO B C 1
ATOM 2564 O O . PRO B 1 24 ? -2.096 -15.977 7.352 1 98.81 24 PRO B O 1
ATOM 2567 N N . ALA B 1 25 ? -2.914 -17.609 5.988 1 98.69 25 ALA B N 1
ATOM 2568 C CA . ALA B 1 25 ? -1.646 -18.328 5.883 1 98.69 25 ALA B CA 1
ATOM 2569 C C . ALA B 1 25 ? -1.125 -18.328 4.449 1 98.69 25 ALA B C 1
ATOM 2571 O O . ALA B 1 25 ? -1.907 -18.25 3.5 1 98.69 25 ALA B O 1
ATOM 2572 N N . ASN B 1 26 ? 0.194 -18.438 4.395 1 98.75 26 ASN B N 1
ATOM 2573 C CA . ASN B 1 26 ? 0.808 -18.5 3.072 1 98.75 26 ASN B CA 1
ATOM 2574 C C . ASN B 1 26 ? 0.251 -19.641 2.244 1 98.75 26 ASN B C 1
ATOM 2576 O O . ASN B 1 26 ? -0.135 -20.688 2.793 1 98.75 26 ASN B O 1
ATOM 2580 N N . ALA B 1 27 ? 0.213 -19.422 1.003 1 98.62 27 ALA B N 1
ATOM 2581 C CA . ALA B 1 27 ? -0.246 -20.469 0.084 1 98.62 27 ALA B CA 1
ATOM 2582 C C . ALA B 1 27 ? 0.597 -20.484 -1.188 1 98.62 27 ALA B C 1
ATOM 2584 O O . ALA B 1 27 ? 0.984 -19.438 -1.698 1 98.62 27 ALA B O 1
ATOM 2585 N N . THR B 1 28 ? 0.895 -21.625 -1.662 1 98.56 28 THR B N 1
ATOM 2586 C CA . THR B 1 28 ? 1.524 -21.859 -2.957 1 98.56 28 THR B CA 1
ATOM 2587 C C . THR B 1 28 ? 0.622 -22.703 -3.852 1 98.56 28 THR B C 1
ATOM 2589 O O . THR B 1 28 ? 0.296 -23.844 -3.514 1 98.56 28 THR B O 1
ATOM 2592 N N . VAL B 1 29 ? 0.266 -22.141 -5.004 1 98.5 29 VAL B N 1
ATOM 2593 C CA . VAL B 1 29 ? -0.7 -22.828 -5.848 1 98.5 29 VAL B CA 1
ATOM 2594 C C . VAL B 1 29 ? -0.254 -22.766 -7.309 1 98.5 29 VAL B C 1
ATOM 2596 O O . VAL B 1 29 ? 0.645 -22 -7.656 1 98.5 29 VAL B O 1
ATOM 2599 N N . LEU B 1 30 ? -0.917 -23.656 -8.125 1 98.06 30 LEU B N 1
ATOM 2600 C CA . LEU B 1 30 ? -0.65 -23.641 -9.562 1 98.06 30 LEU B CA 1
ATOM 2601 C C . LEU B 1 30 ? -1.511 -22.609 -10.266 1 98.06 30 LEU B C 1
ATOM 2603 O O . LEU B 1 30 ? -2.686 -22.438 -9.938 1 98.06 30 LEU B O 1
ATOM 2607 N N . ALA B 1 31 ? -0.904 -22 -11.258 1 97.38 31 ALA B N 1
ATOM 2608 C CA . ALA B 1 31 ? -1.692 -21.094 -12.094 1 97.38 31 ALA B CA 1
ATOM 2609 C C . ALA B 1 31 ? -2.934 -21.797 -12.641 1 97.38 31 ALA B C 1
ATOM 2611 O O . ALA B 1 31 ? -2.873 -22.969 -13.039 1 97.38 31 ALA B O 1
ATOM 2612 N N . GLY B 1 32 ? -4.043 -21.047 -12.586 1 97.5 32 GLY B N 1
ATOM 2613 C CA . GLY B 1 32 ? -5.293 -21.594 -13.086 1 97.5 32 GL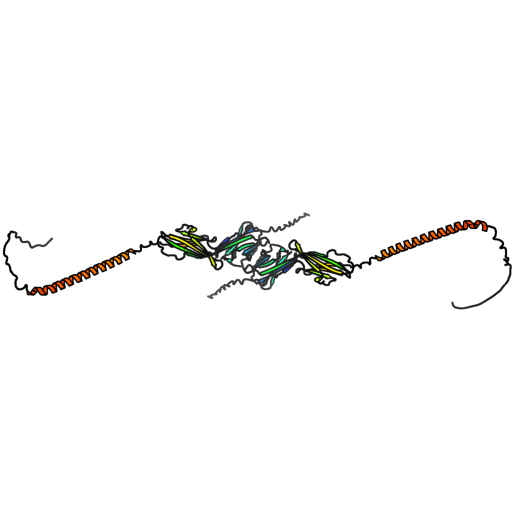Y B CA 1
ATOM 2614 C C . GLY B 1 32 ? -6.133 -22.25 -12.008 1 97.5 32 GLY B C 1
ATOM 2615 O O . GLY B 1 32 ? -7.324 -22.5 -12.195 1 97.5 32 GLY B O 1
ATOM 2616 N N . SER B 1 33 ? -5.504 -22.547 -10.875 1 97.69 33 SER B N 1
ATOM 2617 C CA . SER B 1 33 ? -6.215 -23.188 -9.773 1 97.69 33 SER B CA 1
ATOM 2618 C C . SER B 1 33 ? -6.855 -22.156 -8.852 1 97.69 33 SER B C 1
ATOM 2620 O O . SER B 1 33 ? -7.02 -21 -9.234 1 97.69 33 SER B O 1
ATOM 2622 N N . GLU B 1 34 ? -7.305 -22.609 -7.668 1 98.31 34 GLU B N 1
ATOM 2623 C CA . GLU B 1 34 ? -7.91 -21.734 -6.672 1 98.31 34 GLU B CA 1
ATOM 2624 C C . GLU B 1 34 ? -6.984 -21.547 -5.473 1 98.31 34 GLU B C 1
ATOM 2626 O O . GLU B 1 34 ? -6.23 -22.453 -5.113 1 98.31 34 GLU B O 1
ATOM 2631 N N . ALA B 1 35 ? -7.004 -20.406 -4.973 1 98.75 35 ALA B N 1
ATOM 2632 C CA . ALA B 1 35 ? -6.336 -20.125 -3.701 1 98.75 35 ALA B CA 1
ATOM 2633 C C . ALA B 1 35 ? -7.348 -19.719 -2.631 1 98.75 35 ALA B C 1
ATOM 2635 O O . ALA B 1 35 ? -8.336 -19.047 -2.926 1 98.75 35 ALA B O 1
ATOM 2636 N N . ARG B 1 36 ? -7.09 -20.094 -1.387 1 98.62 36 ARG B N 1
ATOM 2637 C CA . ARG B 1 36 ? -8.023 -19.859 -0.289 1 98.62 36 ARG B CA 1
ATOM 2638 C C . ARG B 1 36 ? -7.301 -19.25 0.917 1 98.62 36 ARG B C 1
ATOM 2640 O O . ARG B 1 36 ? -6.207 -19.703 1.272 1 98.62 36 ARG B O 1
ATOM 2647 N N . PHE B 1 37 ? -7.883 -18.297 1.516 1 98.88 37 PHE B N 1
ATOM 2648 C CA . PHE B 1 37 ? -7.32 -17.641 2.688 1 98.88 37 PHE B CA 1
ATOM 2649 C C . PHE B 1 37 ? -8.398 -17.391 3.736 1 98.88 37 PHE B C 1
ATOM 2651 O O . PHE B 1 37 ? -9.508 -16.969 3.406 1 98.88 37 PHE B O 1
ATOM 2658 N N . ASN B 1 38 ? -8 -17.594 5.02 1 98.69 38 ASN B N 1
ATOM 2659 C CA . ASN B 1 38 ? -8.961 -17.391 6.105 1 98.69 38 ASN B CA 1
ATOM 2660 C C . ASN B 1 38 ? -8.547 -16.234 7.016 1 98.69 38 ASN B C 1
ATOM 2662 O O . ASN B 1 38 ? -7.367 -16.078 7.324 1 98.69 38 ASN B O 1
ATOM 2666 N N . CYS B 1 39 ? -9.5 -15.539 7.465 1 98.56 39 CYS B N 1
ATOM 2667 C CA . CYS B 1 39 ? -9.359 -14.516 8.5 1 98.56 39 CYS B CA 1
ATOM 2668 C C . CYS B 1 39 ? -10.469 -14.633 9.539 1 98.56 39 CYS B C 1
ATOM 2670 O O . CYS B 1 39 ? -11.648 -14.469 9.219 1 98.56 39 CYS B O 1
ATOM 2672 N N . THR B 1 40 ? -10.062 -14.93 10.742 1 98.25 40 THR B N 1
ATOM 2673 C CA . THR B 1 40 ? -11.016 -15.141 11.828 1 98.25 40 THR B CA 1
ATOM 2674 C C . THR B 1 40 ? -11.023 -13.938 12.773 1 98.25 40 THR B C 1
ATOM 2676 O O . THR B 1 40 ? -9.969 -13.5 13.234 1 98.25 40 THR B O 1
ATOM 2679 N N . VAL B 1 41 ? -12.234 -13.484 13.016 1 97.75 41 VAL B N 1
ATOM 2680 C CA . VAL B 1 41 ? -12.367 -12.312 13.875 1 97.75 41 VAL B CA 1
ATOM 2681 C C . VAL B 1 41 ? -13.281 -12.633 15.055 1 97.75 41 VAL B C 1
ATOM 2683 O O . VAL B 1 41 ? -14.086 -13.57 14.992 1 97.75 41 VAL B O 1
ATOM 2686 N N . SER B 1 42 ? -13.094 -11.906 16.062 1 96.56 42 SER B N 1
ATOM 2687 C CA . SER B 1 42 ? -13.891 -12.094 17.266 1 96.56 42 SER B CA 1
ATOM 2688 C C . SER B 1 42 ? -15.281 -11.484 17.109 1 96.56 42 SER B C 1
ATOM 2690 O O . SER B 1 42 ? -15.57 -10.828 16.109 1 96.56 42 SER B O 1
ATOM 2692 N N . GLN B 1 43 ? -16.094 -11.734 18.062 1 93.44 43 GLN B N 1
ATOM 2693 C CA . GLN B 1 43 ? -17.453 -11.195 18.078 1 93.44 43 GLN B CA 1
ATOM 2694 C C . GLN B 1 43 ? -17.438 -9.672 18.016 1 93.44 43 GLN B C 1
ATOM 2696 O O . GLN B 1 43 ? -16.516 -9.031 18.516 1 93.44 43 GLN B O 1
ATOM 2701 N N . GLY B 1 44 ? -18.516 -9.133 17.406 1 93.75 44 GLY B N 1
ATOM 2702 C CA . GLY B 1 44 ? -18.641 -7.688 17.328 1 93.75 44 GLY B CA 1
ATOM 2703 C C . GLY B 1 44 ? -17.953 -7.098 16.109 1 93.75 44 GLY B C 1
ATOM 2704 O O . GLY B 1 44 ? -17.812 -5.875 15.992 1 93.75 44 GLY B O 1
ATOM 2705 N N . TRP B 1 45 ? -17.469 -7.984 15.258 1 94.81 45 TRP B N 1
ATOM 2706 C CA . TRP B 1 45 ? -16.797 -7.496 14.055 1 94.81 45 TRP B CA 1
ATOM 2707 C C . TRP B 1 45 ? -17.766 -6.707 13.18 1 94.81 45 TRP B C 1
ATOM 2709 O O . TRP B 1 45 ? -18.969 -6.965 13.18 1 94.81 45 TRP B O 1
ATOM 2719 N N . GLN B 1 46 ? -17.219 -5.719 12.438 1 96.25 46 GLN B N 1
ATOM 2720 C CA . GLN B 1 46 ? -18.062 -4.855 11.617 1 96.25 46 GLN B CA 1
ATOM 2721 C C . GLN B 1 46 ? -17.75 -5.023 10.133 1 96.25 46 GLN B C 1
ATOM 2723 O O . GLN B 1 46 ? -18.656 -4.957 9.297 1 96.25 46 GLN B O 1
ATOM 2728 N N . ILE B 1 47 ? -16.484 -5.293 9.914 1 97.62 47 ILE B N 1
ATOM 2729 C CA . ILE B 1 47 ? -16.109 -5.289 8.5 1 97.62 47 ILE B CA 1
ATOM 2730 C C . ILE B 1 47 ? -14.797 -6.055 8.32 1 97.62 47 ILE B C 1
ATOM 2732 O O . ILE B 1 47 ? -13.922 -6.023 9.188 1 97.62 47 ILE B O 1
ATOM 2736 N N . ILE B 1 48 ? -14.672 -6.746 7.262 1 98.31 48 ILE B N 1
ATOM 2737 C CA . ILE B 1 48 ? -13.438 -7.387 6.809 1 98.31 48 ILE B CA 1
ATOM 2738 C C . ILE B 1 48 ? -13.188 -7.035 5.344 1 98.31 48 ILE B C 1
ATOM 2740 O O . ILE B 1 48 ? -14.047 -7.234 4.492 1 98.31 48 ILE B O 1
ATOM 2744 N N . ILE B 1 49 ? -12.008 -6.488 5.055 1 98.75 49 ILE B N 1
ATOM 2745 C CA . ILE B 1 49 ? -11.609 -6.141 3.695 1 98.75 49 ILE B CA 1
ATOM 2746 C C . ILE B 1 49 ? -10.398 -6.973 3.283 1 98.75 49 ILE B C 1
ATOM 2748 O O . ILE B 1 49 ? -9.352 -6.934 3.939 1 98.75 49 ILE B O 1
ATOM 2752 N N . TRP B 1 50 ? -10.57 -7.691 2.24 1 98.69 50 TRP B N 1
ATOM 2753 C CA . TRP B 1 50 ? -9.445 -8.438 1.679 1 98.69 50 TRP B CA 1
ATOM 2754 C C . TRP B 1 50 ? -8.703 -7.594 0.65 1 98.69 50 TRP B C 1
ATOM 2756 O O . TRP B 1 50 ? -9.312 -7.004 -0.244 1 98.69 50 TRP B O 1
ATOM 2766 N N . LEU B 1 51 ? -7.379 -7.551 0.834 1 98.44 51 LEU B N 1
ATOM 2767 C CA . LEU B 1 51 ? -6.516 -6.828 -0.095 1 98.44 51 LEU B CA 1
ATOM 2768 C C . LEU B 1 51 ? -5.535 -7.773 -0.777 1 98.44 51 LEU B C 1
ATOM 2770 O O . LEU B 1 51 ? -4.938 -8.633 -0.123 1 98.44 51 LEU B O 1
ATOM 2774 N N . LEU B 1 52 ? -5.457 -7.637 -2.037 1 98.25 52 LEU B N 1
ATOM 2775 C CA . LEU B 1 52 ? -4.422 -8.297 -2.824 1 98.25 52 LEU B CA 1
ATOM 2776 C C . LEU B 1 52 ? -3.43 -7.277 -3.377 1 98.25 52 LEU B C 1
ATOM 2778 O O . LEU B 1 52 ? -3.783 -6.461 -4.23 1 98.25 52 LEU B O 1
ATOM 2782 N N . ASN B 1 53 ? -2.211 -7.355 -2.867 1 96.94 53 ASN B N 1
ATOM 2783 C CA . ASN B 1 53 ? -1.173 -6.406 -3.258 1 96.94 53 ASN B CA 1
ATOM 2784 C C . ASN B 1 53 ? -1.639 -4.965 -3.086 1 96.94 53 ASN B C 1
ATOM 2786 O O . ASN B 1 53 ? -1.461 -4.141 -3.982 1 96.94 53 ASN B O 1
ATOM 2790 N N . GLY B 1 54 ? -2.359 -4.742 -1.964 1 95.06 54 GLY B N 1
ATOM 2791 C CA . GLY B 1 54 ? -2.746 -3.389 -1.596 1 95.06 54 GLY B CA 1
ATOM 2792 C C . GLY B 1 54 ? -4.078 -2.967 -2.189 1 95.06 54 GLY B C 1
ATOM 2793 O O . GLY B 1 54 ? -4.613 -1.914 -1.837 1 95.06 54 GLY B O 1
ATOM 2794 N N . ASN B 1 55 ? -4.633 -3.783 -3.035 1 96.81 55 ASN B N 1
ATOM 2795 C CA . ASN B 1 55 ? -5.914 -3.475 -3.664 1 96.81 55 ASN B CA 1
ATOM 2796 C C . ASN B 1 55 ? -7.055 -4.27 -3.031 1 96.81 55 ASN B C 1
ATOM 2798 O O . ASN B 1 55 ? -6.945 -5.484 -2.854 1 96.81 55 ASN B O 1
ATOM 2802 N N . ALA B 1 56 ? -8.062 -3.549 -2.777 1 98.31 56 ALA B N 1
ATOM 2803 C CA . ALA B 1 56 ? -9.227 -4.238 -2.234 1 98.31 56 ALA B CA 1
ATOM 2804 C C . ALA B 1 56 ? -9.883 -5.125 -3.289 1 98.31 56 ALA B C 1
ATOM 2806 O O . ALA B 1 56 ? -10.133 -4.684 -4.414 1 98.31 56 ALA B O 1
ATOM 2807 N N . VAL B 1 57 ? -10.234 -6.375 -2.857 1 98.12 57 VAL B N 1
ATOM 2808 C CA . VAL B 1 57 ? -10.781 -7.285 -3.855 1 98.12 57 VAL B CA 1
ATOM 2809 C C . VAL B 1 57 ? -12.102 -7.863 -3.359 1 98.12 57 VAL B C 1
ATOM 2811 O O . VAL B 1 57 ? -12.922 -8.328 -4.152 1 98.12 57 VAL B O 1
ATOM 2814 N N . LEU B 1 58 ? -12.289 -7.836 -2.074 1 98.44 58 LEU B N 1
ATOM 2815 C CA . LEU B 1 58 ? -13.508 -8.352 -1.464 1 98.44 58 LEU B CA 1
ATOM 2816 C C . LEU B 1 58 ? -13.734 -7.723 -0.093 1 98.44 58 LEU B C 1
ATOM 2818 O O . LEU B 1 58 ? -12.797 -7.586 0.696 1 98.44 58 LEU B O 1
ATOM 2822 N N . THR B 1 59 ? -14.984 -7.367 0.17 1 98.5 59 THR B N 1
ATOM 2823 C CA . THR B 1 59 ? -15.352 -6.781 1.454 1 98.5 59 THR B CA 1
ATOM 2824 C C . THR B 1 59 ? -16.594 -7.461 2.025 1 98.5 59 THR B C 1
ATOM 2826 O O . THR B 1 59 ? -17.547 -7.734 1.298 1 98.5 59 THR B O 1
ATOM 2829 N N . THR B 1 60 ? -16.531 -7.766 3.271 1 97.56 60 THR B N 1
ATOM 2830 C CA . THR B 1 60 ? -17.703 -8.289 3.969 1 97.56 60 THR B CA 1
ATOM 2831 C C . THR B 1 60 ? -18.062 -7.414 5.168 1 97.56 60 THR B C 1
ATOM 2833 O O . THR B 1 60 ? -17.188 -7.078 5.973 1 97.56 60 THR B O 1
ATOM 2836 N N . THR B 1 61 ? -19.266 -6.988 5.191 1 96.81 61 THR B N 1
ATOM 2837 C CA . THR B 1 61 ? -19.75 -6.227 6.344 1 96.81 61 THR B CA 1
ATOM 2838 C C . THR B 1 61 ? -20.688 -7.074 7.191 1 96.81 61 THR B C 1
ATOM 2840 O O . THR B 1 61 ? -21.406 -7.934 6.668 1 96.81 61 THR B O 1
ATOM 2843 N N . HIS B 1 62 ? -20.656 -6.777 8.422 1 93.88 62 HIS B N 1
ATOM 2844 C CA . HIS B 1 62 ? -21.484 -7.551 9.344 1 93.88 62 HIS B CA 1
ATOM 2845 C C . HIS B 1 62 ? -22.953 -7.438 8.984 1 93.88 62 HIS B C 1
ATOM 2847 O O . HIS B 1 62 ? -23.672 -8.438 8.984 1 93.88 62 HIS B O 1
ATOM 2853 N N . LEU B 1 63 ? -23.391 -6.34 8.578 1 90.31 63 LEU B N 1
ATOM 2854 C CA . LEU B 1 63 ? -24.812 -6.082 8.336 1 90.31 63 LEU B CA 1
ATOM 2855 C C . LEU B 1 63 ? -25.188 -6.414 6.895 1 90.31 63 LEU B C 1
ATOM 2857 O O . LEU B 1 63 ? -26.281 -6.918 6.629 1 90.31 63 LEU B O 1
ATOM 2861 N N . GLY B 1 64 ? -24.297 -6.234 5.961 1 90.88 64 GLY B N 1
ATOM 2862 C CA . GLY B 1 64 ? -24.672 -6.316 4.555 1 90.88 64 GLY B CA 1
ATOM 2863 C C . GLY B 1 64 ? -24.109 -7.551 3.865 1 90.88 64 GLY B C 1
ATOM 2864 O O . GLY B 1 64 ? -24.484 -7.855 2.732 1 90.88 64 GLY B O 1
ATOM 2865 N N . GLY B 1 65 ? -23.203 -8.242 4.535 1 93.75 65 GLY B N 1
ATOM 2866 C CA . GLY B 1 65 ? -22.594 -9.406 3.912 1 93.75 65 GLY B CA 1
ATOM 2867 C C . GLY B 1 65 ? -21.484 -9.047 2.947 1 93.75 65 GLY B C 1
ATOM 2868 O O . GLY B 1 65 ? -20.891 -7.965 3.039 1 93.75 65 GLY B O 1
ATOM 2869 N N . ALA B 1 66 ? -21.25 -10 2.068 1 96 66 ALA B N 1
ATOM 2870 C CA . ALA B 1 66 ? -20.125 -9.844 1.154 1 96 66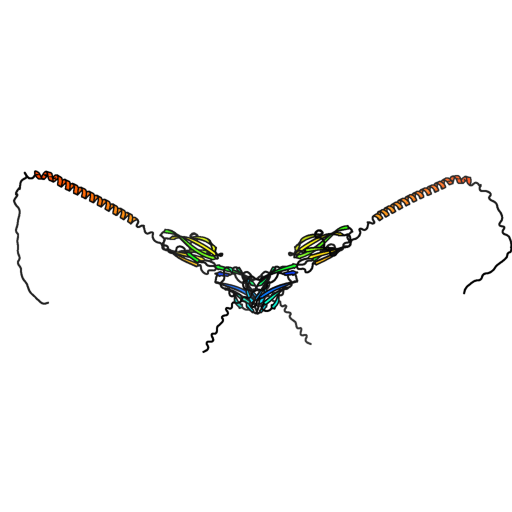 ALA B CA 1
ATOM 2871 C C . ALA B 1 66 ? -20.484 -8.953 -0.028 1 96 66 ALA B C 1
ATOM 2873 O O . ALA B 1 66 ? -21.578 -9.078 -0.587 1 96 66 ALA B O 1
ATOM 2874 N N . VAL B 1 67 ? -19.625 -8.055 -0.327 1 97 67 VAL B N 1
ATOM 2875 C CA . VAL B 1 67 ? -19.734 -7.242 -1.535 1 97 67 VAL B CA 1
ATOM 2876 C C . VAL B 1 67 ? -18.734 -7.738 -2.58 1 97 67 VAL B C 1
ATOM 2878 O O . VAL B 1 67 ? -17.531 -7.453 -2.49 1 97 67 VAL B O 1
ATOM 2881 N N . VAL B 1 68 ? -19.25 -8.445 -3.564 1 96.69 68 VAL B N 1
ATOM 2882 C CA . VAL B 1 68 ? -18.422 -9 -4.637 1 96.69 68 VAL B CA 1
ATOM 2883 C C . VAL B 1 68 ? -18.531 -8.109 -5.875 1 96.69 68 VAL B C 1
ATOM 2885 O O . VAL B 1 68 ? -19.609 -7.934 -6.43 1 96.69 68 VAL B O 1
ATOM 2888 N N . THR B 1 69 ? -17.406 -7.555 -6.262 1 96.88 69 THR B N 1
ATOM 2889 C CA . THR B 1 69 ? -17.422 -6.664 -7.414 1 96.88 69 THR B CA 1
ATOM 2890 C C . THR B 1 69 ? -16.688 -7.293 -8.594 1 96.88 69 THR B C 1
ATOM 2892 O O . THR B 1 69 ? -16.891 -6.887 -9.742 1 96.88 69 THR B O 1
ATOM 2895 N N . ILE B 1 70 ? -15.781 -8.156 -8.336 1 95.88 70 ILE B N 1
ATOM 2896 C CA . ILE B 1 70 ? -15.062 -8.938 -9.336 1 95.88 70 ILE B CA 1
ATOM 2897 C C . ILE B 1 70 ? -15.383 -10.422 -9.156 1 95.88 70 ILE B C 1
ATOM 2899 O O . ILE B 1 70 ? -15.117 -11 -8.094 1 95.88 70 ILE B O 1
ATOM 2903 N N . ASP B 1 71 ? -15.797 -11.117 -10.086 1 95.94 71 ASP B N 1
ATOM 2904 C CA . ASP B 1 71 ? -16.375 -12.453 -10.016 1 95.94 71 ASP B CA 1
ATOM 2905 C C . ASP B 1 71 ? -15.352 -13.477 -9.539 1 95.94 71 ASP B C 1
ATOM 2907 O O . ASP B 1 71 ? -15.703 -14.461 -8.891 1 95.94 71 ASP B O 1
ATOM 2911 N N . ARG B 1 72 ? -14.094 -13.227 -9.836 1 97 72 ARG B N 1
ATOM 2912 C CA . ARG B 1 72 ? -13.102 -14.25 -9.516 1 97 72 ARG B CA 1
ATOM 2913 C C . ARG B 1 72 ? -12.781 -14.242 -8.023 1 97 72 ARG B C 1
ATOM 2915 O O . ARG B 1 72 ? -12.086 -15.133 -7.531 1 97 72 ARG B O 1
ATOM 2922 N N . PHE B 1 73 ? -13.227 -13.25 -7.285 1 98.31 73 PHE B N 1
ATOM 2923 C CA . PHE B 1 73 ? -13.055 -13.211 -5.836 1 98.31 73 PHE B CA 1
ATOM 2924 C C . PHE B 1 73 ? -14.375 -13.508 -5.133 1 98.31 73 PHE B C 1
ATOM 2926 O O . PHE B 1 73 ? -15.312 -12.719 -5.203 1 98.31 73 PHE B O 1
ATOM 2933 N N . THR B 1 74 ? -14.422 -14.602 -4.422 1 98.06 74 THR B N 1
ATOM 2934 C CA . THR B 1 74 ? -15.641 -14.977 -3.713 1 98.06 74 THR B CA 1
ATOM 2935 C C . THR B 1 74 ? -15.344 -15.273 -2.246 1 98.06 74 THR B C 1
ATOM 2937 O O . THR B 1 74 ? -14.18 -15.32 -1.842 1 98.06 74 THR B O 1
ATOM 2940 N N . GLN B 1 75 ? -16.438 -15.367 -1.502 1 96.88 75 GLN B N 1
ATOM 2941 C CA . GLN B 1 75 ? -16.281 -15.57 -0.066 1 96.88 75 GLN B CA 1
ATOM 2942 C C . GLN B 1 75 ? -17.109 -16.766 0.41 1 96.88 75 GLN B C 1
ATOM 2944 O O . GLN B 1 75 ? -18.203 -17.016 -0.102 1 96.88 75 GLN B O 1
ATOM 2949 N N . GLN B 1 76 ? -16.531 -17.484 1.26 1 96.38 76 GLN B N 1
ATOM 2950 C CA . GLN B 1 76 ? -17.266 -18.406 2.129 1 96.38 76 GLN B CA 1
ATOM 2951 C C . GLN B 1 76 ? -17.125 -18.016 3.594 1 96.38 76 GLN B C 1
ATOM 2953 O O . GLN B 1 76 ? -16.062 -17.531 4.012 1 96.38 76 GLN B O 1
ATOM 2958 N N . ASN B 1 77 ? -18.172 -18.078 4.355 1 94.25 77 ASN B N 1
ATOM 2959 C CA . ASN B 1 77 ? -18.109 -17.688 5.762 1 94.25 77 ASN B CA 1
ATOM 2960 C C . ASN B 1 77 ? -18.422 -18.859 6.68 1 94.25 77 ASN B C 1
ATOM 2962 O O . ASN B 1 77 ? -19.219 -19.734 6.328 1 94.25 77 ASN B O 1
ATOM 2966 N N . TYR B 1 78 ? -17.719 -18.828 7.789 1 92.25 78 TYR B N 1
ATOM 2967 C CA . TYR B 1 78 ? -17.938 -19.797 8.859 1 92.25 78 TYR B CA 1
ATOM 2968 C C . TYR B 1 78 ? -18.141 -19.094 10.195 1 92.25 78 TYR B C 1
ATOM 2970 O O . TYR B 1 78 ? -17.453 -18.125 10.508 1 92.25 78 TYR B O 1
ATOM 2978 N N . THR B 1 79 ? -19.203 -19.5 10.891 1 89.81 79 THR B N 1
ATOM 2979 C CA . THR B 1 79 ? -19.422 -18.953 12.227 1 89.81 79 THR B CA 1
ATOM 2980 C C . THR B 1 79 ? -19.297 -20.047 13.289 1 89.81 79 THR B C 1
ATOM 2982 O O . THR B 1 79 ? -19.859 -21.141 13.133 1 89.81 79 THR B O 1
ATOM 2985 N N . SER B 1 80 ? -18.391 -19.891 14.125 1 87.56 80 SER B N 1
ATOM 2986 C CA . SER B 1 80 ? -18.234 -20.812 15.242 1 87.56 80 SER B CA 1
ATOM 2987 C C . SER B 1 80 ? -18.344 -20.094 16.578 1 87.56 80 SER B C 1
ATOM 2989 O O . SER B 1 80 ? -17.406 -19.406 16.984 1 87.56 80 SER B O 1
ATOM 2991 N N . GLY B 1 81 ? -19.422 -20.297 17.281 1 85.75 81 GLY B N 1
ATOM 2992 C CA . GLY B 1 81 ? -19.547 -19.656 18.578 1 85.75 81 GLY B CA 1
ATOM 2993 C C . GLY B 1 81 ? -19.5 -18.141 18.5 1 85.75 81 GLY B C 1
ATOM 2994 O O . GLY B 1 81 ? -20.359 -17.516 17.844 1 85.75 81 GLY B O 1
ATOM 2995 N N . GLU B 1 82 ? -18.312 -17.609 19.031 1 90.06 82 GLU B N 1
ATOM 2996 C CA . GLU B 1 82 ? -18.172 -16.156 19.141 1 90.06 82 GLU B CA 1
ATOM 2997 C C . GLU B 1 82 ? -17.219 -15.609 18.078 1 90.06 82 GLU B C 1
ATOM 2999 O O . GLU B 1 82 ? -16.734 -14.484 18.188 1 90.06 82 GLU B O 1
ATOM 3004 N N . THR B 1 83 ? -16.938 -16.547 17.094 1 95.25 83 THR B N 1
ATOM 3005 C CA . THR B 1 83 ? -15.992 -16.094 16.094 1 95.25 83 THR B CA 1
ATOM 3006 C C . THR B 1 83 ? -16.594 -16.172 14.695 1 95.25 83 THR B C 1
ATOM 3008 O O . THR B 1 83 ? -17.547 -16.906 14.469 1 95.25 83 THR B O 1
ATOM 3011 N N . PHE B 1 84 ? -16.203 -15.352 13.844 1 96.81 84 PHE B N 1
ATOM 3012 C CA . PHE B 1 84 ? -16.562 -15.344 12.438 1 96.81 84 PHE B CA 1
ATOM 3013 C C . PHE B 1 84 ? -15.336 -15.484 11.555 1 96.81 84 PHE B C 1
ATOM 3015 O O . PHE B 1 84 ? -14.336 -14.781 11.758 1 96.81 84 PHE B O 1
ATOM 3022 N N . THR B 1 85 ? -15.359 -16.391 10.594 1 97.88 85 THR B N 1
ATOM 3023 C CA . THR B 1 85 ? -14.25 -16.578 9.664 1 97.88 85 THR B CA 1
ATOM 3024 C C . THR B 1 85 ? -14.68 -16.234 8.234 1 97.88 85 THR B C 1
ATOM 3026 O O . THR B 1 85 ? -15.648 -16.797 7.723 1 97.88 85 THR B O 1
ATOM 3029 N N . SER B 1 86 ? -14.047 -15.297 7.668 1 98.12 86 SER B N 1
ATOM 3030 C CA . SER B 1 86 ? -14.195 -15.008 6.246 1 98.12 86 SER B CA 1
ATOM 3031 C C . SER B 1 86 ? -13.141 -15.734 5.422 1 98.12 86 SER B C 1
ATOM 3033 O O . SER B 1 86 ? -11.938 -15.539 5.629 1 98.12 86 SER B O 1
ATOM 3035 N N . GLU B 1 87 ? -13.617 -16.531 4.512 1 98.44 87 GLU B N 1
ATOM 3036 C CA . GLU B 1 87 ? -12.703 -17.203 3.596 1 98.44 87 GLU B CA 1
ATOM 3037 C C . GLU B 1 87 ? -12.719 -16.562 2.217 1 98.44 87 GLU B C 1
ATOM 3039 O O . GLU B 1 87 ? -13.766 -16.531 1.557 1 98.44 87 GLU B O 1
ATOM 3044 N N . LEU B 1 88 ? -11.617 -16.078 1.812 1 98.75 88 LEU B N 1
ATOM 3045 C CA . LEU B 1 88 ? -11.453 -15.586 0.45 1 98.75 88 LEU B CA 1
ATOM 3046 C C . LEU B 1 88 ? -11.07 -16.719 -0.499 1 98.75 88 LEU B C 1
ATOM 3048 O O . LEU B 1 88 ? -10.117 -17.453 -0.235 1 98.75 88 LEU B O 1
ATOM 3052 N N . ILE B 1 89 ? -11.773 -16.797 -1.538 1 98.75 89 ILE B N 1
ATOM 3053 C CA . ILE B 1 89 ? -11.445 -17.75 -2.592 1 98.75 89 ILE B CA 1
ATOM 3054 C C . ILE B 1 89 ? -11.117 -17 -3.879 1 98.75 89 ILE B C 1
ATOM 3056 O O . ILE B 1 89 ? -11.938 -16.25 -4.398 1 98.75 89 ILE B O 1
ATOM 3060 N N . ILE B 1 90 ? -9.945 -17.234 -4.34 1 98.75 90 ILE B N 1
ATOM 3061 C CA . ILE B 1 90 ? -9.516 -16.656 -5.613 1 98.75 90 ILE B CA 1
ATOM 3062 C C . ILE B 1 90 ? -9.562 -17.734 -6.699 1 98.75 90 ILE B C 1
ATOM 3064 O O . ILE B 1 90 ? -8.836 -18.734 -6.621 1 98.75 90 ILE B O 1
ATOM 3068 N N . HIS B 1 91 ? -10.336 -17.469 -7.652 1 98.56 91 HIS B N 1
ATOM 3069 C CA . HIS B 1 91 ? -10.469 -18.422 -8.742 1 98.56 91 HIS B CA 1
ATOM 3070 C C . HIS B 1 91 ? -9.516 -18.078 -9.891 1 98.56 91 HIS B C 1
ATOM 3072 O O . HIS B 1 91 ? -9.172 -16.922 -10.094 1 98.56 91 HIS B O 1
ATOM 3078 N N . ASN B 1 92 ? -9.102 -19.141 -10.633 1 98.06 92 ASN B N 1
ATOM 3079 C CA . ASN B 1 92 ? -8.242 -18.984 -11.805 1 98.06 92 ASN B CA 1
ATOM 3080 C C . ASN B 1 92 ? -7.062 -18.062 -11.508 1 98.06 92 ASN B C 1
ATOM 3082 O O . ASN B 1 92 ? -6.855 -17.062 -12.203 1 98.06 92 ASN B O 1
ATOM 3086 N N . VAL B 1 93 ? -6.328 -18.469 -10.531 1 98.12 93 VAL B N 1
ATOM 3087 C CA . VAL B 1 93 ? -5.211 -17.656 -10.07 1 98.12 93 VAL B CA 1
ATOM 3088 C C . VAL B 1 93 ? -4.188 -17.5 -11.195 1 98.12 93 VAL B C 1
ATOM 3090 O O . VAL B 1 93 ? -3.91 -18.453 -11.93 1 98.12 93 VAL B O 1
ATOM 3093 N N . GLN B 1 94 ? -3.605 -16.281 -11.289 1 96.62 94 GLN B N 1
ATOM 3094 C CA . GLN B 1 94 ? -2.598 -15.961 -12.297 1 96.62 94 GLN B CA 1
ATOM 3095 C C . GLN B 1 94 ? -1.254 -15.641 -11.648 1 96.62 94 GLN B C 1
ATOM 3097 O O . GLN B 1 94 ? -1.191 -15.32 -10.461 1 96.62 94 GLN B O 1
ATOM 3102 N N . GLN B 1 95 ? -0.228 -15.734 -12.453 1 95.62 95 GLN B N 1
ATOM 3103 C CA . GLN B 1 95 ? 1.112 -15.477 -11.938 1 95.62 95 GLN B CA 1
ATOM 3104 C C . GLN B 1 95 ? 1.202 -14.086 -11.312 1 95.62 95 GLN B C 1
ATOM 3106 O O . GLN B 1 95 ? 1.876 -13.891 -10.297 1 95.62 95 GLN B O 1
ATOM 3111 N N . ASN B 1 96 ? 0.459 -13.156 -11.898 1 95 96 ASN B N 1
ATOM 3112 C CA . ASN B 1 96 ? 0.523 -11.773 -11.445 1 95 96 ASN B CA 1
ATOM 3113 C C . ASN B 1 96 ? -0.252 -11.578 -10.141 1 95 96 ASN B C 1
ATOM 3115 O O . ASN B 1 96 ? -0.195 -10.5 -9.539 1 95 96 ASN B O 1
ATOM 3119 N N . ASP B 1 97 ? -0.913 -12.641 -9.711 1 97.75 97 ASP B N 1
ATOM 3120 C CA . ASP B 1 97 ? -1.592 -12.586 -8.422 1 97.75 97 ASP B CA 1
ATOM 3121 C C . ASP B 1 97 ? -0.608 -12.797 -7.27 1 97.75 97 ASP B C 1
ATOM 3123 O O . ASP B 1 97 ? -0.935 -12.539 -6.109 1 97.75 97 ASP B O 1
ATOM 3127 N N . SER B 1 98 ? 0.555 -13.258 -7.586 1 98.25 98 SER B N 1
ATOM 3128 C CA . SER B 1 98 ? 1.528 -13.5 -6.527 1 98.25 98 SER B CA 1
ATOM 3129 C C . SER B 1 98 ? 1.803 -12.227 -5.73 1 98.25 98 SER B C 1
ATOM 3131 O O . SER B 1 98 ? 1.938 -11.148 -6.309 1 98.25 98 SER B O 1
ATOM 3133 N N . GLY B 1 99 ? 1.848 -12.406 -4.453 1 98.56 99 GLY B N 1
ATOM 3134 C CA . GLY B 1 99 ? 2.115 -11.25 -3.613 1 98.56 99 GLY B CA 1
ATOM 3135 C C . GLY B 1 99 ? 1.412 -11.32 -2.27 1 98.56 99 GLY B C 1
ATOM 3136 O O . GLY B 1 99 ? 1.12 -12.406 -1.769 1 98.56 99 GLY B O 1
ATOM 3137 N N . LYS B 1 100 ? 1.273 -10.203 -1.722 1 98.62 100 LYS B N 1
ATOM 3138 C CA . LYS B 1 100 ? 0.771 -10.086 -0.356 1 98.62 100 LYS B CA 1
ATOM 3139 C C . LYS B 1 100 ? -0.754 -10.133 -0.325 1 98.62 100 LYS B C 1
ATOM 3141 O O . LYS B 1 100 ? -1.417 -9.484 -1.139 1 98.62 100 LYS B O 1
ATOM 3146 N N . ILE B 1 101 ? -1.286 -10.938 0.543 1 98.75 101 ILE B N 1
ATOM 3147 C CA . ILE B 1 101 ? -2.707 -11.031 0.856 1 98.75 101 ILE B CA 1
ATOM 3148 C C . ILE B 1 101 ? -2.959 -10.508 2.271 1 98.75 101 ILE B C 1
ATOM 3150 O O . ILE B 1 101 ? -2.291 -10.93 3.219 1 98.75 101 ILE B O 1
ATOM 3154 N N . GLU B 1 102 ? -3.939 -9.586 2.357 1 98.62 102 GLU B N 1
ATOM 3155 C CA . GLU B 1 102 ? -4.191 -9.008 3.674 1 98.62 102 GLU B CA 1
ATOM 3156 C C . GLU B 1 102 ? -5.68 -9.031 4.012 1 98.62 102 GLU B C 1
ATOM 3158 O O . GLU B 1 102 ? -6.527 -8.977 3.119 1 98.62 102 GLU B O 1
ATOM 3163 N N . CYS B 1 103 ? -5.938 -9.148 5.25 1 98.38 103 CYS B N 1
ATOM 3164 C CA . CYS B 1 103 ? -7.289 -8.914 5.75 1 98.38 103 CYS B CA 1
ATOM 3165 C C . CYS B 1 103 ? -7.312 -7.75 6.73 1 98.38 103 CYS B C 1
ATOM 3167 O O . CYS B 1 103 ? -6.648 -7.785 7.766 1 98.38 103 CYS B O 1
ATOM 3169 N N . SER B 1 104 ? -8.055 -6.707 6.367 1 98.44 104 SER B N 1
ATOM 3170 C CA . SER B 1 104 ? -8.188 -5.492 7.156 1 98.44 104 SER B CA 1
ATOM 3171 C C . SER B 1 104 ? -9.531 -5.445 7.883 1 98.44 104 SER B C 1
ATOM 3173 O O . SER B 1 104 ? -10.562 -5.805 7.312 1 98.44 104 SER B O 1
ATOM 3175 N N . ILE B 1 105 ? -9.461 -5.004 9.133 1 98.19 105 ILE B N 1
ATOM 3176 C CA . ILE B 1 105 ? -10.711 -4.855 9.867 1 98.19 105 ILE B CA 1
ATOM 3177 C C . ILE B 1 105 ? -11 -3.371 10.102 1 98.19 105 ILE B C 1
ATOM 3179 O O . ILE B 1 105 ? -11.812 -3.018 10.953 1 98.19 105 ILE B O 1
ATOM 3183 N N . GLN B 1 106 ? -10.297 -2.496 9.461 1 97.69 106 GLN B N 1
ATOM 3184 C CA . GLN B 1 106 ? -10.516 -1.057 9.391 1 97.69 106 GLN B CA 1
ATOM 3185 C C . GLN B 1 106 ? -10.461 -0.419 10.773 1 97.69 106 GLN B C 1
ATOM 3187 O O . GLN B 1 106 ? -11.344 0.366 11.133 1 97.69 106 GLN B O 1
ATOM 3192 N N . LEU B 1 107 ? -9.438 -0.818 11.617 1 95.62 107 LEU B N 1
ATOM 3193 C CA . LEU B 1 107 ? -9.289 -0.261 12.953 1 95.62 107 LEU B CA 1
ATOM 3194 C C . LEU B 1 107 ? -7.98 0.52 13.07 1 95.62 107 LEU B C 1
ATOM 3196 O O . LEU B 1 107 ? -7.57 0.883 14.18 1 95.62 107 LEU B O 1
ATOM 3200 N N . GLY B 1 108 ? -7.312 0.731 11.969 1 90.81 108 GLY B N 1
ATOM 3201 C CA . GLY B 1 108 ? -6.09 1.521 11.992 1 90.81 108 GLY B CA 1
ATOM 3202 C C . GLY B 1 108 ? -4.898 0.762 12.539 1 90.81 108 GLY B C 1
ATOM 3203 O O . GLY B 1 108 ? -3.877 1.363 12.883 1 90.81 108 GLY B O 1
ATOM 3204 N N . ILE B 1 109 ? -5.125 -0.448 12.75 1 92.81 109 ILE B N 1
ATOM 3205 C CA . ILE B 1 109 ? -4.027 -1.31 13.172 1 92.81 109 ILE B CA 1
ATOM 3206 C C . ILE B 1 109 ? -3.463 -2.057 11.969 1 92.81 109 ILE B C 1
ATOM 3208 O O . ILE B 1 109 ? -4.121 -2.16 10.93 1 92.81 109 ILE B O 1
ATOM 3212 N N . PRO B 1 110 ? -2.191 -2.496 12.07 1 94.44 110 PRO B N 1
ATOM 3213 C CA . PRO B 1 110 ? -1.625 -3.244 10.945 1 94.44 110 PRO B CA 1
ATOM 3214 C C . PRO B 1 110 ? -2.477 -4.449 10.547 1 94.44 110 PRO B C 1
ATOM 3216 O O . PRO B 1 110 ? -2.992 -5.156 11.414 1 94.44 110 PRO B O 1
ATOM 3219 N N . ASN B 1 111 ? -2.625 -4.648 9.352 1 97.88 111 ASN B N 1
ATOM 3220 C CA . ASN B 1 111 ? -3.406 -5.766 8.828 1 97.88 111 ASN B CA 1
ATOM 3221 C C . ASN B 1 111 ? -2.695 -7.098 9.039 1 97.88 111 ASN B C 1
ATOM 3223 O O . ASN B 1 111 ? -1.464 -7.152 9.047 1 97.88 111 ASN B O 1
ATOM 3227 N N . SER B 1 112 ? -3.498 -8.156 9.25 1 98.12 112 SER B N 1
ATOM 3228 C CA . SER B 1 112 ? -2.945 -9.5 9.141 1 98.12 112 SER B CA 1
ATOM 3229 C C . SER B 1 112 ? -2.672 -9.867 7.68 1 98.12 112 SER B C 1
ATOM 3231 O O . SER B 1 112 ? -3.443 -9.5 6.789 1 98.12 112 SER B O 1
ATOM 3233 N N . TYR B 1 113 ? -1.547 -10.586 7.473 1 98.5 113 TYR B N 1
ATOM 3234 C CA . TYR B 1 113 ? -1.232 -10.812 6.066 1 98.5 113 TYR B CA 1
ATOM 3235 C C . TYR B 1 113 ? -0.573 -12.172 5.867 1 98.5 113 TYR B C 1
ATOM 3237 O O . TYR B 1 113 ? -0.178 -12.828 6.836 1 98.5 113 TYR B O 1
ATOM 3245 N N . ALA B 1 114 ? -0.573 -12.57 4.684 1 98.88 114 ALA B N 1
ATOM 3246 C CA . ALA B 1 114 ? 0.123 -13.742 4.152 1 98.88 114 ALA B CA 1
ATOM 3247 C C . ALA B 1 114 ? 0.566 -13.516 2.711 1 98.88 114 ALA B C 1
ATOM 3249 O O . ALA B 1 114 ? 0.374 -12.43 2.162 1 98.88 114 ALA B O 1
ATOM 3250 N N . PHE B 1 115 ? 1.247 -14.555 2.143 1 98.88 115 PHE B N 1
ATOM 3251 C CA . PHE B 1 115 ? 1.699 -14.43 0.763 1 98.88 115 PHE B CA 1
ATOM 3252 C C . PHE B 1 115 ? 1.101 -15.531 -0.107 1 98.88 115 PHE B C 1
ATOM 3254 O O . PHE B 1 115 ? 0.995 -16.672 0.322 1 98.88 115 PHE B O 1
ATOM 3261 N N . LEU B 1 116 ? 0.725 -15.062 -1.211 1 98.88 116 LEU B N 1
ATOM 3262 C CA . LEU B 1 116 ? 0.313 -15.984 -2.268 1 98.88 116 LEU B CA 1
ATOM 3263 C C . LEU B 1 116 ? 1.438 -16.188 -3.277 1 98.88 116 LEU B C 1
ATOM 3265 O O . LEU B 1 116 ? 1.979 -15.219 -3.816 1 98.88 116 LEU B O 1
ATOM 3269 N N . SER B 1 117 ? 1.835 -17.422 -3.492 1 98.62 117 SER B N 1
ATOM 3270 C CA . SER B 1 117 ? 2.795 -17.797 -4.531 1 98.62 117 SER B CA 1
ATOM 3271 C C . SER B 1 117 ? 2.133 -18.625 -5.629 1 98.62 117 SER B C 1
ATOM 3273 O O . SER B 1 117 ? 1.628 -19.719 -5.371 1 98.62 117 SER B O 1
ATOM 3275 N N . VAL B 1 118 ? 2.152 -18.047 -6.762 1 98.38 118 VAL B N 1
ATOM 3276 C CA . VAL B 1 118 ? 1.563 -18.75 -7.898 1 98.38 118 VAL B CA 1
ATOM 3277 C C . VAL B 1 118 ? 2.668 -19.312 -8.789 1 98.38 118 VAL B C 1
ATOM 3279 O O . VAL B 1 118 ? 3.488 -18.562 -9.32 1 98.38 118 VAL B O 1
ATOM 3282 N N . GLN B 1 119 ? 2.641 -20.609 -8.969 1 98.25 119 GLN B N 1
ATOM 3283 C CA . GLN B 1 119 ? 3.643 -21.281 -9.797 1 98.25 119 GLN B CA 1
ATOM 3284 C C . GLN B 1 119 ? 3.025 -21.797 -11.094 1 98.25 119 GLN B C 1
ATOM 3286 O O . GLN B 1 119 ? 1.803 -21.922 -11.195 1 98.25 119 GLN B O 1
ATOM 3291 N N . VAL B 1 120 ? 3.875 -22.031 -12.078 1 97.44 120 VAL B N 1
ATOM 3292 C CA . VAL B 1 120 ? 3.43 -22.469 -13.391 1 97.44 120 VAL B CA 1
ATOM 3293 C C . VAL B 1 120 ? 4.156 -23.75 -13.789 1 97.44 120 VAL B C 1
ATOM 3295 O O . VAL B 1 120 ? 5.391 -23.812 -13.75 1 97.44 120 VAL B O 1
ATOM 3298 N N . ASN B 1 121 ? 3.393 -24.766 -14.086 1 96.75 121 ASN B N 1
ATOM 3299 C CA . ASN B 1 121 ? 4.016 -25.938 -14.688 1 96.75 121 ASN B CA 1
ATOM 3300 C C . ASN B 1 121 ? 4.023 -25.844 -16.203 1 96.75 121 ASN B C 1
ATOM 3302 O O . ASN B 1 121 ? 3.012 -25.5 -16.812 1 96.75 121 ASN B O 1
ATOM 3306 N N . GLY B 1 122 ? 5.188 -26.078 -16.719 1 96.81 122 GLY B N 1
ATOM 3307 C CA . GLY B 1 122 ? 5.34 -26.078 -18.172 1 96.81 122 GLY B CA 1
ATOM 3308 C C . GLY B 1 122 ? 5.289 -27.453 -18.781 1 96.81 122 GLY B C 1
ATOM 3309 O O . GLY B 1 122 ? 4.621 -28.359 -18.266 1 96.81 122 GLY B O 1
ATOM 3310 N N . SER B 1 123 ? 5.887 -27.453 -20 1 97 123 SER B N 1
ATOM 3311 C CA . SER B 1 123 ? 5.949 -28.734 -20.703 1 97 123 SER B CA 1
ATOM 3312 C C . SER B 1 123 ? 7.211 -29.5 -20.344 1 97 123 SER B C 1
ATOM 3314 O O . SER B 1 123 ? 8.211 -28.922 -19.938 1 97 123 SER B O 1
ATOM 3316 N N . LEU B 1 124 ? 7.086 -30.812 -20.422 1 97.88 124 LEU B N 1
ATOM 3317 C CA . LEU B 1 124 ? 8.203 -31.719 -20.188 1 97.88 124 LEU B CA 1
ATOM 3318 C C . LEU B 1 124 ? 8.273 -32.812 -21.266 1 97.88 124 LEU B C 1
ATOM 3320 O O . LEU B 1 124 ? 7.293 -33.5 -21.5 1 97.88 124 LEU B O 1
ATOM 3324 N N . PHE B 1 125 ? 9.469 -32.875 -21.906 1 95.69 125 PHE B N 1
ATOM 3325 C CA . PHE B 1 125 ? 9.57 -33.906 -22.922 1 95.69 125 PHE B CA 1
ATOM 3326 C C . PHE B 1 125 ? 11.016 -34.344 -23.094 1 95.69 125 PHE B C 1
ATOM 3328 O O . PHE B 1 125 ? 11.945 -33.594 -22.812 1 95.69 125 PHE B O 1
ATOM 3335 N N . ILE B 1 126 ? 11.273 -35.594 -23.406 1 94.75 126 ILE B N 1
ATOM 3336 C CA . ILE B 1 126 ? 12.57 -36.188 -23.75 1 94.75 126 ILE B CA 1
ATOM 3337 C C . ILE B 1 126 ? 12.797 -36.094 -25.25 1 94.75 126 ILE B C 1
ATOM 3339 O O . ILE B 1 126 ? 11.93 -36.469 -26.047 1 94.75 126 ILE B O 1
ATOM 3343 N N . LYS B 1 127 ? 14 -35.469 -25.531 1 89.56 127 LYS B N 1
ATOM 3344 C CA . LYS B 1 127 ? 14.289 -35.281 -26.953 1 89.56 127 LYS B CA 1
ATOM 3345 C C . LYS B 1 127 ? 14.625 -36.594 -27.609 1 89.56 127 LYS B C 1
ATOM 3347 O O . LYS B 1 127 ? 15.273 -37.469 -27.016 1 89.56 127 LYS B O 1
ATOM 3352 N N . ASP B 1 128 ? 14.477 -36.75 -28.953 1 70.81 128 ASP B N 1
ATOM 3353 C CA . ASP B 1 128 ? 14.898 -37.781 -29.891 1 70.81 128 ASP B CA 1
ATOM 3354 C C . ASP B 1 128 ? 14.578 -39.188 -29.359 1 70.81 128 ASP B C 1
ATOM 3356 O O . ASP B 1 128 ? 15.492 -39.938 -29.016 1 70.81 128 ASP B O 1
ATOM 3360 N N . HIS B 1 129 ? 13.414 -39.625 -28.969 1 60.69 129 HIS B N 1
ATOM 3361 C CA . HIS B 1 129 ? 12.797 -40.75 -28.297 1 60.69 129 HIS B CA 1
ATOM 3362 C C . HIS B 1 129 ? 13.305 -42.062 -28.859 1 60.69 129 HIS B C 1
ATOM 3364 O O . HIS B 1 129 ? 13.695 -42.969 -28.109 1 60.69 129 HIS B O 1
ATOM 3370 N N . ASN B 1 130 ? 12.672 -42.531 -29.844 1 57.47 130 ASN B N 1
ATOM 3371 C CA . ASN B 1 130 ? 12.523 -43.938 -30.203 1 57.47 130 ASN B CA 1
ATOM 3372 C C . ASN B 1 130 ? 13.781 -44.5 -30.875 1 57.47 130 ASN B C 1
ATOM 3374 O O . ASN B 1 130 ? 13.75 -44.875 -32.062 1 57.47 130 ASN B O 1
ATOM 3378 N N . SER B 1 131 ? 14.953 -44.188 -30.203 1 66.69 131 SER B N 1
ATOM 3379 C CA . SER B 1 131 ? 16 -44.594 -31.141 1 66.69 131 SER B CA 1
ATOM 3380 C C . SER B 1 131 ? 16.719 -45.844 -30.641 1 66.69 131 SER B C 1
ATOM 3382 O O . SER B 1 131 ? 16.734 -46.125 -29.453 1 66.69 131 SER B O 1
ATOM 3384 N N . THR B 1 132 ? 16.875 -46.875 -31.328 1 76.94 132 THR B N 1
ATOM 3385 C CA . THR B 1 132 ? 17.75 -48.031 -31.203 1 76.94 132 THR B CA 1
ATOM 3386 C C . THR B 1 132 ? 19.188 -47.594 -30.953 1 76.94 132 THR B C 1
ATOM 3388 O O . THR B 1 132 ? 19.688 -46.688 -31.625 1 76.94 132 THR B O 1
ATOM 3391 N N . VAL B 1 133 ? 19.656 -48.188 -29.781 1 82.56 133 VAL B N 1
ATOM 3392 C CA . VAL B 1 133 ? 21.047 -47.844 -29.438 1 82.56 133 VAL B CA 1
ATOM 3393 C C . VAL B 1 133 ? 21.906 -49.094 -29.469 1 82.56 133 VAL B C 1
ATOM 3395 O O . VAL B 1 133 ? 21.422 -50.188 -29.172 1 82.56 133 VAL B O 1
ATOM 3398 N N . ARG B 1 134 ? 23.141 -48.938 -29.922 1 85.75 134 ARG B N 1
ATOM 3399 C CA . ARG B 1 134 ? 24.062 -50.062 -29.922 1 85.75 134 ARG B CA 1
ATOM 3400 C C . ARG B 1 134 ? 24.5 -50.438 -28.5 1 85.75 134 ARG B C 1
ATOM 3402 O O . ARG B 1 134 ? 24.656 -49.531 -27.656 1 85.75 134 ARG B O 1
ATOM 3409 N N . LYS B 1 135 ? 24.734 -51.719 -28.406 1 86.75 135 LYS B N 1
ATOM 3410 C CA . LYS B 1 135 ? 25.203 -52.188 -27.109 1 86.75 135 LYS B CA 1
ATOM 3411 C C . LYS B 1 135 ? 26.547 -51.562 -26.766 1 86.75 135 LYS B C 1
ATOM 3413 O O . LYS B 1 135 ? 27.438 -51.438 -27.609 1 86.75 135 LYS B O 1
ATOM 3418 N N . ASN B 1 136 ? 26.703 -51.125 -25.484 1 86.69 136 ASN B N 1
ATOM 3419 C CA . ASN B 1 136 ? 27.922 -50.594 -24.906 1 86.69 136 ASN B CA 1
ATOM 3420 C C . ASN B 1 136 ? 28.25 -49.219 -25.484 1 86.69 136 ASN B C 1
ATOM 3422 O O . ASN B 1 136 ? 29.391 -48.781 -25.453 1 86.69 136 ASN B O 1
ATOM 3426 N N . GLU B 1 137 ? 27.281 -48.688 -26.172 1 86.25 137 GLU B N 1
ATOM 3427 C CA . GLU B 1 137 ? 27.469 -47.312 -26.672 1 86.25 137 GLU B CA 1
ATOM 3428 C C . GLU B 1 137 ? 27.047 -46.281 -25.625 1 86.25 137 GLU B C 1
ATOM 3430 O O . GLU B 1 137 ? 25.984 -46.438 -25 1 86.25 137 GLU B O 1
ATOM 3435 N N . THR B 1 138 ? 27.891 -45.281 -2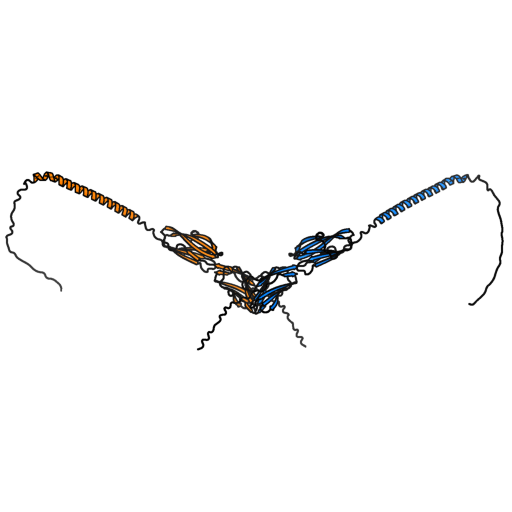5.391 1 89.81 138 THR B N 1
ATOM 3436 C CA . THR B 1 138 ? 27.531 -44.188 -24.516 1 89.81 138 THR B CA 1
ATOM 3437 C C . THR B 1 138 ? 26.703 -43.125 -25.266 1 89.81 138 THR B C 1
ATOM 3439 O O . THR B 1 138 ? 27.125 -42.656 -26.312 1 89.81 138 THR B O 1
ATOM 3442 N N . ILE B 1 139 ? 25.562 -42.875 -24.641 1 89.25 139 ILE B N 1
ATOM 3443 C CA . ILE B 1 139 ? 24.688 -41.938 -25.312 1 89.25 139 ILE B CA 1
ATOM 3444 C C . ILE B 1 139 ? 24.266 -40.812 -24.344 1 89.25 139 ILE B C 1
ATOM 3446 O O . ILE B 1 139 ? 24.438 -40.969 -23.125 1 89.25 139 ILE B O 1
ATOM 3450 N N . GLU B 1 140 ? 23.797 -39.688 -24.969 1 92.25 140 GLU B N 1
ATOM 3451 C CA . GLU B 1 140 ? 23.219 -38.594 -24.203 1 92.25 140 GLU B CA 1
ATOM 3452 C C . GLU B 1 140 ? 21.719 -38.469 -24.469 1 92.25 140 GLU B C 1
ATOM 3454 O O . GLU B 1 140 ? 21.297 -38.406 -25.625 1 92.25 140 GLU B O 1
ATOM 3459 N N . ILE B 1 141 ? 21.047 -38.531 -23.438 1 93 141 ILE B N 1
ATOM 3460 C CA . ILE B 1 141 ? 19.609 -38.344 -23.531 1 93 141 ILE B CA 1
ATOM 3461 C C . ILE B 1 141 ? 19.234 -37 -22.906 1 93 141 ILE B C 1
ATOM 3463 O O . ILE B 1 141 ? 19.641 -36.688 -21.797 1 93 141 ILE B O 1
ATOM 3467 N N . VAL B 1 142 ? 18.391 -36.25 -23.656 1 95.75 142 VAL B N 1
ATOM 3468 C CA . VAL B 1 142 ? 18.109 -34.875 -23.234 1 95.75 142 VAL B CA 1
ATOM 3469 C C . VAL B 1 142 ? 16.641 -34.75 -22.859 1 95.75 142 VAL B C 1
ATOM 3471 O O . VAL B 1 142 ? 15.758 -35.156 -23.625 1 95.75 142 VAL B O 1
ATOM 3474 N N . CYS B 1 143 ? 16.359 -34.281 -21.734 1 97.06 143 CYS B N 1
ATOM 3475 C CA . CYS B 1 143 ? 15.031 -33.938 -21.266 1 97.06 143 CYS B CA 1
ATOM 3476 C C . CYS B 1 143 ? 14.883 -32.438 -21.125 1 97.06 143 CYS B C 1
ATOM 3478 O O . CYS B 1 143 ? 15.734 -31.781 -20.516 1 97.06 143 CYS B O 1
ATOM 3480 N N . GLU B 1 144 ? 13.734 -31.906 -21.656 1 97.19 144 GLU B N 1
ATOM 3481 C CA . GLU B 1 144 ? 13.531 -30.469 -21.641 1 97.19 144 GLU B CA 1
ATOM 3482 C C . GLU B 1 144 ? 12.266 -30.078 -20.875 1 97.19 144 GLU B C 1
ATOM 3484 O O . GLU B 1 144 ? 11.195 -30.625 -21.141 1 97.19 144 GLU B O 1
ATOM 3489 N N . ALA B 1 145 ? 12.43 -29.266 -19.953 1 98 145 ALA B N 1
ATOM 3490 C CA . ALA B 1 145 ? 11.32 -28.594 -19.266 1 98 145 ALA B CA 1
ATOM 3491 C C . ALA B 1 145 ? 11.18 -27.141 -19.734 1 98 145 ALA B C 1
ATOM 3493 O O . ALA B 1 145 ? 12.055 -26.312 -19.484 1 98 145 ALA B O 1
ATOM 3494 N N . LEU B 1 146 ? 9.984 -26.812 -20.344 1 97.31 146 LEU B N 1
ATOM 3495 C CA . LEU B 1 146 ? 9.836 -25.5 -20.953 1 97.31 146 LEU B CA 1
ATOM 3496 C C . LEU B 1 146 ? 8.68 -24.719 -20.344 1 97.31 146 LEU B C 1
ATOM 3498 O O . LEU B 1 146 ? 7.578 -25.266 -20.188 1 97.31 146 LEU B O 1
ATOM 3502 N N . GLY B 1 147 ? 8.93 -23.438 -19.969 1 96.94 147 GLY B N 1
ATOM 3503 C CA . GLY B 1 147 ? 7.867 -22.531 -19.562 1 96.94 147 GLY B CA 1
ATOM 3504 C C . GLY B 1 147 ? 7.434 -22.75 -18.125 1 96.94 147 GLY B C 1
ATOM 3505 O O . GLY B 1 147 ? 6.234 -22.797 -17.828 1 96.94 147 GLY B O 1
ATOM 3506 N N . TRP B 1 148 ? 8.391 -22.969 -17.281 1 97.62 148 TRP B N 1
ATOM 3507 C CA . TRP B 1 148 ? 8.078 -23.203 -15.875 1 97.62 148 TRP B CA 1
ATOM 3508 C C . TRP B 1 148 ? 8.344 -21.969 -15.031 1 97.62 148 TRP B C 1
ATOM 3510 O O . TRP B 1 148 ? 9.133 -21.094 -15.422 1 97.62 148 TRP B O 1
ATOM 3520 N N . ALA B 1 149 ? 7.664 -21.875 -13.945 1 97.44 149 ALA B N 1
ATOM 3521 C CA . ALA B 1 149 ? 7.945 -20.859 -12.938 1 97.44 149 ALA B CA 1
ATOM 3522 C C . ALA B 1 149 ? 7.664 -21.391 -11.531 1 97.44 149 ALA B C 1
ATOM 3524 O O . ALA B 1 149 ? 6.512 -21.672 -11.188 1 97.44 149 ALA B O 1
ATOM 3525 N N . PRO B 1 150 ? 8.562 -21.516 -10.641 1 96.81 150 PRO B N 1
ATOM 3526 C CA . PRO B 1 150 ? 9.992 -21.328 -10.883 1 96.81 150 PRO B CA 1
ATOM 3527 C C . PRO B 1 150 ? 10.594 -22.453 -11.727 1 96.81 150 PRO B C 1
ATOM 3529 O O . PRO B 1 150 ? 9.867 -23.328 -12.219 1 96.81 150 PRO B O 1
ATOM 3532 N N . ALA B 1 151 ? 11.883 -22.328 -11.922 1 96.69 151 ALA B N 1
ATOM 3533 C CA . ALA B 1 151 ? 12.562 -23.453 -12.578 1 96.69 151 ALA B CA 1
ATOM 3534 C C . ALA B 1 151 ? 12.344 -24.75 -11.805 1 96.69 151 ALA B C 1
ATOM 3536 O O . ALA B 1 151 ? 12.539 -24.797 -10.594 1 96.69 151 ALA B O 1
ATOM 3537 N N . PRO B 1 152 ? 11.992 -25.781 -12.531 1 98 152 PRO B N 1
ATOM 3538 C CA . PRO B 1 152 ? 11.695 -27.031 -11.82 1 98 152 PRO B CA 1
ATOM 3539 C C . PRO B 1 152 ? 12.953 -27.781 -11.398 1 98 152 PRO B C 1
ATOM 3541 O O . PRO B 1 152 ? 14.016 -27.594 -12 1 98 152 PRO B O 1
ATOM 3544 N N . ASN B 1 153 ? 12.805 -28.516 -10.344 1 97.31 153 ASN B N 1
ATOM 3545 C CA . ASN B 1 153 ? 13.82 -29.5 -10 1 97.31 153 ASN B CA 1
ATOM 3546 C C . ASN B 1 153 ? 13.695 -30.75 -10.867 1 97.31 153 ASN B C 1
ATOM 3548 O O . ASN B 1 153 ? 12.672 -31.438 -10.836 1 97.31 153 ASN B O 1
ATOM 3552 N N . MET B 1 154 ? 14.719 -30.984 -11.609 1 97.94 154 MET B N 1
ATOM 3553 C CA . MET B 1 154 ? 14.664 -32.125 -12.539 1 97.94 154 MET B CA 1
ATOM 3554 C C . MET B 1 154 ? 15.477 -33.281 -12.008 1 97.94 154 MET B C 1
ATOM 3556 O O . MET B 1 154 ? 16.562 -33.094 -11.461 1 97.94 154 MET B O 1
ATOM 3560 N N . THR B 1 155 ? 14.945 -34.531 -12.172 1 98.06 155 THR B N 1
ATOM 3561 C CA . THR B 1 155 ? 15.625 -35.75 -11.805 1 98.06 155 THR B CA 1
ATOM 3562 C C . THR B 1 155 ? 15.359 -36.844 -12.836 1 98.06 155 THR B C 1
ATOM 3564 O O . THR B 1 155 ? 14.484 -36.719 -13.688 1 98.06 155 THR B O 1
ATOM 3567 N N . TRP B 1 156 ? 16.203 -37.875 -12.789 1 97.69 156 TRP B N 1
ATOM 3568 C CA . TRP B 1 156 ? 16.062 -39 -13.719 1 97.69 156 TRP B CA 1
ATOM 3569 C C . TRP B 1 156 ? 15.875 -40.312 -12.961 1 97.69 156 TRP B C 1
ATOM 3571 O O . TRP B 1 156 ? 16.422 -40.5 -11.867 1 97.69 156 TRP B O 1
ATOM 3581 N N . MET B 1 157 ? 15.125 -41.156 -13.586 1 97.62 157 MET B N 1
ATOM 3582 C CA . MET B 1 157 ? 14.984 -42.531 -13.125 1 97.62 157 MET B CA 1
ATOM 3583 C C . MET B 1 157 ? 15.25 -43.531 -14.258 1 97.62 157 MET B C 1
ATOM 3585 O O . MET B 1 157 ? 14.859 -43.281 -15.398 1 97.62 157 MET B O 1
ATOM 3589 N N . ILE B 1 158 ? 15.914 -44.562 -13.875 1 95.31 158 ILE B N 1
ATOM 3590 C CA . ILE B 1 158 ? 16.078 -45.719 -14.766 1 95.31 158 ILE B CA 1
ATOM 3591 C C . ILE B 1 158 ? 15.367 -46.938 -14.18 1 95.31 158 ILE B C 1
ATOM 3593 O O . ILE B 1 158 ? 15.703 -47.375 -13.078 1 95.31 158 ILE B O 1
ATOM 3597 N N . ASN B 1 159 ? 14.484 -47.438 -14.906 1 95.44 159 ASN B N 1
ATOM 3598 C CA . ASN B 1 159 ? 13.68 -48.531 -14.414 1 95.44 159 ASN B CA 1
ATOM 3599 C C . ASN B 1 159 ? 13.156 -48.281 -13.008 1 95.44 159 ASN B C 1
ATOM 3601 O O . ASN B 1 159 ? 13.32 -49.094 -12.109 1 95.44 159 ASN B O 1
ATOM 3605 N N . ASN B 1 160 ? 12.719 -47.125 -12.75 1 95.56 160 ASN B N 1
ATOM 3606 C CA . ASN B 1 160 ? 12.008 -46.688 -11.547 1 95.56 160 ASN B CA 1
ATOM 3607 C C . ASN B 1 160 ? 12.969 -46.5 -10.375 1 95.56 160 ASN B C 1
ATOM 3609 O O . ASN B 1 160 ? 12.539 -46.469 -9.219 1 95.56 160 ASN B O 1
ATOM 3613 N N . SER B 1 161 ? 14.203 -46.469 -10.711 1 96.56 161 SER B N 1
ATOM 3614 C CA . SER B 1 161 ? 15.195 -46.125 -9.695 1 96.56 161 SER B CA 1
ATOM 3615 C C . SER B 1 161 ? 15.875 -44.812 -9.992 1 96.56 161 SER B C 1
ATOM 3617 O O . SER B 1 161 ? 16.297 -44.562 -11.125 1 96.56 161 SER B O 1
ATOM 3619 N N . PHE B 1 162 ? 16.047 -44.062 -8.961 1 97.38 162 PHE B N 1
ATOM 3620 C CA . PHE B 1 162 ? 16.641 -42.719 -9.141 1 97.38 162 PHE B CA 1
ATOM 3621 C C . PHE B 1 162 ? 18.094 -42.844 -9.57 1 97.38 162 PHE B C 1
ATOM 3623 O O . PHE B 1 162 ? 18.828 -43.719 -9.086 1 97.38 162 PHE B O 1
ATOM 3630 N N . VAL B 1 163 ? 18.375 -41.938 -10.422 1 96.31 163 VAL B N 1
ATOM 3631 C CA . VAL B 1 163 ? 19.734 -41.844 -10.945 1 96.31 163 VAL B CA 1
ATOM 3632 C C . VAL B 1 163 ? 20.547 -40.875 -10.086 1 96.31 163 VAL B C 1
ATOM 3634 O O . VAL B 1 163 ? 20.031 -39.875 -9.602 1 96.31 163 VAL B O 1
ATOM 3637 N N . ASP B 1 164 ? 21.828 -41.188 -9.898 1 96.12 164 ASP B N 1
ATOM 3638 C CA . ASP B 1 164 ? 22.734 -40.281 -9.18 1 96.12 164 ASP B CA 1
ATOM 3639 C C . ASP B 1 164 ? 22.844 -38.938 -9.891 1 96.12 164 ASP B C 1
ATOM 3641 O O . ASP B 1 164 ? 22.984 -38.906 -11.117 1 96.12 164 ASP B O 1
ATOM 3645 N N . LYS B 1 165 ? 22.844 -37.906 -9.109 1 95.56 165 LYS B N 1
ATOM 3646 C CA . LYS B 1 165 ? 22.859 -36.562 -9.648 1 95.56 165 LYS B CA 1
ATOM 3647 C C . LYS B 1 165 ? 24.125 -36.312 -10.461 1 95.56 165 LYS B C 1
ATOM 3649 O O . LYS B 1 165 ? 24.156 -35.438 -11.328 1 95.56 165 LYS B O 1
ATOM 3654 N N . SER B 1 166 ? 25.156 -37.094 -10.234 1 95.31 166 SER B N 1
ATOM 3655 C CA . SER B 1 166 ? 26.422 -36.938 -10.938 1 95.31 166 SER B CA 1
ATOM 3656 C C . SER B 1 166 ? 26.328 -37.406 -12.391 1 95.31 166 SER B C 1
ATOM 3658 O O . SER B 1 166 ? 27.188 -37.094 -13.211 1 95.31 166 SER B O 1
ATOM 3660 N N . ARG B 1 167 ? 25.328 -38.125 -12.781 1 95.88 167 ARG B N 1
ATOM 3661 C CA . ARG B 1 167 ? 25.219 -38.75 -14.109 1 95.88 167 ARG B CA 1
ATOM 3662 C C . ARG B 1 167 ? 24.5 -37.812 -15.078 1 95.88 167 ARG B C 1
ATOM 3664 O O . ARG B 1 167 ? 24.344 -38.125 -16.25 1 95.88 167 ARG B O 1
ATOM 3671 N N . TYR B 1 168 ? 23.969 -36.719 -14.547 1 97.12 168 TYR B N 1
ATOM 3672 C CA . TYR B 1 168 ? 23.344 -35.781 -15.461 1 97.12 168 TYR B CA 1
ATOM 3673 C C . TYR B 1 168 ? 23.688 -34.344 -15.086 1 97.12 168 TYR B C 1
ATOM 3675 O O . TYR B 1 168 ? 24.109 -34.094 -13.961 1 97.12 168 TYR B O 1
ATOM 3683 N N . VAL B 1 169 ? 23.594 -33.469 -16.109 1 97.31 169 VAL B N 1
ATOM 3684 C CA . VAL B 1 169 ? 23.828 -32.031 -15.953 1 97.31 169 VAL B CA 1
ATOM 3685 C C . VAL B 1 169 ? 22.562 -31.281 -16.375 1 97.31 169 VAL B C 1
ATOM 3687 O O . VAL B 1 169 ? 21.969 -31.562 -17.422 1 97.31 169 VAL B O 1
ATOM 3690 N N . THR B 1 170 ? 22.172 -30.484 -15.461 1 97.56 170 THR B N 1
ATOM 3691 C CA . THR B 1 170 ? 20.984 -29.672 -15.758 1 97.56 170 THR B CA 1
ATOM 3692 C C . THR B 1 170 ? 21.375 -28.203 -15.93 1 97.56 170 THR B C 1
ATOM 3694 O O . THR B 1 170 ? 22.062 -27.625 -15.078 1 97.56 170 THR B O 1
ATOM 3697 N N . ASN B 1 171 ? 20.922 -27.625 -17.031 1 96.81 171 ASN B N 1
ATOM 3698 C CA . ASN B 1 171 ? 21.203 -26.234 -17.344 1 96.81 171 ASN B CA 1
ATOM 3699 C C . ASN B 1 171 ? 19.922 -25.406 -17.344 1 96.81 171 ASN B C 1
ATOM 3701 O O . ASN B 1 171 ? 18.891 -25.844 -17.844 1 96.81 171 ASN B O 1
ATOM 3705 N N . HIS B 1 172 ? 20.109 -24.172 -16.766 1 94.88 172 HIS B N 1
ATOM 3706 C CA . HIS B 1 172 ? 18.969 -23.266 -16.641 1 94.88 172 HIS B CA 1
ATOM 3707 C C . HIS B 1 172 ? 19.047 -22.141 -17.672 1 94.88 172 HIS B C 1
ATOM 3709 O O . HIS B 1 172 ? 20.141 -21.641 -17.969 1 94.88 172 HIS B O 1
ATOM 3715 N N . SER B 1 173 ? 17.875 -21.875 -18.234 1 93.31 173 SER B N 1
ATOM 3716 C CA . SER B 1 173 ? 17.797 -20.703 -19.109 1 93.31 173 SER B CA 1
ATOM 3717 C C . SER B 1 173 ? 16.484 -19.938 -18.891 1 93.31 173 SER B C 1
ATOM 3719 O O . SER B 1 173 ? 15.477 -20.531 -18.5 1 93.31 173 SER B O 1
ATOM 3721 N N . GLN B 1 174 ? 16.547 -18.641 -19.109 1 92.56 174 GLN B N 1
ATOM 3722 C CA . GLN B 1 174 ? 15.367 -17.797 -18.969 1 92.56 174 GLN B CA 1
ATOM 3723 C C . GLN B 1 174 ? 14.477 -17.891 -20.203 1 92.56 174 GLN B C 1
ATOM 3725 O O . GLN B 1 174 ? 14.969 -17.859 -21.328 1 92.56 174 GLN B O 1
ATOM 3730 N N . GLY B 1 175 ? 13.297 -18.172 -19.812 1 89.69 175 GLY B N 1
ATOM 3731 C CA . GLY B 1 175 ? 12.32 -18.141 -20.891 1 89.69 175 GLY B CA 1
ATOM 3732 C C . GLY B 1 175 ? 11.633 -16.797 -21.031 1 89.69 175 GLY B C 1
ATOM 3733 O O . GLY B 1 175 ? 12.195 -15.766 -20.672 1 89.69 175 GLY B O 1
ATOM 3734 N N . SER B 1 176 ? 10.492 -16.828 -21.688 1 85.94 176 SER B N 1
ATOM 3735 C CA . SER B 1 176 ? 9.68 -15.633 -21.859 1 85.94 176 SER B CA 1
ATOM 3736 C C . SER B 1 176 ? 8.812 -15.367 -20.641 1 85.94 176 SER B C 1
ATOM 3738 O O . SER B 1 176 ? 8.461 -16.297 -19.906 1 85.94 176 SER B O 1
ATOM 3740 N N . ASN B 1 177 ? 8.445 -14.055 -20.422 1 86.88 177 ASN B N 1
ATOM 3741 C CA . ASN B 1 177 ? 7.449 -13.648 -19.438 1 86.88 177 ASN B CA 1
ATOM 3742 C C . ASN B 1 177 ? 7.797 -14.172 -18.047 1 86.88 177 ASN B C 1
ATOM 3744 O O . ASN B 1 177 ? 6.934 -14.711 -17.344 1 86.88 177 ASN B O 1
ATOM 3748 N N . ASP B 1 178 ? 9.133 -14.25 -17.688 1 88.56 178 ASP B N 1
ATOM 3749 C CA . ASP B 1 178 ? 9.633 -14.633 -16.375 1 88.56 178 ASP B CA 1
ATOM 3750 C C . ASP B 1 178 ? 9.523 -16.141 -16.156 1 88.56 178 ASP B C 1
ATOM 3752 O O . ASP B 1 178 ? 9.5 -16.609 -15.008 1 88.56 178 ASP B O 1
ATOM 3756 N N . LEU B 1 179 ? 9.312 -16.844 -17.25 1 95.81 179 LEU B N 1
ATOM 3757 C CA . LEU B 1 179 ? 9.312 -18.297 -17.203 1 95.81 179 LEU B CA 1
ATOM 3758 C C . LEU B 1 179 ? 10.734 -18.844 -17.359 1 95.81 179 LEU B C 1
ATOM 3760 O O . LEU B 1 179 ? 11.648 -18.094 -17.719 1 95.81 179 LEU B O 1
ATOM 3764 N N . HIS B 1 180 ? 10.805 -20.156 -16.984 1 97.06 180 HIS B N 1
ATOM 3765 C CA . HIS B 1 180 ? 12.125 -20.766 -16.984 1 97.06 180 HIS B CA 1
ATOM 3766 C C . HIS B 1 180 ? 12.133 -22.062 -17.797 1 97.06 180 HIS B C 1
ATOM 3768 O O . HIS B 1 180 ? 11.133 -22.781 -17.844 1 97.06 180 HIS B O 1
ATOM 3774 N N . ASN B 1 181 ? 13.258 -22.219 -18.406 1 97.12 181 ASN B N 1
ATOM 3775 C CA . ASN B 1 181 ? 13.516 -23.453 -19.141 1 97.12 181 ASN B CA 1
ATOM 3776 C C . ASN B 1 181 ? 14.695 -24.219 -18.547 1 97.12 181 ASN B C 1
ATOM 3778 O O . ASN B 1 181 ? 15.672 -23.609 -18.109 1 97.12 181 ASN B O 1
ATOM 3782 N N . GLU B 1 182 ? 14.484 -25.5 -18.516 1 97.25 182 GLU B N 1
ATOM 3783 C CA . GLU B 1 182 ? 15.57 -26.359 -18.062 1 97.25 182 GLU B CA 1
ATOM 3784 C C . GLU B 1 182 ? 15.82 -27.5 -19.031 1 97.25 182 GLU B C 1
ATOM 3786 O O . GLU B 1 182 ? 14.883 -28.062 -19.594 1 97.25 182 GLU B O 1
ATOM 3791 N N . VAL B 1 183 ? 17.156 -27.672 -19.188 1 97.31 183 VAL B N 1
ATOM 3792 C CA . VAL B 1 183 ? 17.594 -28.797 -20.016 1 97.31 183 VAL B CA 1
ATOM 3793 C C . VAL B 1 183 ? 18.484 -29.734 -19.219 1 97.31 183 VAL B C 1
ATOM 3795 O O . VAL B 1 183 ? 19.547 -29.312 -18.734 1 97.31 183 VAL B O 1
ATOM 3798 N N . SER B 1 184 ? 18.031 -30.953 -19.078 1 97.56 184 SER B N 1
ATOM 3799 C CA . SER B 1 184 ? 18.844 -31.953 -18.375 1 97.56 184 SER B CA 1
ATOM 3800 C C . SER B 1 184 ? 19.344 -33.031 -19.312 1 97.56 184 SER B C 1
ATOM 3802 O O . SER B 1 184 ? 18.562 -33.656 -20.031 1 97.56 184 SER B O 1
ATOM 3804 N N . THR B 1 185 ? 20.609 -33.188 -19.328 1 96.56 185 THR B N 1
ATOM 3805 C CA . THR B 1 185 ? 21.25 -34.188 -20.188 1 96.56 185 THR B CA 1
ATOM 3806 C C . THR B 1 185 ? 21.812 -35.344 -19.375 1 96.56 185 THR B C 1
ATOM 3808 O O . THR B 1 185 ? 22.719 -35.156 -18.578 1 96.56 185 THR B O 1
ATOM 3811 N N . LEU B 1 186 ? 21.266 -36.5 -19.578 1 95.62 186 LEU B N 1
ATOM 3812 C CA . LEU B 1 186 ? 21.703 -37.719 -18.922 1 95.62 186 LEU B CA 1
ATOM 3813 C C . LEU B 1 186 ? 22.688 -38.5 -19.812 1 95.62 186 LEU B C 1
ATOM 3815 O O . LEU B 1 186 ? 22.406 -38.719 -20.984 1 95.62 186 LEU B O 1
ATOM 3819 N N . THR B 1 187 ? 23.797 -38.812 -19.25 1 93.38 187 THR B N 1
ATOM 3820 C CA . THR B 1 187 ? 24.781 -39.656 -19.938 1 93.38 187 THR B CA 1
ATOM 3821 C C . THR B 1 187 ? 24.719 -41.062 -19.422 1 93.38 187 THR B C 1
ATOM 3823 O O . THR B 1 187 ? 24.828 -41.312 -18.219 1 93.38 187 THR B O 1
ATOM 3826 N N . LEU B 1 188 ? 24.547 -42.062 -20.438 1 90.56 188 LEU B N 1
ATOM 3827 C CA . LEU B 1 188 ? 24.453 -43.438 -19.953 1 90.56 188 LEU B CA 1
ATOM 3828 C C . LEU B 1 188 ? 24.953 -44.406 -21.016 1 90.56 188 LEU B C 1
ATOM 3830 O O . LEU B 1 188 ? 24.969 -44.094 -22.203 1 90.56 188 LEU B O 1
ATOM 3834 N N . THR B 1 189 ? 25.453 -45.406 -20.516 1 90.31 189 THR B N 1
ATOM 3835 C CA . THR B 1 189 ? 25.844 -46.562 -21.328 1 90.31 189 THR B CA 1
ATOM 3836 C C . THR B 1 189 ? 24.906 -47.75 -21.094 1 90.31 189 THR B C 1
ATOM 3838 O O . THR B 1 189 ? 24.766 -48.219 -19.953 1 90.31 189 THR B O 1
ATOM 3841 N N . LEU B 1 190 ? 24.359 -48.25 -22.234 1 87.88 190 LEU B N 1
ATOM 3842 C CA . LEU B 1 190 ? 23.312 -49.25 -22.047 1 87.88 190 LEU B CA 1
ATOM 3843 C C . LEU B 1 190 ? 23.828 -50.625 -22.375 1 87.88 190 LEU B C 1
ATOM 3845 O O . LEU B 1 190 ? 24.531 -50.844 -23.375 1 87.88 190 LEU B O 1
ATOM 3849 N N . MET B 1 191 ? 23.547 -51.531 -21.438 1 87.81 191 MET B N 1
ATOM 3850 C CA . MET B 1 191 ? 23.844 -52.938 -21.656 1 87.81 191 MET B CA 1
ATOM 3851 C C . MET B 1 191 ? 22.578 -53.719 -21.938 1 87.81 191 MET B C 1
ATOM 3853 O O . MET B 1 191 ? 22.641 -54.844 -22.438 1 87.81 191 MET B O 1
ATOM 3857 N N . ALA B 1 192 ? 21.516 -53.188 -21.672 1 89.12 192 ALA B N 1
ATOM 3858 C CA . ALA B 1 192 ? 20.203 -53.812 -21.859 1 89.12 192 ALA B CA 1
ATOM 3859 C C . ALA B 1 192 ? 19.125 -52.75 -22.078 1 89.12 192 ALA B C 1
ATOM 3861 O O . ALA B 1 192 ? 19.391 -51.562 -21.953 1 89.12 192 ALA B O 1
ATOM 3862 N N . ASN B 1 193 ? 18.016 -53.312 -22.531 1 90 193 ASN B N 1
ATOM 3863 C CA . ASN B 1 193 ? 16.859 -52.406 -22.656 1 90 193 ASN B CA 1
ATOM 3864 C C . ASN B 1 193 ? 16.531 -51.75 -21.328 1 90 193 ASN B C 1
ATOM 3866 O O . ASN B 1 193 ? 16.531 -52.406 -20.281 1 90 193 ASN B O 1
ATOM 3870 N N . GLU B 1 194 ? 16.375 -50.406 -21.359 1 90.19 194 GLU B N 1
ATOM 3871 C CA . GLU B 1 194 ? 16.062 -49.656 -20.156 1 90.19 194 GLU B CA 1
ATOM 3872 C C . GLU B 1 194 ? 14.945 -48.656 -20.406 1 90.19 194 GLU B C 1
ATOM 3874 O O . GLU B 1 194 ? 14.766 -48.188 -21.531 1 90.19 194 GLU B O 1
ATOM 3879 N N . THR B 1 195 ? 14.164 -48.438 -19.328 1 92.69 195 THR B N 1
ATOM 3880 C CA . THR B 1 195 ? 13.18 -47.375 -19.359 1 92.69 195 THR B CA 1
ATOM 3881 C C . THR B 1 195 ? 13.688 -46.156 -18.594 1 92.69 195 THR B C 1
ATOM 3883 O O . THR B 1 195 ? 14.031 -46.25 -17.406 1 92.69 195 THR B O 1
ATOM 3886 N N . LEU B 1 196 ? 13.734 -45.062 -19.312 1 94.31 196 LEU B N 1
ATOM 3887 C CA . LEU B 1 196 ? 14.18 -43.812 -18.719 1 94.31 196 LEU B CA 1
ATOM 3888 C C . LEU B 1 196 ? 13 -42.875 -18.438 1 94.31 196 LEU B C 1
ATOM 3890 O O . LEU B 1 196 ? 12.102 -42.75 -19.266 1 94.31 196 LEU B O 1
ATOM 3894 N N . THR B 1 197 ? 12.984 -42.312 -17.25 1 96.44 197 THR B N 1
ATOM 3895 C CA . THR B 1 197 ? 11.953 -41.375 -16.875 1 96.44 197 THR B CA 1
ATOM 3896 C C . THR B 1 197 ? 12.578 -40.062 -16.391 1 96.44 197 THR B C 1
ATOM 3898 O O . THR B 1 197 ? 13.453 -40.062 -15.523 1 96.44 197 THR B O 1
ATOM 3901 N N . CYS B 1 198 ? 12.203 -39 -17.016 1 97.56 198 CYS B N 1
ATOM 3902 C CA . CYS B 1 198 ? 12.578 -37.656 -16.609 1 97.56 198 CYS B CA 1
ATOM 3903 C C . CYS B 1 198 ? 11.477 -37.031 -15.766 1 97.56 198 CYS B C 1
ATOM 3905 O O . CYS B 1 198 ? 10.305 -37.031 -16.156 1 97.56 198 CYS B O 1
ATOM 3907 N N . LEU B 1 199 ? 11.836 -36.5 -14.609 1 98.38 199 LEU B N 1
ATOM 3908 C CA . LEU B 1 199 ? 10.867 -35.906 -13.688 1 98.38 199 LEU B CA 1
ATOM 3909 C C . LEU B 1 199 ? 11.141 -34.438 -13.469 1 98.38 199 LEU B C 1
ATOM 3911 O O . LEU B 1 199 ? 12.289 -34.031 -13.344 1 98.38 199 LEU B O 1
ATOM 3915 N N . ALA B 1 200 ? 10.07 -33.688 -13.477 1 98.44 200 ALA B N 1
ATOM 3916 C CA . ALA B 1 200 ? 10.141 -32.25 -13.133 1 98.44 200 ALA B CA 1
ATOM 3917 C C . ALA B 1 200 ? 9.211 -31.938 -11.961 1 98.44 200 ALA B C 1
ATOM 3919 O O . ALA B 1 200 ? 8.031 -32.281 -11.984 1 98.44 200 ALA B O 1
ATOM 3920 N N . TYR B 1 201 ? 9.781 -31.219 -10.961 1 97.62 201 TYR B N 1
ATOM 3921 C CA . TYR B 1 201 ? 9.023 -30.969 -9.742 1 97.62 201 TYR B CA 1
ATOM 3922 C C . TYR B 1 201 ? 9.109 -29.5 -9.344 1 97.62 201 TYR B C 1
ATOM 3924 O O . TYR B 1 201 ? 10.172 -28.891 -9.43 1 97.62 201 TYR B O 1
ATOM 3932 N N . ILE B 1 202 ? 7.91 -28.984 -8.992 1 98.06 202 ILE B N 1
ATOM 3933 C CA . ILE B 1 202 ? 7.801 -27.719 -8.258 1 98.06 202 ILE B CA 1
ATOM 3934 C C . ILE B 1 202 ? 6.871 -27.906 -7.062 1 98.06 202 ILE B C 1
ATOM 3936 O O . ILE B 1 202 ? 6.051 -28.828 -7.039 1 98.06 202 ILE B O 1
ATOM 3940 N N . GLU B 1 203 ? 6.945 -27 -6.105 1 97.69 203 GLU B N 1
ATOM 3941 C CA . GLU B 1 203 ? 6.254 -27.141 -4.824 1 97.69 203 GLU B CA 1
ATOM 3942 C C . GLU B 1 203 ? 4.746 -27.25 -5.023 1 97.69 203 GLU B C 1
ATOM 3944 O O . GLU B 1 203 ? 4.082 -28.031 -4.324 1 97.69 203 GLU B O 1
ATOM 3949 N N . ALA B 1 204 ? 4.195 -26.562 -5.961 1 98 204 ALA B N 1
ATOM 3950 C CA . ALA B 1 204 ? 2.75 -26.469 -6.152 1 98 204 ALA B CA 1
ATOM 3951 C C . ALA B 1 204 ? 2.199 -27.75 -6.758 1 98 204 ALA B C 1
ATOM 3953 O O . ALA B 1 204 ? 0.987 -27.984 -6.75 1 98 204 ALA B O 1
ATOM 3954 N N . LEU B 1 205 ? 3.066 -28.531 -7.332 1 97.44 205 LEU B N 1
ATOM 3955 C CA . LEU B 1 205 ? 2.625 -29.797 -7.926 1 97.44 205 LEU B CA 1
ATOM 3956 C C . LEU B 1 205 ? 2.486 -30.875 -6.859 1 97.44 205 LEU B C 1
ATOM 3958 O O . LEU B 1 205 ? 3.428 -31.141 -6.105 1 97.44 205 LEU B O 1
ATOM 3962 N N . PRO B 1 206 ? 1.357 -31.531 -6.82 1 95.19 206 PRO B N 1
ATOM 3963 C CA . PRO B 1 206 ? 1.228 -32.625 -5.859 1 95.19 206 PRO B CA 1
ATOM 3964 C C . PRO B 1 206 ? 2.174 -33.781 -6.156 1 95.19 206 PRO B C 1
ATOM 3966 O O . PRO B 1 206 ? 2.602 -34.5 -5.238 1 95.19 206 PRO B O 1
ATOM 3969 N N . LYS B 1 207 ? 2.383 -34 -7.469 1 96.94 207 LYS B N 1
ATOM 3970 C CA . LYS B 1 207 ? 3.33 -35 -7.953 1 96.94 207 LYS B CA 1
ATOM 3971 C C . LYS B 1 207 ? 4.152 -34.469 -9.117 1 96.94 207 LYS B C 1
ATOM 3973 O O . LYS B 1 207 ? 3.676 -33.625 -9.891 1 96.94 207 LYS B O 1
ATOM 3978 N N . PRO B 1 208 ? 5.379 -34.969 -9.242 1 97.75 208 PRO B N 1
ATOM 3979 C CA . PRO B 1 208 ? 6.195 -34.469 -10.359 1 97.75 208 PRO B CA 1
ATOM 3980 C C . PRO B 1 208 ? 5.586 -34.812 -11.719 1 97.75 208 PRO B C 1
ATOM 3982 O O . PRO B 1 208 ? 4.879 -35.812 -11.859 1 97.75 208 PRO B O 1
ATOM 3985 N N . GLN B 1 209 ? 5.848 -33.906 -12.57 1 98.12 209 GLN B N 1
ATOM 3986 C CA . GLN B 1 209 ? 5.547 -34.25 -13.961 1 98.12 209 GLN B CA 1
ATOM 3987 C C . GLN B 1 209 ? 6.605 -35.156 -14.555 1 98.12 209 GLN B C 1
ATOM 3989 O O . GLN B 1 209 ? 7.801 -35 -14.297 1 98.12 209 GLN B O 1
ATOM 3994 N N . ASN B 1 210 ? 6.188 -36.125 -15.414 1 97.69 210 ASN B N 1
ATOM 3995 C CA . ASN B 1 210 ? 7.176 -37.094 -15.906 1 97.69 210 ASN B CA 1
ATOM 3996 C C . ASN B 1 210 ? 7.055 -37.281 -17.422 1 97.69 210 ASN B C 1
ATOM 3998 O O . ASN B 1 210 ? 5.992 -37.031 -18 1 97.69 210 ASN B O 1
ATOM 4002 N N . ALA B 1 211 ? 8.078 -37.562 -17.984 1 96.62 211 ALA B N 1
ATOM 4003 C CA . ALA B 1 211 ? 8.227 -38.031 -19.359 1 96.62 211 ALA B CA 1
ATOM 4004 C C . ALA B 1 211 ? 9.078 -39.281 -19.422 1 96.62 211 ALA B C 1
ATOM 4006 O O . ALA B 1 211 ? 10.141 -39.344 -18.797 1 96.62 211 ALA B O 1
ATOM 4007 N N . THR B 1 212 ? 8.586 -40.281 -20.188 1 94.25 212 THR B N 1
ATOM 4008 C CA . THR B 1 212 ? 9.266 -41.562 -20.188 1 94.25 212 THR B CA 1
ATOM 4009 C C . THR B 1 212 ? 9.594 -42.031 -21.609 1 94.25 212 THR B C 1
ATOM 4011 O O . THR B 1 212 ? 8.852 -41.719 -22.547 1 94.25 212 THR B O 1
ATOM 4014 N N . VAL B 1 213 ? 10.742 -42.656 -21.719 1 93.06 213 VAL B N 1
ATOM 4015 C CA . VAL B 1 213 ? 11.148 -43.281 -22.984 1 93.06 213 VAL B CA 1
ATOM 4016 C C . VAL B 1 213 ? 11.766 -44.656 -22.719 1 93.06 213 VAL B C 1
ATOM 4018 O O . VAL B 1 213 ? 12.43 -44.844 -21.688 1 93.06 213 VAL B O 1
ATOM 4021 N N . THR B 1 214 ? 11.477 -45.562 -23.578 1 91.31 214 THR B N 1
ATOM 4022 C CA . THR B 1 214 ? 12.109 -46.875 -23.5 1 91.31 214 THR B CA 1
ATOM 4023 C C . THR B 1 214 ? 13.188 -47.031 -24.562 1 91.31 214 THR B C 1
ATOM 4025 O O . THR B 1 214 ? 12.93 -46.812 -25.75 1 91.31 214 THR B O 1
ATOM 4028 N N . LEU B 1 215 ? 14.383 -47.312 -24.125 1 89.38 215 LEU B N 1
ATOM 4029 C CA . LEU B 1 215 ? 15.484 -47.5 -25.047 1 89.38 215 LEU B CA 1
ATOM 4030 C C . LEU B 1 215 ? 15.734 -49 -25.312 1 89.38 215 LEU B C 1
ATOM 4032 O O . LEU B 1 215 ? 15.875 -49.781 -24.375 1 89.38 215 LEU B O 1
ATOM 4036 N N . ILE B 1 216 ? 15.75 -49.25 -26.594 1 88.88 216 ILE B N 1
ATOM 4037 C CA . ILE B 1 216 ? 16.016 -50.625 -27 1 88.88 216 ILE B CA 1
ATOM 4038 C C . ILE B 1 216 ? 17.469 -50.781 -27.453 1 88.88 216 ILE B C 1
ATOM 4040 O O . ILE B 1 216 ? 17.922 -50 -28.328 1 88.88 216 ILE B O 1
ATOM 4044 N N . VAL B 1 217 ? 18.156 -51.719 -26.844 1 87.88 217 VAL B N 1
ATOM 4045 C CA . VAL B 1 217 ? 19.578 -51.938 -27.156 1 87.88 217 VAL B CA 1
ATOM 4046 C C . VAL B 1 217 ? 19.719 -53.062 -28.188 1 87.88 217 VAL B C 1
ATOM 4048 O O . VAL B 1 217 ? 19.125 -54.125 -28.031 1 87.88 217 VAL B O 1
ATOM 4051 N N . GLN B 1 218 ? 20.422 -52.781 -29.25 1 86.38 218 GLN B N 1
ATOM 4052 C CA . GLN B 1 218 ? 20.688 -53.812 -30.266 1 86.38 218 GLN B CA 1
ATOM 4053 C C . GLN B 1 218 ? 22.156 -54.219 -30.266 1 86.38 218 GLN B C 1
ATOM 4055 O O . GLN B 1 218 ? 23.031 -53.375 -30.062 1 86.38 218 GLN B O 1
ATOM 4060 N N . ASP B 1 219 ? 22.391 -55.531 -30.234 1 78.69 219 ASP B N 1
ATOM 4061 C CA . ASP B 1 219 ? 23.75 -56.031 -30.312 1 78.69 219 ASP B CA 1
ATOM 4062 C C . ASP B 1 219 ? 24.438 -55.594 -31.594 1 78.69 219 ASP B C 1
ATOM 4064 O O . ASP B 1 219 ? 23.781 -55.406 -32.625 1 78.69 219 ASP B O 1
ATOM 4068 N N . SER B 1 220 ? 25.375 -54.844 -31.469 1 63.78 220 SER B N 1
ATOM 4069 C CA . SER B 1 220 ? 26.109 -54.562 -32.688 1 63.78 220 SER B CA 1
ATOM 4070 C C . SER B 1 220 ? 26.141 -55.75 -33.625 1 63.78 220 SER B C 1
ATOM 4072 O O . SER B 1 220 ? 26.484 -56.875 -33.188 1 63.78 220 SER B O 1
ATOM 4074 N N . LEU B 1 221 ? 25.188 -56 -34.344 1 53.03 221 LEU B N 1
ATOM 4075 C CA . LEU B 1 221 ? 25.469 -57.062 -35.312 1 53.03 221 LEU B CA 1
ATOM 4076 C C . LEU B 1 221 ? 26.953 -57.188 -35.594 1 53.03 221 LEU B C 1
ATOM 4078 O O . LEU B 1 221 ? 27.656 -56.156 -35.688 1 53.03 221 LEU B O 1
ATOM 4082 N N . ALA B 1 222 ? 27.703 -58.156 -35.188 1 48.44 222 ALA B N 1
ATOM 4083 C CA . ALA B 1 222 ? 28.922 -58.531 -35.906 1 48.44 222 ALA B CA 1
ATOM 4084 C C . ALA B 1 222 ? 28.844 -58.094 -37.375 1 48.44 222 ALA B C 1
ATOM 4086 O O . ALA B 1 222 ? 27.875 -58.406 -38.062 1 48.44 222 ALA B O 1
ATOM 4087 N N . GLU B 1 223 ? 29.203 -56.906 -37.656 1 45.06 223 GLU B N 1
ATOM 4088 C CA . GLU B 1 223 ? 29.547 -56.844 -39.094 1 45.06 223 GLU B CA 1
ATOM 4089 C C . GLU B 1 223 ? 29.781 -58.25 -39.656 1 45.06 223 GLU B C 1
ATOM 4091 O O . GLU B 1 223 ? 30.641 -58.969 -39.188 1 45.06 223 GLU B O 1
ATOM 4096 N N . ASN B 1 224 ? 28.734 -59.031 -40 1 42.03 224 ASN B N 1
ATOM 4097 C CA . ASN B 1 224 ? 29.062 -60.031 -41 1 42.03 224 ASN B CA 1
ATOM 4098 C C . ASN B 1 224 ? 30.188 -59.562 -41.906 1 42.03 224 ASN B C 1
ATOM 4100 O O . ASN B 1 224 ? 29.938 -59.188 -43.062 1 42.03 224 ASN B O 1
ATOM 4104 N N . GLY B 1 225 ? 30.859 -58.562 -41.531 1 41.44 225 GLY B N 1
ATOM 4105 C CA . GLY B 1 225 ? 32.062 -58.281 -42.281 1 41.44 225 GLY B CA 1
ATOM 4106 C C . GLY B 1 225 ? 32.875 -59.5 -42.656 1 41.44 225 GLY B C 1
ATOM 4107 O O . GLY B 1 225 ? 33.875 -59.438 -43.344 1 41.44 225 GLY B O 1
ATOM 4108 N N . ASN B 1 226 ? 32.875 -60.5 -41.75 1 43.66 226 ASN B N 1
ATOM 4109 C CA . ASN B 1 226 ? 33.656 -61.625 -42.219 1 43.66 226 ASN B CA 1
ATOM 4110 C C . ASN B 1 226 ? 32.969 -62.375 -43.375 1 43.66 226 ASN B C 1
ATOM 4112 O O . ASN B 1 226 ? 33.406 -63.438 -43.781 1 43.66 226 ASN B O 1
ATOM 4116 N N . GLN B 1 227 ? 31.719 -62.062 -43.656 1 44.5 227 GLN B N 1
ATOM 4117 C CA . GLN B 1 227 ? 31.156 -62.75 -44.812 1 44.5 227 GLN B CA 1
ATOM 4118 C C . GLN B 1 227 ? 31.688 -62.156 -46.094 1 44.5 227 GLN B C 1
ATOM 4120 O O . GLN B 1 227 ? 31.672 -62.812 -47.156 1 44.5 227 GLN B O 1
ATOM 4125 N N . GLU B 1 228 ? 31.938 -60.781 -46.094 1 49.19 228 GLU B N 1
ATOM 4126 C CA . GLU B 1 228 ? 32.531 -60.219 -47.312 1 49.19 228 GLU B CA 1
ATOM 4127 C C . GLU B 1 228 ? 33.938 -60.781 -47.531 1 49.19 228 GLU B C 1
ATOM 4129 O O . GLU B 1 228 ? 34.344 -61 -48.688 1 49.19 228 GLU B O 1
ATOM 4134 N N . ASP B 1 229 ? 34.656 -61 -46.375 1 50.28 229 ASP B N 1
ATOM 4135 C CA . ASP B 1 229 ? 35.969 -61.625 -46.562 1 50.28 229 ASP B CA 1
ATOM 4136 C C . ASP B 1 229 ? 35.781 -63.094 -47.031 1 50.28 229 ASP B C 1
ATOM 4138 O O . ASP B 1 229 ? 36.594 -63.594 -47.812 1 50.28 229 ASP B O 1
ATOM 4142 N N . SER B 1 230 ? 34.625 -63.688 -46.594 1 54.53 230 SER B N 1
ATOM 4143 C CA . SER B 1 230 ? 34.406 -65.062 -47.062 1 54.53 230 SER B CA 1
ATOM 4144 C C . SER B 1 230 ? 33.969 -65.062 -48.531 1 54.53 230 SER B C 1
ATOM 4146 O O . SER B 1 230 ? 34.312 -66 -49.281 1 54.53 230 SER B O 1
ATOM 4148 N N . THR B 1 231 ? 33.219 -64 -48.969 1 55.47 231 THR B N 1
ATOM 4149 C CA . THR B 1 231 ? 32.781 -63.969 -50.375 1 55.47 231 THR B CA 1
ATOM 4150 C C . THR B 1 231 ? 33.969 -63.594 -51.281 1 55.47 231 THR B C 1
ATOM 4152 O O . THR B 1 231 ? 34.062 -64.062 -52.406 1 55.47 231 THR B O 1
ATOM 4155 N N . ARG B 1 232 ? 34.844 -62.656 -50.719 1 57.34 232 ARG B N 1
ATOM 4156 C CA . ARG B 1 232 ? 36.031 -62.344 -51.5 1 57.34 232 ARG B CA 1
ATOM 4157 C C . ARG B 1 232 ? 36.969 -63.562 -51.594 1 57.34 232 ARG B C 1
ATOM 4159 O O . ARG B 1 232 ? 37.531 -63.844 -52.625 1 57.34 232 ARG B O 1
ATOM 4166 N N . THR B 1 233 ? 37.125 -64.312 -50.469 1 58.59 233 THR B N 1
ATOM 4167 C CA . THR B 1 233 ? 37.938 -65.5 -50.469 1 58.59 233 THR B CA 1
ATOM 4168 C C . THR B 1 233 ? 37.312 -66.562 -51.344 1 58.59 233 THR B C 1
ATOM 4170 O O . THR B 1 233 ? 38 -67.312 -52.062 1 58.59 233 THR B O 1
ATOM 4173 N N . ARG B 1 234 ? 35.906 -66.625 -51.406 1 60.34 234 ARG B N 1
ATOM 4174 C CA . ARG B 1 234 ? 35.219 -67.625 -52.25 1 60.34 234 ARG B CA 1
ATOM 4175 C C . ARG B 1 234 ? 35.344 -67.25 -53.719 1 60.34 234 ARG B C 1
ATOM 4177 O O . ARG B 1 234 ? 35.5 -68.125 -54.594 1 60.34 234 ARG B O 1
ATOM 4184 N N . THR B 1 235 ? 35.344 -65.875 -54.094 1 62.66 235 THR B N 1
ATOM 4185 C CA . THR B 1 235 ? 35.5 -65.438 -55.469 1 62.66 235 THR B CA 1
ATOM 4186 C C . THR B 1 235 ? 36.938 -65.625 -55.938 1 62.66 235 THR B C 1
ATOM 4188 O O . THR B 1 235 ? 37.188 -66 -57.094 1 62.66 235 THR B O 1
ATOM 4191 N N . ILE B 1 236 ? 38 -65.5 -55.062 1 64.56 236 ILE B N 1
ATOM 4192 C CA . ILE B 1 236 ? 39.375 -65.688 -55.406 1 64.56 236 ILE B CA 1
ATOM 4193 C C . ILE B 1 236 ? 39.625 -67.188 -55.625 1 64.56 236 ILE B C 1
ATOM 4195 O O . ILE B 1 236 ? 40.281 -67.625 -56.594 1 64.56 236 ILE B O 1
ATOM 4199 N N . ILE B 1 237 ? 39 -68.125 -54.75 1 64.38 237 ILE B N 1
ATOM 4200 C CA . ILE B 1 237 ? 39.188 -69.562 -54.938 1 64.38 237 ILE B CA 1
ATOM 4201 C C . ILE B 1 237 ? 38.5 -70 -56.219 1 64.38 237 ILE B C 1
ATOM 4203 O O . ILE B 1 237 ? 39.094 -70.812 -56.969 1 64.38 237 ILE B O 1
ATOM 4207 N N . LEU B 1 238 ? 37.344 -69.375 -56.625 1 69.06 238 LEU B N 1
ATOM 4208 C CA . LEU B 1 238 ? 36.656 -69.688 -57.875 1 69.06 238 LEU B CA 1
ATOM 4209 C C . LEU B 1 238 ? 37.469 -69.188 -59.062 1 69.06 238 LEU B C 1
ATOM 4211 O O . LEU B 1 238 ? 37.594 -69.938 -60.062 1 69.06 238 LEU B O 1
ATOM 4215 N N . ALA B 1 239 ? 38.156 -68 -58.906 1 74.06 239 ALA B N 1
ATOM 4216 C CA . ALA B 1 239 ? 38.969 -67.5 -60 1 74.06 239 ALA B CA 1
ATOM 4217 C C . ALA B 1 239 ? 40.25 -68.312 -60.219 1 74.06 239 ALA B C 1
ATOM 4219 O O . ALA B 1 239 ? 40.625 -68.562 -61.344 1 74.06 239 ALA B O 1
ATOM 4220 N N . VAL B 1 240 ? 40.875 -68.812 -59.094 1 74.44 240 VAL B N 1
ATOM 4221 C CA . VAL B 1 240 ? 42.094 -69.562 -59.156 1 74.44 240 VAL B CA 1
ATOM 4222 C C . VAL B 1 240 ? 41.781 -71 -59.656 1 74.44 240 VAL B C 1
ATOM 4224 O O . VAL B 1 240 ? 42.5 -71.562 -60.5 1 74.44 240 VAL B O 1
ATOM 4227 N N . THR B 1 241 ? 40.562 -71.562 -59.281 1 73 241 THR B N 1
ATOM 4228 C CA . THR B 1 241 ? 40.219 -72.938 -59.688 1 73 241 THR B CA 1
ATOM 4229 C C . THR B 1 241 ? 39.812 -72.938 -61.188 1 73 241 THR B C 1
ATOM 4231 O O . THR B 1 241 ? 40.156 -73.875 -61.906 1 73 241 THR B O 1
ATOM 4234 N N . LEU B 1 242 ? 39.188 -71.812 -61.688 1 74.19 242 LEU B N 1
ATOM 4235 C CA . LEU B 1 242 ? 38.812 -71.688 -63.094 1 74.19 242 LEU B CA 1
ATOM 4236 C C . LEU B 1 242 ? 40.062 -71.5 -63.969 1 74.19 242 LEU B C 1
ATOM 4238 O O . LEU B 1 242 ? 40.156 -72.062 -65.062 1 74.19 242 LEU B O 1
ATOM 4242 N N . SER B 1 243 ? 41.125 -70.812 -63.5 1 73.62 243 SER B N 1
ATOM 4243 C CA . SER B 1 243 ? 42.344 -70.562 -64.25 1 73.62 243 SER B CA 1
ATOM 4244 C C . SER B 1 243 ? 43.188 -71.875 -64.375 1 73.62 243 SER B C 1
ATOM 4246 O O . SER B 1 243 ? 43.75 -72.125 -65.438 1 73.62 243 SER B O 1
ATOM 4248 N N . ILE B 1 244 ? 43.219 -72.75 -63.344 1 78 244 ILE B N 1
ATOM 4249 C CA . ILE B 1 244 ? 43.938 -74 -63.344 1 78 244 ILE B CA 1
ATOM 4250 C C . ILE B 1 244 ? 43.219 -75 -64.25 1 78 244 ILE B C 1
ATOM 4252 O O . ILE B 1 244 ? 43.844 -75.75 -65.062 1 78 244 ILE B O 1
ATOM 4256 N N . GLY B 1 245 ? 41.844 -74.875 -64.312 1 75 245 GLY B N 1
ATOM 4257 C CA . GLY B 1 245 ? 41.062 -75.688 -65.25 1 75 245 GLY B CA 1
ATOM 4258 C C . GLY B 1 245 ? 41.281 -75.312 -66.688 1 75 245 GLY B C 1
ATOM 4259 O O . GLY B 1 245 ? 41.406 -76.25 -67.562 1 75 245 GLY B O 1
ATOM 4260 N N . PHE B 1 246 ? 41.438 -74 -66.938 1 76.75 246 PHE B N 1
ATOM 4261 C CA . PHE B 1 246 ? 41.688 -73.562 -68.312 1 76.75 246 PHE B CA 1
ATOM 4262 C C . PHE B 1 246 ? 43.094 -73.938 -68.75 1 76.75 246 PHE B C 1
ATOM 4264 O O . PHE B 1 246 ? 43.312 -74.312 -69.875 1 76.75 246 PHE B O 1
ATOM 4271 N N . LEU B 1 247 ? 44.125 -73.938 -67.875 1 80.06 247 LEU B N 1
ATOM 4272 C CA . LEU B 1 247 ? 45.5 -74.312 -68.188 1 80.06 247 LEU B CA 1
ATOM 4273 C C . LEU B 1 247 ? 45.594 -75.812 -68.438 1 80.06 247 LEU B C 1
ATOM 4275 O O . LEU B 1 247 ? 46.25 -76.25 -69.375 1 80.06 247 LEU B O 1
ATOM 4279 N N . LEU B 1 248 ? 44.781 -76.688 -67.75 1 80.5 248 LEU B N 1
ATOM 4280 C CA . LEU B 1 248 ? 44.75 -78.125 -67.938 1 80.5 248 LEU B CA 1
ATOM 4281 C C . LEU B 1 248 ? 44.062 -78.438 -69.312 1 80.5 248 LEU B C 1
ATOM 4283 O O . LEU B 1 248 ? 44.531 -79.312 -70 1 80.5 248 LEU B O 1
ATOM 4287 N N . LEU B 1 249 ? 43.062 -77.625 -69.688 1 80.56 249 LEU B N 1
ATOM 4288 C CA . LEU B 1 249 ? 42.375 -77.812 -70.938 1 80.56 249 LEU B CA 1
ATOM 4289 C C . LEU B 1 249 ? 43.312 -77.5 -72.125 1 80.56 249 LEU B C 1
ATOM 4291 O O . LEU B 1 249 ? 43.344 -78.188 -73.125 1 80.56 249 LEU B O 1
ATOM 4295 N N . ILE B 1 250 ? 44.188 -76.5 -72 1 82.62 250 ILE B N 1
ATOM 4296 C CA . ILE B 1 250 ? 45.156 -76.125 -73 1 82.62 250 ILE B CA 1
ATOM 4297 C C . ILE B 1 250 ? 46.219 -77.188 -73.188 1 82.62 250 ILE B C 1
ATOM 4299 O O . ILE B 1 250 ? 46.594 -77.562 -74.25 1 82.62 250 ILE B O 1
ATOM 4303 N N . ILE B 1 251 ? 46.719 -77.875 -72.125 1 83.06 251 ILE B N 1
ATOM 4304 C CA . ILE B 1 251 ? 47.719 -78.875 -72.125 1 83.06 251 ILE B CA 1
ATOM 4305 C C . ILE B 1 251 ? 47.156 -80.125 -72.75 1 83.06 251 ILE B C 1
ATOM 4307 O O . ILE B 1 251 ? 47.812 -80.812 -73.625 1 83.06 251 ILE B O 1
ATOM 4311 N N . ILE B 1 252 ? 45.844 -80.5 -72.5 1 82 252 ILE B N 1
ATOM 4312 C CA . ILE B 1 252 ? 45.188 -81.688 -73.062 1 82 252 ILE B CA 1
ATOM 4313 C C . ILE B 1 252 ? 45.031 -81.5 -74.562 1 82 252 ILE B C 1
ATOM 4315 O O . ILE B 1 252 ? 45.312 -82.375 -75.375 1 82 252 ILE B O 1
ATOM 4319 N N . ILE B 1 253 ? 44.688 -80.25 -75 1 82.69 253 ILE B N 1
ATOM 4320 C CA . ILE B 1 253 ? 44.562 -79.938 -76.438 1 82.69 253 ILE B CA 1
ATOM 4321 C C . ILE B 1 253 ? 45.906 -80.062 -77.125 1 82.69 253 ILE B C 1
ATOM 4323 O O . ILE B 1 253 ? 46.031 -80.625 -78.188 1 82.69 253 ILE B O 1
ATOM 4327 N N . PHE B 1 254 ? 47 -79.625 -76.5 1 79.56 254 PHE B N 1
ATOM 4328 C CA . PHE B 1 254 ? 48.375 -79.75 -77.062 1 79.56 254 PHE B CA 1
ATOM 4329 C C . PHE B 1 254 ? 48.812 -81.188 -77.188 1 79.56 254 PHE B C 1
ATOM 4331 O O . PHE B 1 254 ? 49.438 -81.562 -78.188 1 79.56 254 PHE B O 1
ATOM 4338 N N . ILE B 1 255 ? 48.5 -82 -76.25 1 80.38 255 ILE B N 1
ATOM 4339 C CA . ILE B 1 255 ? 48.875 -83.438 -76.312 1 80.38 255 ILE B CA 1
ATOM 4340 C C . ILE B 1 255 ? 48.125 -84.125 -77.438 1 80.38 255 ILE B C 1
ATOM 4342 O O . ILE B 1 255 ? 48.719 -84.938 -78.188 1 80.38 255 ILE B O 1
ATOM 4346 N N . ILE B 1 256 ? 46.875 -83.75 -77.625 1 78.62 256 ILE B N 1
ATOM 4347 C CA . ILE B 1 256 ? 46.062 -84.375 -78.688 1 78.62 256 ILE B CA 1
ATOM 4348 C C . ILE B 1 256 ? 46.625 -83.938 -80 1 78.62 256 ILE B C 1
ATOM 4350 O O . ILE B 1 256 ? 46.781 -84.812 -80.938 1 78.62 256 ILE B O 1
ATOM 4354 N N . ILE B 1 257 ? 47.031 -82.688 -80.188 1 77.81 257 ILE B N 1
ATOM 4355 C CA . ILE B 1 257 ? 47.594 -82.25 -81.438 1 77.81 257 ILE B CA 1
ATOM 4356 C C . ILE B 1 257 ? 48.938 -82.875 -81.688 1 77.81 257 ILE B C 1
ATOM 4358 O O . ILE B 1 257 ? 49.219 -83.312 -82.812 1 77.81 257 ILE B O 1
ATOM 4362 N N . TYR B 1 258 ? 49.781 -83.062 -80.688 1 76.62 258 TYR B N 1
ATOM 4363 C CA . TYR B 1 258 ? 51.062 -83.688 -80.75 1 76.62 258 TYR B CA 1
ATOM 4364 C C . TYR B 1 258 ? 50.906 -85.188 -81.125 1 76.62 258 TYR B C 1
ATOM 4366 O O . TYR B 1 258 ? 51.625 -85.688 -82 1 76.62 258 TYR B O 1
ATOM 4374 N N . CYS B 1 259 ? 49.938 -85.812 -80.5 1 71 259 CYS B N 1
ATOM 4375 C CA . CYS B 1 259 ? 49.656 -87.25 -80.812 1 71 259 CYS B CA 1
ATOM 4376 C C . CYS B 1 259 ? 49.094 -87.375 -82.25 1 71 259 CYS B C 1
ATOM 4378 O O . CYS B 1 259 ? 49.406 -88.312 -82.938 1 71 259 CYS B O 1
ATOM 4380 N N . CYS B 1 260 ? 48.188 -86.375 -82.625 1 64 260 CYS B N 1
ATOM 4381 C CA . CYS B 1 260 ? 47.625 -86.438 -83.938 1 64 260 CYS B CA 1
ATOM 4382 C C . CYS B 1 260 ? 48.688 -86.188 -85 1 64 260 CYS B C 1
ATOM 4384 O O . CYS B 1 260 ? 48.656 -86.75 -86.125 1 64 260 CYS B O 1
ATOM 4386 N N . LEU B 1 261 ? 49.625 -85.312 -84.75 1 63.41 261 LEU B N 1
ATOM 4387 C CA . LEU B 1 261 ? 50.656 -85 -85.75 1 63.41 261 LEU B CA 1
ATOM 4388 C C . LEU B 1 261 ? 51.719 -86.062 -85.812 1 63.41 261 LEU B C 1
ATOM 4390 O O . LEU B 1 261 ? 52.281 -86.375 -86.875 1 63.41 261 LEU B O 1
ATOM 4394 N N . LYS B 1 262 ? 52.125 -86.688 -84.688 1 62 262 LYS B N 1
ATOM 4395 C CA . LYS B 1 262 ? 53.125 -87.75 -84.688 1 62 262 LYS B CA 1
ATOM 4396 C C . LYS B 1 262 ? 52.531 -89.062 -85.312 1 62 262 LYS B C 1
ATOM 4398 O O . LYS B 1 262 ? 53.25 -89.75 -86 1 62 262 LYS B O 1
ATOM 4403 N N . ASN B 1 263 ? 51.344 -89.375 -85 1 56.88 263 ASN B N 1
ATOM 4404 C CA . ASN B 1 263 ? 50.781 -90.562 -85.625 1 56.88 263 ASN B CA 1
ATOM 4405 C C . ASN B 1 263 ? 50.594 -90.438 -87.125 1 56.88 263 ASN B C 1
ATOM 4407 O O . ASN B 1 263 ? 50.219 -91.375 -87.812 1 56.88 263 ASN B O 1
ATOM 4411 N N . LYS B 1 264 ? 50.688 -89.188 -87.625 1 49.56 264 LYS B N 1
ATOM 4412 C CA . LYS B 1 264 ? 50.594 -89.188 -89.125 1 49.56 264 LYS B CA 1
ATOM 4413 C C . LYS B 1 264 ? 51.812 -89.812 -89.75 1 49.56 264 LYS B C 1
ATOM 4415 O O . LYS B 1 264 ? 51.812 -90.062 -90.938 1 49.56 264 LYS B O 1
ATOM 4420 N N . GLU B 1 265 ? 53.062 -89.812 -89.188 1 47.97 265 GLU B N 1
ATOM 4421 C CA . GLU B 1 265 ? 54.156 -90.438 -89.875 1 47.97 265 GLU B CA 1
ATOM 4422 C C . GLU B 1 265 ? 53.969 -92 -89.875 1 47.97 265 GLU B C 1
ATOM 4424 O O . GLU B 1 265 ? 54.312 -92.625 -90.875 1 47.97 265 GLU B O 1
ATOM 4429 N N . SER B 1 266 ? 53.75 -92.562 -88.875 1 43.59 266 SER B N 1
ATOM 4430 C CA . SER B 1 266 ? 53.906 -94 -88.75 1 43.59 266 SER B CA 1
ATOM 4431 C C . SER B 1 266 ? 52.781 -94.75 -89.438 1 43.59 266 SER B C 1
ATOM 4433 O O . SER B 1 266 ? 52.812 -95.938 -89.562 1 43.59 266 SER B O 1
ATOM 4435 N N . THR B 1 267 ? 51.75 -94.125 -89.812 1 39.22 267 THR B N 1
ATOM 4436 C CA . THR B 1 267 ? 50.688 -95 -90.25 1 39.22 267 THR B CA 1
ATOM 4437 C C . THR B 1 267 ? 50.969 -95.438 -91.688 1 39.22 267 THR B C 1
ATOM 4439 O O . THR B 1 267 ? 50.156 -96.188 -92.312 1 39.22 267 THR B O 1
ATOM 4442 N N . TYR B 1 268 ? 52.031 -95.062 -92.5 1 39.44 268 TYR B N 1
ATOM 4443 C CA . TYR B 1 268 ? 52.156 -95.812 -93.75 1 39.44 268 TYR B CA 1
ATOM 4444 C C . TYR B 1 268 ? 52.469 -97.25 -93.5 1 39.44 268 TYR B C 1
ATOM 4446 O O . TYR B 1 268 ? 51.906 -98.125 -94.25 1 39.44 268 TYR B O 1
ATOM 4454 N N . GLN B 1 269 ? 53.719 -97.625 -92.938 1 33.31 269 GLN B N 1
ATOM 4455 C CA . GLN B 1 269 ? 54.156 -99 -92.938 1 33.31 269 GLN B CA 1
ATOM 4456 C C . GLN B 1 269 ? 53.031 -99.938 -92.438 1 33.31 269 GLN B C 1
ATOM 4458 O O . GLN B 1 269 ? 52.875 -101 -93 1 33.31 269 GLN B O 1
ATOM 4463 N N . LYS B 1 270 ? 52.906 -99.562 -91.312 1 32.25 270 LYS B N 1
ATOM 4464 C CA . LYS B 1 270 ? 52.281 -100.688 -90.562 1 32.25 270 LYS B CA 1
ATOM 4465 C C . LYS B 1 270 ? 50.938 -101.062 -91.188 1 32.25 270 LYS B C 1
ATOM 4467 O O . LYS B 1 270 ? 50.219 -101.875 -90.688 1 32.25 270 LYS B O 1
ATOM 4472 N N . GLU B 1 271 ? 50.469 -100.25 -92.312 1 33.25 271 GLU B N 1
ATOM 4473 C CA . GLU B 1 271 ? 49.25 -100.875 -92.812 1 33.25 271 GLU B CA 1
ATOM 4474 C C . GLU B 1 271 ? 49.5 -102.312 -93.312 1 33.25 271 GLU B C 1
ATOM 4476 O O . GLU B 1 271 ? 48.562 -102.938 -93.812 1 33.25 271 GLU B O 1
ATOM 4481 N N . LEU B 1 272 ? 50.844 -102.375 -93.938 1 29.39 272 LEU B N 1
ATOM 4482 C CA . LEU B 1 272 ? 50.969 -103.75 -94.438 1 29.39 272 LEU B CA 1
ATOM 4483 C C . LEU B 1 272 ? 50.406 -104.75 -93.438 1 29.39 272 LEU B C 1
ATOM 4485 O O . LEU B 1 272 ? 50.438 -104.562 -92.25 1 29.39 272 LEU B O 1
ATOM 4489 N N . ARG B 1 273 ? 50.094 -105.75 -94 1 28.67 273 ARG B N 1
ATOM 4490 C CA . ARG B 1 273 ? 49.094 -106.812 -93.938 1 28.67 273 ARG B CA 1
ATOM 4491 C C . ARG B 1 273 ? 49.375 -107.75 -92.75 1 28.67 273 ARG B C 1
ATOM 4493 O O . ARG B 1 273 ? 50.25 -108.562 -92.875 1 28.67 273 ARG B O 1
ATOM 4500 N N . LYS B 1 274 ? 50.438 -107.5 -91.875 1 24.17 274 LYS B N 1
ATOM 4501 C CA . LYS B 1 274 ? 50.25 -108.438 -90.75 1 24.17 274 LYS B CA 1
ATOM 4502 C C . LYS B 1 274 ? 48.844 -109 -90.75 1 24.17 274 LYS B C 1
ATOM 4504 O O . LYS B 1 274 ? 48.656 -110.188 -90.562 1 24.17 274 LYS B O 1
ATOM 4509 N N . VAL B 1 275 ? 48.281 -108.312 -89.812 1 23.91 275 VAL B N 1
ATOM 4510 C CA . VAL B 1 275 ? 47.375 -109.125 -88.938 1 23.91 275 VAL B CA 1
ATOM 4511 C C . VAL B 1 275 ? 46.438 -109.938 -89.812 1 23.91 275 VAL B C 1
ATOM 4513 O O . VAL B 1 275 ? 45.625 -109.438 -90.562 1 23.91 275 VAL B O 1
ATOM 4516 N N . SER B 1 276 ? 46.719 -111.25 -90 1 21.25 276 SER B N 1
ATOM 4517 C CA . SER B 1 276 ? 47.031 -112.625 -90 1 21.25 276 SER B CA 1
ATOM 4518 C C . SER B 1 276 ? 45.75 -113.5 -89.875 1 21.25 276 SER B C 1
ATOM 4520 O O . SER B 1 276 ? 44.688 -112.938 -89.5 1 21.25 276 SER B O 1
ATOM 4522 N N . THR B 1 277 ? 45.781 -114.812 -89.25 1 19.72 277 THR B N 1
ATOM 4523 C CA . THR B 1 277 ? 45.406 -116.188 -88.938 1 19.72 277 THR B CA 1
ATOM 4524 C C . THR B 1 277 ? 44.094 -116.25 -88.188 1 19.72 277 THR B C 1
ATOM 4526 O O . THR B 1 277 ? 43.375 -117.25 -88.188 1 19.72 277 THR B O 1
ATOM 4529 N N . LYS B 1 278 ? 43.938 -115.562 -87 1 21.05 278 LYS B N 1
ATOM 4530 C CA . LYS B 1 278 ? 43.406 -116.438 -86 1 21.05 278 LYS B CA 1
ATOM 4531 C C . LYS B 1 278 ? 42.031 -117 -86.375 1 21.05 278 LYS B C 1
ATOM 4533 O O . LYS B 1 278 ? 41.094 -116.25 -86.5 1 21.05 278 LYS B O 1
ATOM 4538 N N . LYS B 1 279 ? 41.812 -118.312 -86.875 1 20.27 279 LYS B N 1
ATOM 4539 C CA . LYS B 1 279 ? 41.156 -119.562 -87.25 1 20.27 279 LYS B CA 1
ATOM 4540 C C . LYS B 1 279 ? 40.094 -119.938 -86.188 1 20.27 279 LYS B C 1
ATOM 4542 O O . LYS B 1 279 ? 39 -120.438 -86.5 1 20.27 279 LYS B O 1
ATOM 4547 N N . THR B 1 280 ? 40.5 -120.562 -85 1 16.73 280 THR B N 1
ATOM 4548 C CA . THR B 1 280 ? 40.312 -122 -84.688 1 16.73 280 THR B CA 1
ATOM 4549 C C . THR B 1 280 ? 38.844 -122.312 -84.562 1 16.73 280 THR B C 1
ATOM 4551 O O . THR B 1 280 ? 38.344 -123.25 -85.188 1 16.73 280 THR B O 1
ATOM 4554 N N . ASN B 1 281 ? 38.406 -122.688 -83.25 1 16.27 281 ASN B N 1
ATOM 4555 C CA . ASN B 1 281 ? 37.844 -123.875 -82.625 1 16.27 281 ASN B CA 1
ATOM 4556 C C . ASN B 1 281 ? 36.344 -123.938 -82.75 1 16.27 281 ASN B C 1
ATOM 4558 O O . ASN B 1 281 ? 35.688 -122.875 -82.938 1 16.27 281 ASN B O 1
ATOM 4562 N N . ASP B 1 282 ? 35.719 -125.062 -82.312 1 16.75 282 ASP B N 1
ATOM 4563 C CA . ASP B 1 282 ? 34.812 -126.188 -82.5 1 16.75 282 ASP B CA 1
ATOM 4564 C C . ASP B 1 282 ? 33.375 -125.812 -82.125 1 16.75 282 ASP B C 1
ATOM 4566 O O . ASP B 1 282 ? 32.5 -125.812 -83 1 16.75 282 ASP B O 1
ATOM 4570 N N . GLY B 1 283 ? 32.75 -126.312 -80.938 1 15.67 283 GLY B N 1
ATOM 4571 C CA . GLY B 1 283 ? 31.844 -127.438 -80.75 1 15.67 283 GLY B CA 1
ATOM 4572 C C . GLY B 1 283 ? 30.422 -127 -80.438 1 15.67 283 GLY B C 1
ATOM 4573 O O . GLY B 1 283 ? 29.578 -127.812 -80.062 1 15.67 283 GLY B O 1
ATOM 4574 N N . SER B 1 284 ? 29.844 -126.125 -80.75 1 18.34 284 SER B N 1
ATOM 4575 C CA . SER B 1 284 ? 28.5 -126.125 -80.188 1 18.34 284 SER B CA 1
ATOM 4576 C C . SER B 1 284 ? 27.812 -127.438 -80.438 1 18.34 284 SER B C 1
ATOM 4578 O O . SER B 1 284 ? 27.406 -127.812 -81.562 1 18.34 284 SER B O 1
ATOM 4580 N N . VAL B 1 285 ? 28.062 -128.5 -79.562 1 17.28 285 VAL B N 1
ATOM 4581 C CA . VAL B 1 285 ? 27.469 -129.75 -79.25 1 17.28 285 VAL B CA 1
ATOM 4582 C C . VAL B 1 285 ? 25.984 -129.625 -78.938 1 17.28 285 VAL B C 1
ATOM 4584 O O . VAL B 1 285 ? 25.203 -130.5 -79.125 1 17.28 285 VAL B O 1
ATOM 4587 N N . LYS B 1 286 ? 25.531 -128.875 -78.438 1 19.89 286 LYS B N 1
ATOM 4588 C CA . LYS B 1 286 ? 24.688 -129.5 -77.375 1 19.89 286 LYS B CA 1
ATOM 4589 C C . LYS B 1 286 ? 23.469 -130.25 -78 1 19.89 286 LYS B C 1
ATOM 4591 O O . LYS B 1 286 ? 22.578 -129.5 -78.5 1 19.89 286 LYS B O 1
ATOM 4596 N N . THR B 1 287 ? 23.609 -131.5 -78.5 1 17.48 287 THR B N 1
ATOM 4597 C CA . THR B 1 287 ? 22.578 -132.5 -78.75 1 17.48 287 THR B CA 1
ATOM 4598 C C . THR B 1 287 ? 21.625 -132.5 -77.562 1 17.48 287 THR B C 1
ATOM 4600 O O . THR B 1 287 ? 20.406 -132.625 -77.75 1 17.48 287 THR B O 1
ATOM 4603 N N . ARG B 1 288 ? 22.062 -133.5 -76.562 1 16.97 288 ARG B N 1
ATOM 4604 C CA . ARG B 1 288 ? 21.422 -134.75 -76.25 1 16.97 288 ARG B CA 1
ATOM 4605 C C . ARG B 1 288 ? 20.141 -134.625 -75.438 1 16.97 288 ARG B C 1
ATOM 4607 O O . ARG B 1 288 ? 19.469 -133.5 -75.562 1 16.97 288 ARG B O 1
ATOM 4614 N N . ARG B 1 289 ? 20.219 -135.5 -74.25 1 16.5 289 ARG B N 1
ATOM 4615 C CA . ARG B 1 289 ? 19.422 -136.625 -73.812 1 16.5 289 ARG B CA 1
ATOM 4616 C C . ARG B 1 289 ? 18.219 -136.125 -73 1 16.5 289 ARG B C 1
ATOM 4618 O O . ARG B 1 289 ? 17.078 -136.5 -73.312 1 16.5 289 ARG B O 1
ATOM 4625 N N . SER B 1 290 ? 18.156 -136.75 -71.688 1 17.22 290 SER B N 1
ATOM 4626 C CA . SER B 1 290 ? 17.406 -137.875 -71 1 17.22 290 SER B CA 1
ATOM 4627 C C . SER B 1 290 ? 16.266 -137.25 -70.188 1 17.22 290 SER B C 1
ATOM 4629 O O . SER B 1 290 ? 16.188 -136 -70 1 17.22 290 SER B O 1
ATOM 4631 N N . SER B 1 291 ? 16.141 -138 -68.812 1 16.25 291 SER B N 1
ATOM 4632 C CA . SER B 1 291 ? 15.289 -138.875 -68 1 16.25 291 SER B CA 1
ATOM 4633 C C . SER B 1 291 ? 14.523 -138 -66.938 1 16.25 291 SER B C 1
ATOM 4635 O O . SER B 1 291 ? 13.305 -138.125 -66.812 1 16.25 291 SER B O 1
ATOM 4637 N N . GLY B 1 292 ? 15.203 -137.75 -65.75 1 16.11 292 GLY B N 1
ATOM 4638 C CA . GLY B 1 292 ? 14.758 -138.5 -64.625 1 16.11 292 GLY B CA 1
ATOM 4639 C C . GLY B 1 292 ? 13.492 -137.875 -64 1 16.11 292 GLY B C 1
ATOM 4640 O O . GLY B 1 292 ? 13.016 -136.875 -64.375 1 16.11 292 GLY B O 1
ATOM 4641 N N . ASN B 1 293 ? 13.43 -138.125 -62.562 1 16.77 293 ASN B N 1
ATOM 4642 C CA . ASN B 1 293 ? 12.719 -138.875 -61.5 1 16.77 293 ASN B CA 1
ATOM 4643 C C . ASN B 1 293 ? 11.695 -137.875 -60.844 1 16.77 293 ASN B C 1
ATOM 4645 O O . ASN B 1 293 ? 10.5 -138.25 -60.812 1 16.77 293 ASN B O 1
ATOM 4649 N N . ASP B 1 294 ? 11.961 -137.75 -59.406 1 16.86 294 ASP B N 1
ATOM 4650 C CA . ASP B 1 294 ? 11.336 -138.25 -58.188 1 16.86 294 ASP B CA 1
ATOM 4651 C C . ASP B 1 294 ? 10.359 -137.25 -57.594 1 16.86 294 ASP B C 1
ATOM 4653 O O . ASP B 1 294 ? 9.156 -137.5 -57.531 1 16.86 294 ASP B O 1
ATOM 4657 N N . ASN B 1 295 ? 10.734 -136.875 -56.25 1 16.45 295 ASN B N 1
ATOM 4658 C CA . ASN B 1 295 ? 10.219 -137.375 -54.969 1 16.45 295 ASN B CA 1
ATOM 4659 C C . ASN B 1 295 ? 9.102 -136.5 -54.438 1 16.45 295 ASN B C 1
ATOM 4661 O O . ASN B 1 295 ? 8.008 -136.875 -54.156 1 16.45 295 ASN B O 1
ATOM 4665 N N . SER B 1 296 ? 9.352 -136 -53.156 1 17.38 296 SER B N 1
ATOM 4666 C CA . SER B 1 296 ? 8.766 -136.375 -51.844 1 17.38 296 SER B CA 1
ATOM 4667 C C . SER B 1 296 ? 7.719 -135.375 -51.438 1 17.38 296 SER B C 1
ATOM 4669 O O . SER B 1 296 ? 7.648 -134.25 -52 1 17.38 296 SER B O 1
ATOM 4671 N N . GLY B 1 297 ? 7.664 -135.375 -50.125 1 17.55 297 GLY B N 1
ATOM 4672 C CA . GLY B 1 297 ? 6.766 -135.625 -49.031 1 17.55 297 GLY B CA 1
ATOM 4673 C C . GLY B 1 297 ? 5.988 -134.375 -48.562 1 17.55 297 GLY B C 1
ATOM 4674 O O . GLY B 1 297 ? 4.789 -134.25 -48.844 1 17.55 297 GLY B O 1
ATOM 4675 N N . TYR B 1 298 ? 6.238 -134.125 -47.25 1 19.08 298 TYR B N 1
ATOM 4676 C CA . TYR B 1 298 ? 5.465 -134.25 -46 1 19.08 298 TYR B CA 1
ATOM 4677 C C . TYR B 1 298 ? 4.754 -132.875 -45.656 1 19.08 298 TYR B C 1
ATOM 4679 O O . TYR B 1 298 ? 3.551 -132.875 -45.406 1 19.08 298 TYR B O 1
ATOM 4687 N N . SER B 1 299 ? 5.312 -132.125 -44.781 1 20.38 299 SER B N 1
ATOM 4688 C CA . SER B 1 299 ? 4.801 -132 -43.406 1 20.38 299 SER B CA 1
ATOM 4689 C C . SER B 1 299 ? 3.682 -131 -43.25 1 20.38 299 SER B C 1
ATOM 4691 O O . SER B 1 299 ? 3.629 -130 -44 1 20.38 299 SER B O 1
ATOM 4693 N N . PRO B 1 300 ? 3.182 -131 -42 1 22.17 300 PRO B N 1
ATOM 4694 C CA . PRO B 1 300 ? 1.94 -131 -41.25 1 22.17 300 PRO B CA 1
ATOM 4695 C C . PRO B 1 300 ? 1.371 -129.625 -41 1 22.17 300 PRO B C 1
ATOM 4697 O O . PRO B 1 300 ? 0.177 -129.375 -41.219 1 22.17 300 PRO B O 1
ATOM 4700 N N . GLU B 1 301 ? 2.014 -128.875 -40.031 1 21.03 301 GLU B N 1
ATOM 4701 C CA . GLU B 1 301 ? 1.288 -128.625 -38.781 1 21.03 301 GLU B CA 1
ATOM 4702 C C . GLU B 1 301 ? 0.235 -127.562 -38.875 1 21.03 301 GLU B C 1
ATOM 4704 O O . GLU B 1 301 ? -0.937 -127.812 -38.562 1 21.03 301 GLU B O 1
ATOM 4709 N N . ASP B 1 302 ? 0.354 -126.625 -37.969 1 23.19 302 ASP B N 1
ATOM 4710 C CA . ASP B 1 302 ? -0.637 -126.312 -36.938 1 23.19 302 ASP B CA 1
ATOM 4711 C C . ASP B 1 302 ? -1.671 -125.312 -37.438 1 23.19 302 ASP B C 1
ATOM 4713 O O . ASP B 1 302 ? -1.452 -124.688 -38.469 1 23.19 302 ASP B O 1
ATOM 4717 N N . PRO B 1 303 ? -1.939 -124.312 -36.469 1 30.2 303 PRO B N 1
ATOM 4718 C CA . PRO B 1 303 ? -3.303 -124.062 -36 1 30.2 303 PRO B CA 1
ATOM 4719 C C . PRO B 1 303 ? -4.102 -123.188 -36.938 1 30.2 303 PRO B C 1
ATOM 4721 O O . PRO B 1 303 ? -3.52 -122.5 -37.781 1 30.2 303 PRO B O 1
ATOM 4724 N N . VAL B 1 304 ? -5.348 -122.812 -36.531 1 24.03 304 VAL B N 1
ATOM 4725 C CA . VAL B 1 304 ? -6.688 -122.625 -37.094 1 24.03 304 VAL B CA 1
ATOM 4726 C C . VAL B 1 304 ? -6.797 -121.25 -37.75 1 24.03 304 VAL B C 1
ATOM 4728 O O . VAL B 1 304 ? -6.375 -120.25 -37.156 1 24.03 304 VAL B O 1
#

Solvent-accessible surface area (backbone atoms only — not comparable to full-atom values): 35039 Å² total; per-residue (Å²): 134,83,82,76,77,76,74,73,73,72,64,68,72,64,68,73,72,46,50,77,77,42,57,33,57,68,43,64,33,42,51,59,37,67,47,73,38,43,39,27,28,34,54,78,55,57,44,42,35,32,23,54,70,83,36,49,44,39,36,33,30,66,88,65,40,71,52,70,66,37,87,50,38,44,77,50,77,47,77,56,94,60,32,40,31,47,28,43,35,35,49,59,35,42,61,84,63,39,38,45,35,32,48,34,62,34,70,79,60,87,60,38,54,28,41,39,42,44,29,37,84,48,50,65,44,60,55,88,55,88,45,80,38,50,50,73,40,75,45,76,45,40,34,39,36,42,55,12,28,65,70,55,52,71,49,47,24,50,73,86,34,79,52,64,71,86,46,42,52,74,46,81,44,82,45,68,96,81,18,18,28,38,40,34,39,37,56,46,65,38,86,51,67,44,40,40,34,41,34,39,34,53,90,51,45,94,61,64,48,70,31,74,44,62,39,46,53,40,71,65,69,70,70,71,56,67,53,57,57,51,52,54,54,53,52,52,54,53,55,56,55,53,52,54,52,52,54,52,51,53,54,53,52,51,50,50,52,53,54,59,60,56,55,64,66,58,62,66,65,72,68,70,69,79,73,75,79,78,76,91,83,79,78,83,85,85,88,74,91,80,93,87,94,84,88,89,86,93,85,87,93,91,83,134,136,81,80,76,77,77,72,74,73,71,65,70,73,65,68,72,72,45,48,77,75,40,58,33,57,66,45,66,33,42,50,60,36,67,48,72,36,42,39,27,27,34,54,78,54,56,46,42,34,32,24,54,72,82,37,48,44,38,36,33,31,65,88,64,40,72,51,69,66,37,86,50,40,44,78,49,76,47,75,55,95,62,32,40,30,47,28,44,36,36,49,59,35,43,62,85,63,39,36,45,36,32,48,34,62,35,70,83,60,87,60,39,53,28,40,38,41,45,27,38,83,48,49,64,44,60,54,87,55,88,47,78,37,50,50,73,39,75,44,78,43,40,34,39,36,42,55,13,28,65,69,57,53,70,50,46,24,50,72,88,35,78,52,63,72,86,47,42,51,75,47,80,45,81,44,68,97,82,18,18,27,38,41,35,40,36,56,47,66,38,86,51,68,44,40,39,33,42,34,38,33,54,89,50,45,94,61,65,48,72,31,75,43,61,40,45,54,38,70,63,67,68,66,67,54,64,50,54,53,48,49,52,51,50,52,51,51,50,53,53,54,50,50,54,51,51,54,52,51,52,52,54,53,50,51,51,50,51,52,58,59,56,54,61,67,59,59,64,64,70,64,58,76,56,97,77,71,100,75,85,90,86,64,96,57,90,72,85,89,92,80,89,86,84,84,87,85,80,88,80,78,79,87,135